Protein AF-0000000069098566 (afdb_homodimer)

Secondary structure (DSSP, 8-state):
--HHHHHHHHHHHHHHHHHHHHHHHHH----TT-GGG-STTTTGGGGSHHHHHHHHHHHHHHHHHHHHHHS----GGGGGG--HHHHHHHHHIIIIIHHHHHHHHHHHHHHHHHHGGGTS-GGGGGTS-HHHHHHHHTTHHHHHHHHHHHS------HHHHHHHHHHHHHHHHHHHHHHHHHH---SSHHHHHS-HHHHHHHHHHHHHHHHHHHHHHHHHHHHHHHHHHHHHHHHHHHH-/--HHHHHHHHHHHHHHHHHHHHHHHHH----TT-TTT-STTTTGGGGSHHHHHHHHHHHHHHHHHHHHHHS----GGGGGG--HHHHHHHHHIIIIIHHHHHHHHHHHHHHHHHHGGGTS-GGGGGTS-HHHHHHHHTTHHHHHHHHHHHS------HHHHHHHHHHHHHHHHHHHHHHHHHH---SSHHHHHS-HHHHHHHHHHHHHHHHHHHHHHHHHHHHHHHHHHHHHHHHHHHH-

Solvent-accessible surface area (backbone atoms only — not comparable to full-atom values): 25704 Å² total; per-residue (Å²): 130,60,73,61,59,53,46,50,48,33,47,50,52,30,50,53,48,45,53,50,51,52,45,45,70,75,69,43,71,80,58,49,82,38,71,89,54,41,57,74,31,59,63,57,67,70,57,39,67,60,48,53,46,52,51,50,52,38,50,47,32,46,48,47,40,49,24,68,74,75,45,44,86,52,46,70,72,38,62,87,69,51,37,71,58,33,51,51,50,20,39,43,38,51,41,45,48,49,21,51,37,48,44,48,31,50,53,50,55,52,42,36,70,74,41,31,64,37,68,55,40,74,75,47,59,80,60,45,54,69,70,57,52,38,56,67,44,50,51,48,48,61,54,50,52,52,45,59,71,75,42,73,61,64,68,69,56,67,66,61,36,50,52,50,40,49,35,54,50,32,50,50,50,35,50,50,36,47,39,29,52,75,51,71,40,57,86,39,46,49,59,60,74,39,52,70,71,51,40,53,53,51,51,52,50,50,52,52,48,44,55,50,36,35,53,49,51,52,49,51,52,41,68,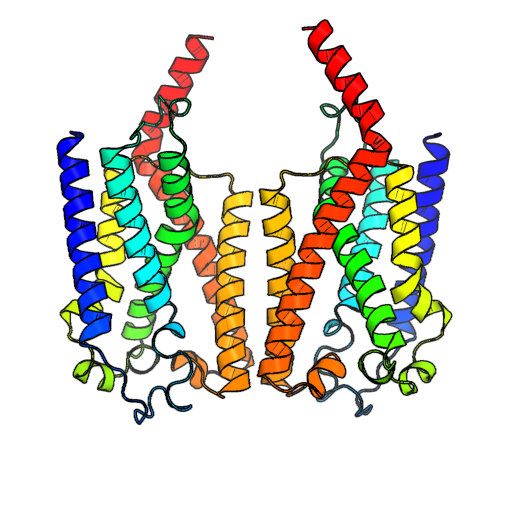75,43,36,65,57,36,52,52,34,54,53,54,52,63,72,72,106,131,59,72,60,58,54,45,50,49,33,48,50,52,28,49,53,46,45,54,50,50,52,46,45,70,74,67,45,72,81,59,51,82,44,72,85,74,28,60,78,31,60,62,55,66,71,58,39,69,61,48,53,46,51,52,51,51,38,53,48,32,46,48,46,40,49,24,68,74,75,44,44,86,53,47,69,71,37,64,87,70,51,37,70,59,32,50,50,49,20,40,43,38,51,40,46,48,48,22,50,39,48,44,49,31,52,52,51,55,54,42,35,70,75,42,32,66,37,68,55,41,75,74,48,58,80,61,46,54,68,69,57,50,37,56,68,45,50,50,48,48,62,56,50,52,51,44,57,71,75,43,74,61,67,68,66,58,67,66,59,36,50,52,51,40,50,35,51,50,34,50,50,50,35,50,50,38,47,41,29,53,75,53,69,35,58,88,38,47,49,59,60,74,40,51,72,71,52,41,52,52,52,51,51,52,50,51,51,48,44,53,49,37,33,53,48,52,52,47,51,53,43,68,74,44,38,64,57,37,52,51,34,53,54,52,52,64,72,72,104

Sequence (480 aa):
MSGAVVKLYHSTVFLVIFSSFVYNHLYVKIRPDDTLMTYKGYGGKFKYLTFWYFIIQTVYFGLCVANDLCGSNVRPSGRGERCRLQRWRDNFLATVVFPLGMFVVLTFWGIYAIDRELVYPKALDKVIPSWLNHIMHTTILPFLLVDKFLVYHQYPSRKAGFVTIMSLALLYLTWILWVAYYANIWVYPILKVLQPHQKVVFILAMLVLFVFLYLLGEFINKTIWGEERSHAQKKKKKSSMSGAVVKLYHSTVFLVIFSSFVYNHLYVKIRPDDTLMTYKGYGGKFKYLTFWYFIIQTVYFGLCVANDLCGSNVRPSGRGERCRLQRWRDNFLATVVFPLGMFVVLTFWGIYAIDRELVYPKALDKVIPSWLNHIMHTTILPFLLVDKFLVYHQYPSRKAGFVTIMSLALLYLTWILWVAYYANIWVYPILKVLQPHQKVVFILAMLVLFVFLYLLGEFINKTIWGEERSHAQKKKKKSS

pLDDT: mean 90.85, std 10.28, range [49.97, 98.56]

Foldseek 3Di:
DDLVVQLVLLVVLLVVLVVLLVCCVPQQDDQQPPPVCHPSCPCPPNLDLLVVLSVLVNVLSVLSNVCSVPFDQDALLPVVRGDPSLQVSLASLLQPNQLSLVLQQCVQVVVVVVPNLQAPDPVCCVRDPPVSVCSSHPVSNVSSLVSLLVGAGDYDDLVVSLVRNVVVLVVSVVSQVCCCVPSVDRPTNNCVVDDPVRNVVVSVVSSVSSSVSSVVSVVSSCVNRVVVNVVSVVVVVVVD/DDLVVQLVLLVVLLVVLVVLLVCCVPQQDDDLPPVPFDPSCPCPPNLDLLNVLSVLVNVLSVLSNVCSVPFDQDALLPVVRGDPSLQVSLASLLQPNQLSLVLQQCVQVVVVVVPNLQAPDPVCCVRDPPVSVCSSHPVSNVSSLVSLLVGAGDYDDLVVSLVRNVVVLVVSVVSQVCCCVPSVGRRTNNCVVDDPVRNVVVSVVSSVSSSVSSVVSVVSSCVNRVVVNVVSVVVVVVVD

Radius of gyration: 26.06 Å; Cα contacts (8 Å, |Δi|>4): 477; chains: 2; bounding box: 69×69×47 Å

Nearest PDB structures (foldseek):
  7xkf-assembly1_R  TM=3.007E-01  e=8.056E-01  Mus musculus
  8hao-assembly1_R  TM=2.050E-01  e=5.857E-01  Homo sapiens
  8d9o-assembly1_A  TM=2.648E-01  e=4.979E+00  synthetic construct
  7xkf-assembly1_R  TM=2.768E-01  e=1.132E+00  Mus musculus
  7d77-assembly1_R  TM=2.362E-01  e=2.700E+00  Homo sapiens

Structure (mmCIF, N/CA/C/O backbone):
data_AF-0000000069098566-model_v1
#
loop_
_entity.id
_entity.type
_entity.pdbx_description
1 polymer 'Androgen-induced gene 1 protein-like'
#
loop_
_atom_site.group_PDB
_atom_site.id
_atom_site.type_symbol
_atom_site.label_atom_id
_atom_site.label_alt_id
_atom_site.label_comp_id
_atom_site.label_asym_id
_atom_site.label_entity_id
_atom_site.label_seq_id
_atom_site.pdbx_PDB_ins_code
_atom_site.Cartn_x
_atom_site.Cartn_y
_atom_site.Cartn_z
_atom_site.occupancy
_atom_site.B_iso_or_equiv
_atom_site.auth_seq_id
_atom_site.auth_comp_id
_atom_site.auth_asym_id
_atom_site.auth_atom_id
_atom_site.pdbx_PDB_model_num
ATOM 1 N N . MET A 1 1 ? 22.656 28.562 10.156 1 56.81 1 MET A N 1
ATOM 2 C CA . MET A 1 1 ? 23.594 28.312 9.07 1 56.81 1 MET A CA 1
ATOM 3 C C . MET A 1 1 ? 23.125 29 7.785 1 56.81 1 MET A C 1
ATOM 5 O O . MET A 1 1 ? 21.922 29.125 7.547 1 56.81 1 MET A O 1
ATOM 9 N N . SER A 1 2 ? 24.125 29.641 7.035 1 73.88 2 SER A N 1
ATOM 10 C CA . SER A 1 2 ? 23.781 30.609 5.996 1 73.88 2 SER A CA 1
ATOM 11 C C . SER A 1 2 ? 23.078 29.922 4.824 1 73.88 2 SER A C 1
ATOM 13 O O . SER A 1 2 ? 23.344 28.75 4.535 1 73.88 2 SER A O 1
ATOM 15 N N . GLY A 1 3 ? 22 30.438 4.41 1 85.25 3 GLY A N 1
ATOM 16 C CA . GLY A 1 3 ? 21.281 30.078 3.199 1 85.25 3 GLY A CA 1
ATOM 17 C C . GLY A 1 3 ? 22.203 29.688 2.053 1 85.25 3 GLY A C 1
ATOM 18 O O . GLY A 1 3 ? 21.891 28.781 1.274 1 85.25 3 GLY A O 1
ATOM 19 N N . ALA A 1 4 ? 23.391 30.25 2.123 1 90.5 4 ALA A N 1
ATOM 20 C CA . ALA A 1 4 ? 24.359 29.984 1.055 1 90.5 4 ALA A CA 1
ATOM 21 C C . ALA A 1 4 ? 24.984 28.594 1.214 1 90.5 4 ALA A C 1
ATOM 23 O O . ALA A 1 4 ? 25.203 27.891 0.226 1 90.5 4 ALA A O 1
ATOM 24 N N . VAL A 1 5 ? 25.312 28.25 2.381 1 93.19 5 VAL A N 1
ATOM 25 C CA . VAL A 1 5 ? 25.906 26.953 2.664 1 93.19 5 VAL A CA 1
ATOM 26 C C . VAL A 1 5 ? 24.938 25.844 2.289 1 93.19 5 VAL A C 1
ATOM 28 O O . VAL A 1 5 ? 25.328 24.828 1.689 1 93.19 5 VAL A O 1
ATOM 31 N N . VAL A 1 6 ? 23.719 26.031 2.564 1 95.56 6 VAL A N 1
ATOM 32 C CA . VAL A 1 6 ? 22.688 25.047 2.268 1 95.56 6 VAL A CA 1
ATOM 33 C C . VAL A 1 6 ? 22.531 24.891 0.756 1 95.56 6 VAL A C 1
ATOM 35 O O . VAL A 1 6 ? 22.484 23.781 0.239 1 95.56 6 VAL A O 1
ATOM 38 N N . LYS A 1 7 ? 22.531 26.047 0.068 1 96 7 LYS A N 1
ATOM 39 C CA . LYS A 1 7 ? 22.406 26.016 -1.386 1 96 7 LYS A CA 1
ATOM 40 C C . LYS A 1 7 ? 23.578 25.312 -2.039 1 96 7 LYS A C 1
ATOM 42 O O . LYS A 1 7 ? 23.406 24.531 -2.977 1 96 7 LYS A O 1
ATOM 47 N N . LEU A 1 8 ? 24.688 25.641 -1.518 1 96.5 8 LEU A N 1
ATOM 48 C CA . LEU A 1 8 ? 25.891 25 -2.051 1 96.5 8 LEU A CA 1
ATOM 49 C C . LEU A 1 8 ? 25.859 23.5 -1.804 1 96.5 8 LEU A C 1
ATOM 51 O O . LEU A 1 8 ? 26.203 22.719 -2.689 1 96.5 8 LEU A O 1
ATOM 55 N N . TYR A 1 9 ? 25.469 23.094 -0.636 1 97.62 9 TYR A N 1
ATOM 56 C CA . TYR A 1 9 ? 25.391 21.672 -0.288 1 97.62 9 TYR A CA 1
ATOM 57 C C . TYR A 1 9 ? 24.406 20.938 -1.192 1 97.62 9 TYR A C 1
ATOM 59 O O . TYR A 1 9 ? 24.75 19.922 -1.791 1 97.62 9 TYR A O 1
ATOM 67 N N . HIS A 1 10 ? 23.219 21.453 -1.355 1 98.06 10 HIS A N 1
ATOM 68 C CA . HIS A 1 10 ? 22.203 20.812 -2.174 1 98.06 10 HIS A CA 1
ATOM 69 C C . HIS A 1 10 ? 22.641 20.719 -3.629 1 98.06 10 HIS A C 1
ATOM 71 O O . HIS A 1 10 ? 22.484 19.672 -4.262 1 98.06 10 HIS A O 1
ATOM 77 N N . SER A 1 11 ? 23.234 21.781 -4.125 1 97.88 11 SER A N 1
ATOM 78 C CA . SER A 1 11 ? 23.672 21.797 -5.52 1 97.88 11 SER A CA 1
ATOM 79 C C . SER A 1 11 ? 24.797 20.781 -5.754 1 97.88 11 SER A C 1
ATOM 81 O O . SER A 1 11 ? 24.781 20.062 -6.754 1 97.88 11 SER A O 1
ATOM 83 N N . THR A 1 12 ? 25.688 20.734 -4.824 1 98.25 12 THR A N 1
ATOM 84 C CA . THR A 1 12 ? 26.828 19.828 -4.965 1 98.25 12 THR A CA 1
ATOM 85 C C . THR A 1 12 ? 26.359 18.375 -4.887 1 98.25 12 THR A C 1
ATOM 87 O O . THR A 1 12 ? 26.734 17.547 -5.727 1 98.25 12 THR A O 1
ATOM 90 N N . VAL A 1 13 ? 25.594 18.062 -3.912 1 98.31 13 VAL A N 1
ATOM 91 C CA . VAL A 1 13 ? 25.109 16.688 -3.744 1 98.31 13 VAL A CA 1
ATOM 92 C C . VAL A 1 13 ? 24.266 16.281 -4.949 1 98.31 13 VAL A C 1
ATOM 94 O O . VAL A 1 13 ? 24.406 15.18 -5.473 1 98.31 13 VAL A O 1
ATOM 97 N N . PHE A 1 14 ? 23.391 17.203 -5.406 1 98.5 14 PHE A N 1
ATOM 98 C CA . PHE A 1 14 ? 22.562 16.922 -6.574 1 98.5 14 PHE A CA 1
ATOM 99 C C . PHE A 1 14 ? 23.438 16.641 -7.793 1 98.5 14 PHE A C 1
ATOM 101 O O . PHE A 1 14 ? 23.172 15.688 -8.539 1 98.5 14 PHE A O 1
ATOM 108 N N . LEU A 1 15 ? 24.438 17.453 -7.969 1 98.12 15 LEU A N 1
ATOM 109 C CA . LEU A 1 15 ? 25.312 17.297 -9.117 1 98.12 15 LEU A CA 1
ATOM 110 C C . LEU A 1 15 ? 26.031 15.945 -9.07 1 98.12 15 LEU A C 1
ATOM 112 O O . LEU A 1 15 ? 26.141 15.25 -10.086 1 98.12 15 LEU A O 1
ATOM 116 N N . VAL A 1 16 ? 26.484 15.57 -7.906 1 98.25 16 VAL A N 1
ATOM 117 C CA . VAL A 1 16 ? 27.188 14.297 -7.738 1 98.25 16 VAL A CA 1
ATOM 118 C C . VAL A 1 16 ? 26.25 13.141 -8.039 1 98.25 16 VAL A C 1
ATOM 120 O O . VAL A 1 16 ? 26.594 12.234 -8.805 1 98.25 16 VAL A O 1
ATOM 123 N N . ILE A 1 17 ? 25.062 13.148 -7.496 1 98.19 17 ILE A N 1
ATOM 124 C CA . ILE A 1 17 ? 24.125 12.047 -7.645 1 98.19 17 ILE A CA 1
ATOM 125 C C . ILE A 1 17 ? 23.609 12 -9.086 1 98.19 17 ILE A C 1
ATOM 127 O O . ILE A 1 17 ? 23.516 10.922 -9.68 1 98.19 17 ILE A O 1
ATOM 131 N N . PHE A 1 18 ? 23.344 13.172 -9.609 1 98.12 18 PHE A N 1
ATOM 132 C CA . PHE A 1 18 ? 22.812 13.242 -10.961 1 98.12 18 PHE A CA 1
ATOM 133 C C . PHE A 1 18 ? 23.859 12.758 -11.969 1 98.12 18 PHE A C 1
ATOM 135 O O . PHE A 1 18 ? 23.531 11.992 -12.883 1 98.12 18 PHE A O 1
ATOM 142 N N . SER A 1 19 ? 25.062 13.195 -11.859 1 98.06 19 SER A N 1
ATOM 143 C CA . SER A 1 19 ? 26.125 12.742 -12.75 1 98.06 19 SER A CA 1
ATOM 144 C C . SER A 1 19 ? 26.359 11.242 -12.617 1 98.06 19 SER A C 1
ATOM 146 O O . SER A 1 19 ? 26.625 10.555 -13.609 1 98.06 19 SER A O 1
ATOM 148 N N . SER A 1 20 ? 26.266 10.734 -11.391 1 98 20 SER A N 1
ATOM 149 C CA . SER A 1 20 ? 26.406 9.297 -11.164 1 98 20 SER A CA 1
ATOM 150 C C . SER A 1 20 ? 25.266 8.523 -11.805 1 98 20 SER A C 1
ATOM 152 O O . SER A 1 20 ? 25.469 7.43 -12.344 1 98 20 SER A O 1
ATOM 154 N N . PHE A 1 21 ? 24.078 9.07 -11.711 1 96.88 21 PHE A N 1
ATOM 155 C CA . PHE A 1 21 ? 22.922 8.445 -12.328 1 96.88 21 PHE A CA 1
ATOM 156 C C . PHE A 1 21 ? 23.078 8.375 -13.836 1 96.88 21 PHE A C 1
ATOM 158 O O . PHE A 1 21 ? 22.781 7.352 -14.453 1 96.88 21 PHE A O 1
ATOM 165 N N . VAL A 1 22 ? 23.516 9.484 -14.422 1 95.94 22 VAL A N 1
ATOM 166 C CA . VAL A 1 22 ? 23.75 9.547 -15.859 1 95.94 22 VAL A CA 1
ATOM 167 C C . VAL A 1 22 ? 24.828 8.539 -16.266 1 95.94 22 VAL A C 1
ATOM 169 O O . VAL A 1 22 ? 24.672 7.824 -17.25 1 95.94 22 VAL A O 1
ATOM 172 N N . TYR A 1 23 ? 25.844 8.453 -15.484 1 96.12 23 TYR A N 1
ATOM 173 C CA . TYR A 1 23 ? 26.906 7.48 -15.742 1 96.12 23 TYR A CA 1
ATOM 174 C C . TYR A 1 23 ? 26.344 6.062 -15.719 1 96.12 23 TYR A C 1
ATOM 176 O O . TYR A 1 23 ? 26.656 5.258 -16.609 1 96.12 23 TYR A O 1
ATOM 184 N N . ASN A 1 24 ? 25.594 5.758 -14.703 1 94.44 24 ASN A N 1
ATOM 185 C CA . ASN A 1 24 ? 24.984 4.434 -14.586 1 94.44 24 ASN A CA 1
ATOM 186 C C . ASN A 1 24 ? 24.141 4.086 -15.805 1 94.44 24 ASN A C 1
ATOM 188 O O . ASN A 1 24 ? 24.203 2.967 -16.312 1 94.44 24 ASN A O 1
ATOM 192 N N . HIS A 1 25 ? 23.391 5.059 -16.281 1 89.81 25 HIS A N 1
ATOM 193 C CA . HIS A 1 25 ? 22.5 4.844 -17.422 1 89.81 25 HIS A CA 1
ATOM 194 C C . HIS A 1 25 ? 23.281 4.648 -18.703 1 89.81 25 HIS A C 1
ATOM 196 O O . HIS A 1 25 ? 22.953 3.783 -19.531 1 89.81 25 HIS A O 1
ATOM 202 N N . LEU A 1 26 ? 24.375 5.312 -18.891 1 91.44 26 LEU A N 1
ATOM 203 C CA . LEU A 1 26 ? 25.094 5.344 -20.156 1 91.44 26 LEU A CA 1
ATOM 204 C C . LEU A 1 26 ? 26.156 4.262 -20.203 1 91.44 26 LEU A C 1
ATOM 206 O O . LEU A 1 26 ? 26.406 3.66 -21.25 1 91.44 26 LEU A O 1
ATOM 210 N N . TYR A 1 27 ? 26.719 3.939 -19.078 1 91.75 27 TYR A N 1
ATOM 211 C CA . TYR A 1 27 ? 27.953 3.166 -19.141 1 91.75 27 TYR A CA 1
ATOM 212 C C . TYR A 1 27 ? 27.797 1.824 -18.438 1 91.75 27 TYR A C 1
ATOM 214 O O . TYR A 1 27 ? 28.594 0.912 -18.641 1 91.75 27 TYR A O 1
ATOM 222 N N . VAL A 1 28 ? 26.828 1.713 -17.562 1 89.69 28 VAL A N 1
ATOM 223 C CA . VAL A 1 28 ? 26.609 0.435 -16.891 1 89.69 28 VAL A CA 1
ATOM 224 C C . VAL A 1 28 ? 25.531 -0.358 -17.609 1 89.69 28 VAL A C 1
ATOM 226 O O . VAL A 1 28 ? 24.344 -0.081 -17.453 1 89.69 28 VAL A O 1
ATOM 229 N N . LYS A 1 29 ? 25.922 -1.188 -18.438 1 78.44 29 LYS A N 1
ATOM 230 C CA . LYS A 1 29 ? 24.984 -1.993 -19.203 1 78.44 29 LYS A CA 1
ATOM 231 C C . LYS A 1 29 ? 24.938 -3.43 -18.688 1 78.44 29 LYS A C 1
ATOM 233 O O . LYS A 1 29 ? 25.969 -4.023 -18.406 1 78.44 29 LYS A O 1
ATOM 238 N N . ILE A 1 30 ? 23.766 -3.701 -18.297 1 67.19 30 ILE A N 1
ATOM 239 C CA . ILE A 1 30 ? 23.578 -5.09 -17.891 1 67.19 30 ILE A CA 1
ATOM 240 C C . ILE A 1 30 ? 23.391 -5.965 -19.141 1 67.19 30 ILE A C 1
ATOM 242 O O . ILE A 1 30 ? 22.516 -5.707 -19.953 1 67.19 30 ILE A O 1
ATOM 246 N N . ARG A 1 31 ? 24.344 -6.852 -19.359 1 60.84 31 ARG A N 1
ATOM 247 C CA . ARG A 1 31 ? 24.281 -7.715 -20.531 1 60.84 31 ARG A CA 1
ATOM 248 C C . ARG A 1 31 ? 23.156 -8.734 -20.406 1 60.84 31 ARG A C 1
ATOM 250 O O . ARG A 1 31 ? 22.984 -9.352 -19.344 1 60.84 31 ARG A O 1
ATOM 257 N N . PRO A 1 32 ? 22.281 -8.711 -21.359 1 58.41 32 PRO A N 1
ATOM 258 C CA . PRO A 1 32 ? 21.188 -9.68 -21.344 1 58.41 32 PRO A CA 1
ATOM 259 C C . PRO A 1 32 ? 21.656 -11.102 -21.047 1 58.41 32 PRO A C 1
ATOM 261 O O . PRO A 1 32 ? 20.906 -11.891 -20.453 1 58.41 32 PRO A O 1
ATOM 264 N N . ASP A 1 33 ? 22.828 -11.484 -21.516 1 55.53 33 ASP A N 1
ATOM 265 C CA . ASP A 1 33 ? 23.328 -12.852 -21.359 1 55.53 33 ASP A CA 1
ATOM 266 C C . ASP A 1 33 ? 23.844 -13.094 -19.953 1 55.53 33 ASP A C 1
ATOM 268 O O . ASP A 1 33 ? 24.266 -14.203 -19.625 1 55.53 33 ASP A O 1
ATOM 272 N N . ASP A 1 34 ? 23.766 -12.078 -19.281 1 55.47 34 ASP A N 1
ATOM 273 C CA . ASP A 1 34 ? 24.344 -12.25 -17.938 1 55.47 34 ASP A CA 1
ATOM 274 C C . ASP A 1 34 ? 23.391 -13.039 -17.031 1 55.47 34 ASP A C 1
ATOM 276 O O . ASP A 1 34 ? 22.203 -12.75 -16.984 1 55.47 34 ASP A O 1
ATOM 280 N N . THR A 1 35 ? 23.688 -14.281 -16.75 1 53.47 35 THR A N 1
ATOM 281 C CA . THR A 1 35 ? 22.969 -15.234 -15.898 1 53.47 35 THR A CA 1
ATOM 282 C C . THR A 1 35 ? 22.562 -14.586 -14.578 1 53.47 35 THR A C 1
ATOM 284 O O . THR A 1 35 ? 21.828 -15.188 -13.789 1 53.47 35 THR A O 1
ATOM 287 N N . LEU A 1 36 ? 23.234 -13.656 -14.305 1 51.56 36 LEU A N 1
ATOM 288 C CA . LEU A 1 36 ? 23.016 -13.109 -12.969 1 51.56 36 LEU A CA 1
ATOM 289 C C . LEU A 1 36 ? 21.594 -12.617 -12.805 1 51.56 36 LEU A C 1
ATOM 291 O O . LEU A 1 36 ? 21.016 -12.711 -11.727 1 51.56 36 LEU A O 1
ATOM 295 N N . MET A 1 37 ? 21.125 -12.164 -14.023 1 52.81 37 MET A N 1
ATOM 296 C CA . MET A 1 37 ? 19.844 -11.469 -14.008 1 52.81 37 MET A CA 1
ATOM 297 C C . MET A 1 37 ? 18.812 -12.203 -14.852 1 52.81 37 MET A C 1
ATOM 299 O O . MET A 1 37 ? 17.797 -11.617 -15.25 1 52.81 37 MET A O 1
ATOM 303 N N . THR A 1 38 ? 18.891 -13.539 -15.195 1 55.66 38 THR A N 1
ATOM 304 C CA . THR A 1 38 ? 18.656 -13.883 -16.594 1 55.66 38 THR A CA 1
ATOM 305 C C . THR A 1 38 ? 17.172 -14.164 -16.828 1 55.66 38 THR A C 1
ATOM 307 O O . THR A 1 38 ? 16.734 -14.266 -17.984 1 55.66 38 THR A O 1
ATOM 310 N N . TYR A 1 39 ? 16.062 -13.945 -16.922 1 58.94 39 TYR A N 1
ATOM 311 C CA . TYR A 1 39 ? 15.016 -14 -17.938 1 58.94 39 TYR A CA 1
ATOM 312 C C . TYR A 1 39 ? 15.086 -12.797 -18.859 1 58.94 39 TYR A C 1
ATOM 314 O O . TYR A 1 39 ? 14.211 -11.93 -18.844 1 58.94 39 TYR A O 1
ATOM 322 N N . LYS A 1 40 ? 16.297 -12.953 -19.828 1 62.69 40 LYS A N 1
ATOM 323 C CA . LYS A 1 40 ? 16.516 -11.945 -20.859 1 62.69 40 LYS A CA 1
ATOM 324 C C . LYS A 1 40 ? 16.578 -10.547 -20.25 1 62.69 40 LYS A C 1
ATOM 326 O O . LYS A 1 40 ? 16.016 -9.602 -20.812 1 62.69 40 LYS A O 1
ATOM 331 N N . GLY A 1 41 ? 16.938 -10.531 -19.078 1 73.62 41 GLY A N 1
ATOM 332 C CA . GLY A 1 41 ? 17.109 -9.211 -18.484 1 73.62 41 GLY A CA 1
ATOM 333 C C . GLY A 1 41 ? 15.812 -8.602 -18 1 73.62 41 GLY A C 1
ATOM 334 O O . GLY A 1 41 ? 15.703 -7.379 -17.859 1 73.62 41 GLY A O 1
ATOM 335 N N . TYR A 1 42 ? 14.867 -9.391 -17.75 1 83.5 42 TYR A N 1
ATOM 336 C CA . TYR A 1 42 ? 13.547 -8.898 -17.375 1 83.5 42 TYR A CA 1
ATOM 337 C C . TYR A 1 42 ? 13.633 -7.906 -16.219 1 83.5 42 TYR A C 1
ATOM 339 O O . TYR A 1 42 ? 14.352 -8.141 -15.242 1 83.5 42 TYR A O 1
ATOM 347 N N . GLY A 1 43 ? 13.023 -6.785 -16.484 1 86.31 43 GLY A N 1
ATOM 348 C CA . GLY A 1 43 ? 12.984 -5.746 -15.461 1 86.31 43 GLY A CA 1
ATOM 349 C C . GLY A 1 43 ? 14.227 -4.883 -15.438 1 86.31 43 GLY A C 1
ATOM 350 O O . GLY A 1 43 ? 14.234 -3.807 -14.836 1 86.31 43 GLY A O 1
ATOM 351 N N . GLY A 1 44 ? 15.367 -5.387 -15.977 1 87.62 44 GLY A N 1
ATOM 352 C CA . GLY A 1 44 ? 16.594 -4.605 -16 1 87.62 44 GLY A CA 1
ATOM 353 C C . GLY A 1 44 ? 17 -4.09 -14.633 1 87.62 44 GLY A C 1
ATOM 354 O O . GLY A 1 44 ? 16.938 -4.824 -13.648 1 87.62 44 GLY A O 1
ATOM 355 N N . LYS A 1 45 ? 17.438 -2.807 -14.617 1 89.75 45 LYS A N 1
ATOM 356 C CA . LYS A 1 45 ? 17.891 -2.197 -13.367 1 89.75 45 LYS A CA 1
ATOM 357 C C . LYS A 1 45 ? 16.703 -1.888 -12.453 1 89.75 45 L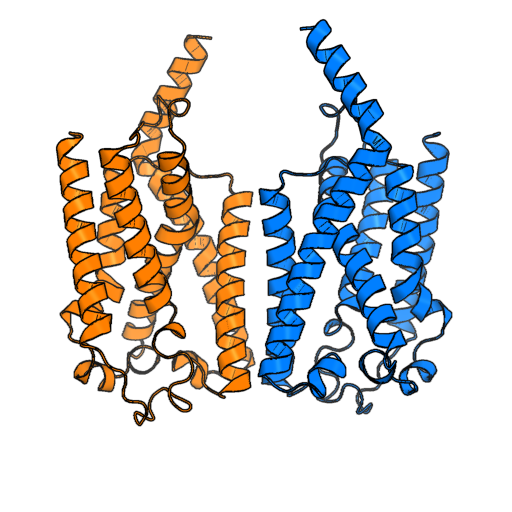YS A C 1
ATOM 359 O O . LYS A 1 45 ? 16.859 -1.789 -11.234 1 89.75 45 LYS A O 1
ATOM 364 N N . PHE A 1 46 ? 15.547 -1.88 -13.078 1 91.62 46 PHE A N 1
ATOM 365 C CA . PHE A 1 46 ? 14.359 -1.456 -12.344 1 91.62 46 PHE A CA 1
ATOM 366 C C . PHE A 1 46 ? 13.883 -2.553 -11.398 1 91.62 46 PHE A C 1
ATOM 368 O O . PHE A 1 46 ? 13.047 -2.312 -10.531 1 91.62 46 PHE A O 1
ATOM 375 N N . LYS A 1 47 ? 14.414 -3.717 -11.469 1 92.56 47 LYS A N 1
ATOM 376 C CA . LYS A 1 47 ? 13.984 -4.773 -10.555 1 92.56 47 LYS A CA 1
ATOM 377 C C . LYS A 1 47 ? 14.562 -4.566 -9.164 1 92.56 47 LYS A C 1
ATOM 379 O O . LYS A 1 47 ? 14.031 -5.086 -8.18 1 92.56 47 LYS A O 1
ATOM 384 N N . TYR A 1 48 ? 15.688 -3.775 -9.094 1 93.56 48 TYR A N 1
ATOM 385 C CA . TYR A 1 48 ? 16.375 -3.584 -7.824 1 93.56 48 TYR A CA 1
ATOM 386 C C . TYR A 1 48 ? 15.828 -2.369 -7.086 1 93.56 48 TYR A C 1
ATOM 388 O O . TYR A 1 48 ? 15.633 -1.307 -7.68 1 93.56 48 TYR A O 1
ATOM 396 N N . LEU A 1 49 ? 15.641 -2.529 -5.789 1 96.56 49 LEU A N 1
ATOM 397 C CA . LEU A 1 49 ? 15.211 -1.427 -4.938 1 96.56 49 LEU A CA 1
ATOM 398 C C . LEU A 1 49 ? 16.234 -0.299 -4.949 1 96.56 49 LEU A C 1
ATOM 400 O O . LEU A 1 49 ? 15.875 0.878 -4.887 1 96.56 49 LEU A O 1
ATOM 404 N N . THR A 1 50 ? 17.516 -0.615 -5.074 1 96.06 50 THR A N 1
ATOM 405 C CA . THR A 1 50 ? 18.609 0.354 -5.07 1 96.06 50 THR A CA 1
ATOM 406 C C . THR A 1 50 ? 18.484 1.302 -6.262 1 96.06 50 THR A C 1
ATOM 408 O O . THR A 1 50 ? 18.812 2.488 -6.148 1 96.06 50 THR A O 1
ATOM 411 N N . PHE A 1 51 ? 18.047 0.776 -7.328 1 94.88 51 PHE A N 1
ATOM 412 C CA . PHE A 1 51 ? 17.891 1.642 -8.492 1 94.88 51 PHE A CA 1
ATOM 413 C C . PHE A 1 51 ? 16.688 2.57 -8.312 1 94.88 51 PHE A C 1
ATOM 415 O O . PHE A 1 51 ? 16.75 3.742 -8.688 1 94.88 51 PHE A O 1
ATOM 422 N N . TRP A 1 52 ? 15.578 2.01 -7.73 1 96.94 52 TRP A N 1
ATOM 423 C CA . TRP A 1 52 ? 14.461 2.877 -7.355 1 96.94 52 TRP A CA 1
ATOM 424 C C . TRP A 1 52 ? 14.938 4.02 -6.469 1 96.94 52 TRP A C 1
ATOM 426 O O . TRP A 1 52 ? 14.586 5.18 -6.695 1 96.94 52 TRP A O 1
ATOM 436 N N . TYR A 1 53 ? 15.719 3.658 -5.531 1 98.12 53 TYR A N 1
ATOM 437 C CA . TYR A 1 53 ? 16.156 4.668 -4.578 1 98.12 53 TYR A CA 1
ATOM 438 C C . TYR A 1 53 ? 17.094 5.676 -5.242 1 98.12 53 TYR A C 1
ATOM 440 O O . TYR A 1 53 ? 17.062 6.863 -4.91 1 98.12 53 TYR A O 1
ATOM 448 N N . PHE A 1 54 ? 17.922 5.156 -6.199 1 97.25 54 PHE A N 1
ATOM 449 C CA . PHE A 1 54 ? 18.797 6.047 -6.945 1 97.25 54 PHE A CA 1
ATOM 450 C C . PHE A 1 54 ? 18.016 7.164 -7.613 1 97.25 54 PHE A C 1
ATOM 452 O O . PHE A 1 54 ? 18.375 8.336 -7.508 1 97.25 54 PHE A O 1
ATOM 459 N N . ILE A 1 55 ? 16.953 6.836 -8.164 1 97.06 55 ILE A N 1
ATOM 460 C CA . ILE A 1 55 ? 16.078 7.797 -8.82 1 97.06 55 ILE A CA 1
ATOM 461 C C . ILE A 1 55 ? 15.422 8.703 -7.781 1 97.06 55 ILE A C 1
ATOM 463 O O . ILE A 1 55 ? 15.422 9.93 -7.93 1 97.06 55 ILE A O 1
ATOM 467 N N . ILE A 1 56 ? 14.93 8.109 -6.742 1 98.06 56 ILE A N 1
ATOM 468 C CA . ILE A 1 56 ? 14.234 8.828 -5.684 1 98.06 56 ILE A CA 1
ATOM 469 C C . ILE A 1 56 ? 15.164 9.867 -5.062 1 98.06 56 ILE A C 1
ATOM 471 O O . ILE A 1 56 ? 14.773 11.016 -4.867 1 98.06 56 ILE A O 1
ATOM 475 N N . GLN A 1 57 ? 16.375 9.453 -4.785 1 98.06 57 GLN A N 1
ATOM 476 C CA . GLN A 1 57 ? 17.344 10.352 -4.176 1 98.06 57 GLN A CA 1
ATOM 477 C C . GLN A 1 57 ? 17.703 11.484 -5.129 1 98.06 57 GLN A C 1
ATOM 479 O O . GLN A 1 57 ? 17.891 12.633 -4.703 1 98.06 57 GLN A O 1
ATOM 484 N N . THR A 1 58 ? 17.828 11.18 -6.383 1 97.81 58 THR A N 1
ATOM 485 C CA . THR A 1 58 ? 18.125 12.195 -7.383 1 97.81 58 THR A CA 1
ATOM 486 C C . THR A 1 58 ? 17 13.227 -7.457 1 97.81 58 THR A C 1
ATOM 488 O O . THR A 1 58 ? 17.25 14.43 -7.461 1 97.81 58 THR A O 1
ATOM 491 N N . VAL A 1 59 ? 15.82 12.742 -7.453 1 97.81 59 VAL A N 1
ATOM 492 C CA . VAL A 1 59 ? 14.656 13.617 -7.504 1 97.81 59 VAL A CA 1
ATOM 493 C C . VAL A 1 59 ? 14.586 14.461 -6.234 1 97.81 59 VAL A C 1
ATOM 495 O O . VAL A 1 59 ? 14.289 15.656 -6.297 1 97.81 59 VAL A O 1
ATOM 498 N N . TYR A 1 60 ? 14.891 13.836 -5.141 1 98.38 60 TYR A N 1
ATOM 499 C CA . TYR A 1 60 ? 14.812 14.547 -3.871 1 98.38 60 TYR A CA 1
ATOM 500 C C . TYR A 1 60 ? 15.789 15.719 -3.846 1 98.38 60 TYR A C 1
ATOM 502 O O . TYR A 1 60 ? 15.398 16.844 -3.525 1 98.38 60 TYR A O 1
ATOM 510 N N . PHE A 1 61 ? 17.016 15.492 -4.152 1 98.31 61 PHE A N 1
ATOM 511 C CA . PHE A 1 61 ? 17.984 16.578 -4.09 1 98.31 61 PHE A CA 1
ATOM 512 C C . PHE A 1 61 ? 17.734 17.578 -5.203 1 98.31 61 PHE A C 1
ATOM 514 O O . PHE A 1 61 ? 18.047 18.766 -5.059 1 98.31 61 PHE A O 1
ATOM 521 N N . GLY A 1 62 ? 17.156 17.109 -6.324 1 97.75 62 GLY A N 1
ATOM 522 C CA . GLY A 1 62 ? 16.656 18.078 -7.297 1 97.75 62 GLY A CA 1
ATOM 523 C C . GLY A 1 62 ? 15.602 19.016 -6.738 1 97.75 62 GLY A C 1
ATOM 524 O O . GLY A 1 62 ? 15.633 20.219 -6.992 1 97.75 62 GLY A O 1
ATOM 525 N N . LEU A 1 63 ? 14.703 18.375 -5.992 1 97.06 63 LEU A N 1
ATOM 526 C CA . LEU A 1 63 ? 13.656 19.141 -5.332 1 97.06 63 LEU A CA 1
ATOM 527 C C . LEU A 1 63 ? 14.258 20.125 -4.328 1 97.06 63 LEU A C 1
ATOM 529 O O . LEU A 1 63 ? 13.758 21.234 -4.18 1 97.06 63 LEU A O 1
ATOM 533 N N . CYS A 1 64 ? 15.266 19.719 -3.65 1 97.19 64 CYS A N 1
ATOM 534 C CA . CYS A 1 64 ? 15.945 20.594 -2.703 1 97.19 64 CYS A CA 1
ATOM 535 C C . CYS A 1 64 ? 16.531 21.812 -3.412 1 97.19 64 CYS A C 1
ATOM 537 O O . CYS A 1 64 ? 16.422 22.938 -2.926 1 97.19 64 CYS A O 1
ATOM 539 N N . VAL A 1 65 ? 17.156 21.594 -4.551 1 97.19 65 VAL A N 1
ATOM 540 C CA . VAL A 1 65 ? 17.734 22.688 -5.32 1 97.19 65 VAL A CA 1
ATOM 541 C C . VAL A 1 65 ? 16.641 23.625 -5.805 1 97.19 65 VAL A C 1
ATOM 543 O O . VAL A 1 65 ? 16.766 24.844 -5.715 1 97.19 65 VAL A O 1
ATOM 546 N N . ALA A 1 66 ? 15.547 23.078 -6.266 1 96.38 66 ALA A N 1
ATOM 547 C CA . ALA A 1 66 ? 14.406 23.875 -6.711 1 96.38 66 ALA A CA 1
ATOM 548 C C . ALA A 1 66 ? 13.844 24.703 -5.562 1 96.38 66 ALA A C 1
ATOM 550 O O . ALA A 1 66 ? 13.523 25.891 -5.738 1 96.38 66 ALA A O 1
ATOM 551 N N . ASN A 1 67 ? 13.766 24.031 -4.438 1 95 67 ASN A N 1
ATOM 552 C CA . ASN A 1 67 ? 13.25 24.734 -3.262 1 95 67 ASN A CA 1
ATOM 553 C C . ASN A 1 67 ? 14.195 25.844 -2.82 1 95 67 ASN A C 1
ATOM 555 O O . ASN A 1 67 ? 13.742 26.906 -2.354 1 95 67 ASN A O 1
ATOM 559 N N . ASP A 1 68 ? 15.438 25.625 -2.947 1 94.75 68 ASP A N 1
ATOM 560 C CA . ASP A 1 68 ? 16.422 26.641 -2.592 1 94.75 68 ASP A CA 1
ATOM 561 C C . ASP A 1 68 ? 16.312 27.859 -3.498 1 94.75 68 ASP A C 1
ATOM 563 O O . ASP A 1 68 ? 16.547 28.984 -3.062 1 94.75 68 ASP A O 1
ATOM 567 N N . LEU A 1 69 ? 15.891 27.656 -4.699 1 92.94 69 LEU A N 1
ATOM 568 C CA . LEU A 1 69 ? 15.828 28.719 -5.684 1 92.94 69 LEU A CA 1
ATOM 569 C C . LEU A 1 69 ? 14.469 29.422 -5.648 1 92.94 69 LEU A C 1
ATOM 571 O O . LEU A 1 69 ? 14.398 30.641 -5.797 1 92.94 69 LEU A O 1
ATOM 575 N N . CYS A 1 70 ? 13.406 28.609 -5.461 1 91.62 70 CYS A N 1
ATOM 576 C CA . CYS A 1 70 ? 12.078 29.188 -5.68 1 91.62 70 CYS A CA 1
ATOM 577 C C . CYS A 1 70 ? 11.188 28.984 -4.461 1 91.62 70 CYS A C 1
ATOM 579 O O . CYS A 1 70 ? 10.031 29.406 -4.453 1 91.62 70 CYS A O 1
ATOM 581 N N . GLY A 1 71 ? 11.742 28.328 -3.49 1 90.88 71 GLY A N 1
ATOM 582 C CA . GLY A 1 71 ? 10.883 27.984 -2.363 1 90.88 71 GLY A CA 1
ATOM 583 C C . GLY A 1 71 ? 11.297 28.672 -1.075 1 90.88 71 GLY A C 1
ATOM 584 O O . GLY A 1 71 ? 11.734 29.828 -1.091 1 90.88 71 GLY A O 1
ATOM 585 N N . SER A 1 72 ? 10.883 28.031 0.022 1 86.62 72 SER A N 1
ATOM 586 C CA . SER A 1 72 ? 11.188 28.547 1.354 1 86.62 72 SER A CA 1
ATOM 587 C C . SER A 1 72 ? 11.945 27.516 2.184 1 86.62 72 SER A C 1
ATOM 589 O O . SER A 1 72 ? 11.938 26.328 1.867 1 86.62 72 SER A O 1
ATOM 591 N N . ASN A 1 73 ? 12.773 27.938 3.051 1 86.94 73 ASN A N 1
ATOM 592 C CA . ASN A 1 73 ? 13.438 27.109 4.051 1 86.94 73 ASN A CA 1
ATOM 593 C C . ASN A 1 73 ? 13.195 27.641 5.465 1 86.94 73 ASN A C 1
ATOM 595 O O . ASN A 1 73 ? 14.141 28.047 6.141 1 86.94 73 ASN A O 1
ATOM 599 N N . VAL A 1 74 ? 11.875 27.406 5.77 1 85.62 74 VAL A N 1
ATOM 600 C CA . VAL A 1 74 ? 11.469 27.969 7.055 1 85.62 74 VAL A CA 1
ATOM 601 C C . VAL A 1 74 ? 11.828 27 8.18 1 85.62 74 VAL A C 1
ATOM 603 O O . VAL A 1 74 ? 11.734 25.781 8.016 1 85.62 74 VAL A O 1
ATOM 606 N N . ARG A 1 75 ? 12.156 27.609 9.227 1 84.5 75 ARG A N 1
ATOM 607 C CA . ARG A 1 75 ? 12.531 26.859 10.414 1 84.5 75 ARG A CA 1
ATOM 608 C C . ARG A 1 75 ? 11.32 26.547 11.281 1 84.5 75 ARG A C 1
ATOM 610 O O . ARG A 1 75 ? 10.188 26.891 10.922 1 84.5 75 ARG A O 1
ATOM 617 N N . PRO A 1 76 ? 11.445 25.859 12.414 1 79.62 76 PRO A N 1
ATOM 618 C CA . PRO A 1 76 ? 10.312 25.438 13.227 1 79.62 76 PRO A CA 1
ATOM 619 C C . PRO A 1 76 ? 9.438 26.594 13.68 1 79.62 76 PRO A C 1
ATOM 621 O O . PRO A 1 76 ? 8.227 26.438 13.852 1 79.62 76 PRO A O 1
ATOM 624 N N . SER A 1 77 ? 10 27.719 13.789 1 76.06 77 SER A N 1
ATOM 625 C CA . SER A 1 77 ? 9.281 28.891 14.289 1 76.06 77 SER A CA 1
ATOM 626 C C . SER A 1 77 ? 8.344 29.453 13.227 1 76.06 77 SER A C 1
ATOM 628 O O . SER A 1 77 ? 7.387 30.172 13.547 1 76.06 77 SER A O 1
ATOM 630 N N . GLY A 1 78 ? 8.547 29.125 11.992 1 74.94 78 GLY A N 1
ATOM 631 C CA . GLY A 1 78 ? 7.746 29.688 10.914 1 74.94 78 GLY A CA 1
ATOM 632 C C . GLY A 1 78 ? 6.93 28.656 10.172 1 74.94 78 GLY A C 1
ATOM 633 O O . GLY A 1 78 ? 6.754 28.75 8.953 1 74.94 78 GLY A O 1
ATOM 634 N N . ARG A 1 79 ? 6.461 27.656 10.742 1 71.69 79 ARG A N 1
ATOM 635 C CA . ARG A 1 79 ? 5.777 26.531 10.117 1 71.69 79 ARG A CA 1
ATOM 636 C C . ARG A 1 79 ? 4.656 27 9.203 1 71.69 79 ARG A C 1
ATOM 638 O O . ARG A 1 79 ? 4.441 26.438 8.133 1 71.69 79 ARG A O 1
ATOM 645 N N . GLY A 1 80 ? 4.055 28 9.578 1 74.94 80 GLY A N 1
ATOM 646 C CA . GLY A 1 80 ? 2.934 28.516 8.812 1 74.94 80 GLY A CA 1
ATOM 647 C C . GLY A 1 80 ? 3.354 29.203 7.523 1 74.94 80 GLY A C 1
ATOM 648 O O . GLY A 1 80 ? 2.533 29.406 6.625 1 74.94 80 GLY A O 1
ATOM 649 N N . GLU A 1 81 ? 4.617 29.5 7.328 1 81.69 81 GLU A N 1
ATOM 650 C CA . GLU A 1 81 ? 5.105 30.266 6.18 1 81.69 81 GLU A CA 1
ATOM 651 C C . GLU A 1 81 ? 5.719 29.344 5.12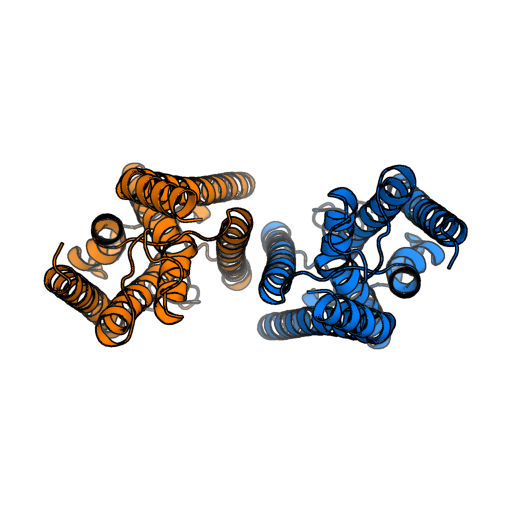9 1 81.69 81 GLU A C 1
ATOM 653 O O . GLU A 1 81 ? 6.238 29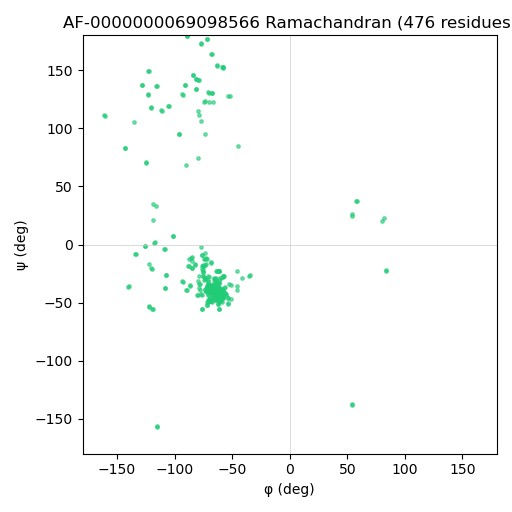.812 4.113 1 81.69 81 GLU A O 1
ATOM 658 N N . ARG A 1 82 ? 5.551 28.047 5.391 1 87.5 82 ARG A N 1
ATOM 659 C CA . ARG A 1 82 ? 6.109 27.094 4.438 1 87.5 82 ARG A CA 1
ATOM 660 C C . ARG A 1 82 ? 5.332 27.109 3.127 1 87.5 82 ARG A C 1
ATOM 662 O O . ARG A 1 82 ? 4.102 27.016 3.131 1 87.5 82 ARG A O 1
ATOM 669 N N . CYS A 1 83 ? 6.074 27.219 2.098 1 90.69 83 CYS A N 1
ATOM 670 C CA . CYS A 1 83 ? 5.438 27.109 0.79 1 90.69 83 CYS A CA 1
ATOM 671 C C . CYS A 1 83 ? 5.125 25.656 0.454 1 90.69 83 CYS A C 1
ATOM 673 O O . CYS A 1 83 ? 5.559 24.75 1.158 1 90.69 83 CYS A O 1
ATOM 675 N N . ARG A 1 84 ? 4.414 25.469 -0.642 1 90.31 84 ARG A N 1
ATOM 676 C CA . ARG A 1 84 ? 3.986 24.141 -1.06 1 90.31 84 ARG A CA 1
ATOM 677 C C . ARG A 1 84 ? 5.188 23.266 -1.4 1 90.31 84 ARG A C 1
ATOM 679 O O . ARG A 1 84 ? 5.199 22.078 -1.087 1 90.31 84 ARG A O 1
ATOM 686 N N . LEU A 1 85 ? 6.148 23.844 -2.016 1 92.62 85 LEU A N 1
ATOM 687 C CA . LEU A 1 85 ? 7.332 23.109 -2.43 1 92.62 85 LEU A CA 1
ATOM 688 C C . LEU A 1 85 ? 8.086 22.562 -1.221 1 92.62 85 LEU A C 1
ATOM 690 O O . LEU A 1 85 ? 8.531 21.406 -1.222 1 92.62 85 LEU A O 1
ATOM 694 N N . GLN A 1 86 ? 8.227 23.312 -0.217 1 93.94 86 GLN A N 1
ATOM 695 C CA . GLN A 1 86 ? 8.891 22.875 1.006 1 93.94 86 GLN A CA 1
ATOM 696 C C . GLN A 1 86 ? 8.094 21.766 1.693 1 93.94 86 GLN A C 1
ATOM 698 O O . GLN A 1 86 ? 8.672 20.812 2.232 1 93.94 86 GLN A O 1
ATOM 703 N N . ARG A 1 87 ? 6.816 21.922 1.65 1 92.81 87 ARG A N 1
ATOM 704 C CA . ARG A 1 87 ? 5.969 20.891 2.262 1 92.81 87 ARG A CA 1
ATOM 705 C C . ARG A 1 87 ? 6.145 19.547 1.569 1 92.81 87 ARG A C 1
ATOM 707 O O . ARG A 1 87 ? 6.258 18.516 2.23 1 92.81 87 ARG A O 1
ATOM 714 N N . TRP A 1 88 ? 6.199 19.625 0.29 1 92.69 88 TRP A N 1
ATOM 715 C CA . TRP A 1 88 ? 6.406 18.422 -0.489 1 92.69 88 TRP A CA 1
ATOM 716 C C . TRP A 1 88 ? 7.777 17.812 -0.2 1 92.69 88 TRP A C 1
ATOM 718 O O . TRP A 1 88 ? 7.902 16.594 -0.007 1 92.69 88 TRP A O 1
ATOM 728 N N . ARG A 1 89 ? 8.719 18.656 -0.183 1 95.75 89 ARG A N 1
ATOM 729 C CA . ARG A 1 89 ? 10.086 18.203 0.082 1 95.75 89 ARG A CA 1
ATOM 730 C C . ARG A 1 89 ? 10.195 17.562 1.461 1 95.75 89 ARG A C 1
ATOM 732 O O . ARG A 1 89 ? 10.773 16.484 1.605 1 95.75 89 ARG A O 1
ATOM 739 N N . ASP A 1 90 ? 9.602 18.219 2.455 1 95.56 90 ASP A N 1
ATOM 740 C CA . ASP A 1 90 ? 9.672 17.734 3.832 1 95.56 90 ASP A CA 1
ATOM 741 C C . ASP A 1 90 ? 8.992 16.375 3.971 1 95.56 90 ASP A C 1
ATOM 743 O O . ASP A 1 90 ? 9.539 15.453 4.582 1 95.56 90 ASP A O 1
ATOM 747 N N . ASN A 1 91 ? 7.852 16.312 3.359 1 94.12 91 ASN A N 1
ATOM 748 C CA . ASN A 1 91 ? 7.113 15.047 3.414 1 94.12 91 ASN A CA 1
ATOM 749 C C . ASN A 1 91 ? 7.855 13.938 2.682 1 94.12 91 ASN A C 1
ATOM 751 O O . ASN A 1 91 ? 7.891 12.797 3.152 1 94.12 91 ASN A O 1
ATOM 755 N N . PHE A 1 92 ? 8.398 14.242 1.582 1 96.69 92 PHE A N 1
ATOM 756 C CA . PHE A 1 92 ? 9.117 13.281 0.753 1 96.69 92 PHE A CA 1
ATOM 757 C C . PHE A 1 92 ? 10.336 12.742 1.486 1 96.69 92 PHE A C 1
ATOM 759 O O . PHE A 1 92 ? 10.578 11.531 1.495 1 96.69 92 PHE A O 1
ATOM 766 N N . LEU A 1 93 ? 11.062 13.602 2.127 1 97.69 93 LEU A N 1
ATOM 767 C CA . LEU A 1 93 ? 12.234 13.172 2.887 1 97.69 93 LEU A CA 1
ATOM 768 C C . LEU A 1 93 ? 11.82 12.297 4.066 1 97.69 93 LEU A C 1
ATOM 770 O O . LEU A 1 93 ? 12.406 11.234 4.289 1 97.69 93 LEU A O 1
ATOM 774 N N . ALA A 1 94 ? 10.836 12.734 4.754 1 96.12 94 ALA A N 1
ATOM 775 C CA . ALA A 1 94 ? 10.445 12.094 6.008 1 96.12 94 ALA A CA 1
ATOM 776 C C . ALA A 1 94 ? 9.891 10.695 5.758 1 96.12 94 ALA A C 1
ATOM 778 O O . ALA A 1 94 ? 10.195 9.758 6.504 1 96.12 94 ALA A O 1
ATOM 779 N N . THR A 1 95 ? 9.18 10.523 4.621 1 95.31 95 THR A N 1
ATOM 780 C CA . THR A 1 95 ? 8.398 9.305 4.5 1 95.31 95 THR A CA 1
ATOM 781 C C . THR A 1 95 ? 9.031 8.352 3.49 1 95.31 95 THR A C 1
ATOM 783 O O . THR A 1 95 ? 8.828 7.137 3.561 1 95.31 95 THR A O 1
ATOM 786 N N . VAL A 1 96 ? 9.773 8.875 2.547 1 97.06 96 VAL A N 1
ATOM 787 C CA . VAL A 1 96 ? 10.266 8.031 1.466 1 97.06 96 VAL A CA 1
ATOM 788 C C . VAL A 1 96 ? 11.789 8.023 1.461 1 97.06 96 VAL A C 1
ATOM 790 O O . VAL A 1 96 ? 12.414 6.996 1.731 1 97.06 96 VAL A O 1
ATOM 793 N N . VAL A 1 97 ? 12.328 9.18 1.393 1 98.31 97 VAL A N 1
ATOM 794 C CA . VAL A 1 97 ? 13.742 9.297 1.06 1 98.31 97 VAL A CA 1
ATOM 795 C C . VAL A 1 97 ? 14.594 8.812 2.232 1 98.31 97 VAL A C 1
ATOM 797 O O . VAL A 1 97 ? 15.461 7.957 2.064 1 98.31 97 VAL A O 1
ATOM 800 N N . PHE A 1 98 ? 14.305 9.305 3.414 1 98.38 98 PHE A N 1
ATOM 801 C CA . PHE A 1 98 ? 15.18 9.008 4.539 1 98.38 98 PHE A CA 1
ATOM 802 C C . PHE A 1 98 ? 15.031 7.559 4.973 1 98.38 98 PHE A C 1
ATOM 804 O O . PHE A 1 98 ? 16.016 6.824 5.062 1 98.38 98 PHE A O 1
ATOM 811 N N . PRO A 1 99 ? 13.828 7.07 5.227 1 98 99 PRO A N 1
ATOM 812 C CA . PRO A 1 99 ? 13.719 5.68 5.664 1 98 99 PRO A CA 1
ATOM 813 C C . PRO A 1 99 ? 14.203 4.688 4.613 1 98 99 PRO A C 1
ATOM 815 O O . PRO A 1 99 ? 14.867 3.701 4.945 1 98 99 PRO A O 1
ATOM 818 N N . LEU A 1 100 ? 13.922 4.91 3.369 1 98.25 100 LEU A N 1
ATOM 819 C CA . LEU A 1 100 ? 14.352 4.012 2.303 1 98.25 100 LEU A CA 1
ATOM 820 C C . LEU A 1 100 ? 15.867 4.062 2.135 1 98.25 100 LEU A C 1
ATOM 822 O O . LEU A 1 100 ? 16.5 3.037 1.885 1 98.25 100 LEU A O 1
ATOM 826 N N . GLY A 1 101 ? 16.406 5.285 2.244 1 98.44 101 GLY A N 1
ATOM 827 C CA . GLY A 1 101 ? 17.859 5.414 2.168 1 98.44 101 GLY A CA 1
ATOM 828 C C . GLY A 1 101 ? 18.578 4.648 3.258 1 98.44 101 GLY A C 1
ATOM 829 O O . GLY A 1 101 ? 19.516 3.902 2.979 1 98.44 101 GLY A O 1
ATOM 830 N N . MET A 1 102 ? 18.109 4.836 4.445 1 98.06 102 MET A N 1
ATOM 831 C CA . MET A 1 102 ? 18.703 4.098 5.559 1 98.06 102 MET A CA 1
ATOM 832 C C . MET A 1 102 ? 18.531 2.594 5.375 1 98.06 102 MET A C 1
ATOM 834 O O . MET A 1 102 ? 19.422 1.814 5.688 1 98.06 102 MET A O 1
ATOM 838 N N . PHE A 1 103 ? 17.406 2.217 4.906 1 98.56 103 PHE A N 1
ATOM 839 C CA . PHE A 1 103 ? 17.094 0.812 4.66 1 98.56 103 PHE A CA 1
ATOM 840 C C . PHE A 1 103 ? 18.094 0.205 3.674 1 98.56 103 PHE A C 1
ATOM 842 O O . PHE A 1 103 ? 18.625 -0.877 3.914 1 98.56 103 PHE A O 1
ATOM 849 N N . VAL A 1 104 ? 18.297 0.917 2.57 1 98.25 104 VAL A N 1
ATOM 850 C CA . VAL A 1 104 ? 19.203 0.438 1.532 1 98.25 104 VAL A CA 1
ATOM 851 C C . VAL A 1 104 ? 20.609 0.283 2.105 1 98.25 104 VAL A C 1
ATOM 853 O O . VAL A 1 104 ? 21.25 -0.756 1.927 1 98.25 104 VAL A O 1
ATOM 856 N N . VAL A 1 105 ? 21.078 1.26 2.842 1 98.56 105 VAL A N 1
ATOM 857 C CA . VAL A 1 105 ? 22.438 1.238 3.377 1 98.56 105 VAL A CA 1
ATOM 858 C C . VAL A 1 105 ? 22.578 0.098 4.383 1 98.56 105 VAL A C 1
ATOM 860 O O . VAL A 1 105 ? 23.5 -0.72 4.281 1 98.56 105 VAL A O 1
ATOM 863 N N . LEU A 1 106 ? 21.688 -0.05 5.266 1 98.31 106 LEU A N 1
ATOM 864 C CA . LEU A 1 106 ? 21.797 -1.011 6.359 1 98.31 106 LEU A CA 1
ATOM 865 C C . LEU A 1 106 ? 21.641 -2.438 5.844 1 98.31 106 LEU A C 1
ATOM 867 O O . LEU A 1 106 ? 22.391 -3.336 6.25 1 98.31 106 LEU A O 1
ATOM 871 N N . THR A 1 107 ? 20.688 -2.67 4.969 1 98.19 107 THR A N 1
ATOM 872 C CA . THR A 1 107 ? 20.453 -4.027 4.488 1 98.19 107 THR A CA 1
ATOM 873 C C . THR A 1 107 ? 21.562 -4.461 3.535 1 98.19 107 THR A C 1
ATOM 875 O O . THR A 1 107 ? 22.016 -5.609 3.58 1 98.19 107 THR A O 1
ATOM 878 N N . PHE A 1 108 ? 22 -3.541 2.689 1 98.06 108 PHE A N 1
ATOM 879 C CA . PHE A 1 108 ? 23.062 -3.883 1.755 1 98.06 108 PHE A CA 1
ATOM 880 C C . PHE A 1 108 ? 24.328 -4.27 2.5 1 98.06 108 PHE A C 1
ATOM 882 O O . PHE A 1 108 ? 24.828 -5.387 2.344 1 98.06 108 PHE A O 1
ATOM 889 N N . TRP A 1 109 ? 24.781 -3.406 3.33 1 98.25 109 TRP A N 1
ATOM 890 C CA . TRP A 1 109 ? 26.047 -3.666 4.004 1 98.25 109 TRP A CA 1
ATOM 891 C C . TRP A 1 109 ? 25.891 -4.734 5.078 1 98.25 109 TRP A C 1
ATOM 893 O O . TRP A 1 109 ? 26.828 -5.465 5.387 1 98.25 109 TRP A O 1
ATOM 903 N N . GLY A 1 110 ? 24.672 -4.859 5.691 1 98.25 110 GLY A N 1
ATOM 904 C CA . GLY A 1 110 ? 24.391 -5.949 6.613 1 98.25 110 GLY A CA 1
ATOM 905 C C . GLY A 1 110 ? 24.516 -7.32 5.969 1 98.25 110 GLY A C 1
ATOM 906 O O . GLY A 1 110 ? 25.188 -8.203 6.492 1 98.25 110 GLY A O 1
ATOM 907 N N . ILE A 1 111 ? 23.922 -7.477 4.816 1 97.44 111 ILE A N 1
ATOM 908 C CA . ILE A 1 111 ? 23.969 -8.75 4.102 1 97.44 111 ILE A CA 1
ATOM 909 C C . ILE A 1 111 ? 25.359 -8.961 3.514 1 97.44 111 ILE A C 1
ATOM 911 O O . ILE A 1 111 ? 25.891 -10.07 3.529 1 97.44 111 ILE A O 1
ATOM 915 N N . TYR A 1 112 ? 25.906 -7.883 3.023 1 97.56 112 TYR A N 1
ATOM 916 C CA . TYR A 1 112 ? 27.25 -7.914 2.461 1 97.56 112 TYR A CA 1
ATOM 917 C C . TYR A 1 112 ? 28.266 -8.445 3.479 1 97.56 112 TYR A C 1
ATOM 919 O O . TYR A 1 112 ? 29.156 -9.211 3.129 1 97.56 112 TYR A O 1
ATOM 927 N N . ALA A 1 113 ? 28.094 -8.102 4.766 1 97.69 113 ALA A N 1
ATOM 928 C CA . ALA A 1 113 ? 29 -8.508 5.836 1 97.69 113 ALA A CA 1
ATOM 929 C C . ALA A 1 113 ? 28.875 -10 6.137 1 97.69 113 ALA A C 1
ATOM 931 O O . ALA A 1 113 ? 29.844 -10.648 6.547 1 97.69 113 ALA A O 1
ATOM 932 N N . ILE A 1 114 ? 27.719 -10.531 5.957 1 96.75 114 ILE A N 1
ATOM 933 C CA . ILE A 1 114 ? 27.5 -11.953 6.156 1 96.75 114 ILE A CA 1
ATOM 934 C C . ILE A 1 114 ? 28.062 -12.742 4.977 1 96.75 114 ILE A C 1
ATOM 936 O O . ILE A 1 114 ? 28.938 -13.594 5.148 1 96.75 114 ILE A O 1
ATOM 940 N N . ASP A 1 115 ? 27.641 -12.43 3.834 1 97.5 115 ASP A N 1
ATOM 941 C CA . ASP A 1 115 ? 28.109 -12.984 2.568 1 97.5 115 ASP A CA 1
ATOM 942 C C . ASP A 1 115 ? 27.75 -12.078 1.398 1 97.5 115 ASP A C 1
ATOM 944 O O . ASP A 1 115 ? 26.578 -11.984 1.027 1 97.5 115 ASP A O 1
ATOM 948 N N . ARG A 1 116 ? 28.688 -11.453 0.798 1 96.25 116 ARG A N 1
ATOM 949 C CA . ARG A 1 116 ? 28.422 -10.484 -0.261 1 96.25 116 ARG A CA 1
ATOM 950 C C . ARG A 1 116 ? 27.719 -11.148 -1.438 1 96.25 116 ARG A C 1
ATOM 952 O O . ARG A 1 116 ? 27 -10.484 -2.193 1 96.25 116 ARG A O 1
ATOM 959 N N . GLU A 1 117 ? 27.812 -12.5 -1.667 1 95.75 117 GLU A N 1
ATOM 960 C CA . GLU A 1 117 ? 27.188 -13.203 -2.785 1 95.75 117 GLU A CA 1
ATOM 961 C C . GLU A 1 117 ? 25.672 -13.219 -2.662 1 95.75 117 GLU A C 1
ATOM 963 O O . GLU A 1 117 ? 24.969 -13.461 -3.641 1 95.75 117 GLU A O 1
ATOM 968 N N . LEU A 1 118 ? 25.188 -12.891 -1.475 1 95.69 118 LEU A N 1
ATOM 969 C CA . LEU A 1 118 ? 23.75 -12.906 -1.215 1 95.69 118 LEU A CA 1
ATOM 970 C C . LEU A 1 118 ? 23.109 -11.586 -1.637 1 95.69 118 LEU A C 1
ATOM 972 O O . LEU A 1 118 ? 21.891 -11.484 -1.708 1 95.69 118 LEU A O 1
ATOM 976 N N . VAL A 1 119 ? 23.984 -10.57 -1.936 1 95.56 119 VAL A N 1
ATOM 977 C CA . VAL A 1 119 ? 23.391 -9.289 -2.277 1 95.56 119 VAL A CA 1
ATOM 978 C C . VAL A 1 119 ? 24.156 -8.641 -3.432 1 95.56 119 VAL A C 1
ATOM 980 O O . VAL A 1 119 ? 23.562 -8.008 -4.301 1 95.56 119 VAL A O 1
ATOM 983 N N . TYR A 1 120 ? 25.438 -8.812 -3.469 1 94.38 120 TYR A N 1
ATOM 984 C CA . TYR A 1 120 ? 26.312 -8.195 -4.453 1 94.38 120 TYR A CA 1
ATOM 985 C C . TYR A 1 120 ? 27.438 -9.141 -4.852 1 94.38 120 TYR A C 1
ATOM 987 O O . TYR A 1 120 ? 28.578 -9 -4.379 1 94.38 120 TYR A O 1
ATOM 995 N N . PRO A 1 121 ? 27.125 -9.992 -5.742 1 92.31 121 PRO A N 1
ATOM 996 C CA . PRO A 1 121 ? 28.125 -10.977 -6.176 1 92.31 121 PRO A CA 1
ATOM 997 C C . PRO A 1 121 ? 29.391 -10.32 -6.734 1 92.31 121 PRO A C 1
ATOM 999 O O . PRO A 1 121 ? 29.312 -9.25 -7.344 1 92.31 121 PRO A O 1
ATOM 1002 N N . LYS A 1 122 ? 30.438 -11.016 -6.625 1 92.38 122 LYS A N 1
ATOM 1003 C CA . LYS A 1 122 ? 31.75 -10.516 -7.043 1 92.38 122 LYS A CA 1
ATOM 1004 C C . LYS A 1 122 ? 31.766 -10.18 -8.531 1 92.38 122 LYS A C 1
ATOM 1006 O O . LYS A 1 122 ? 32.438 -9.25 -8.961 1 92.38 122 LYS A O 1
ATOM 1011 N N . ALA A 1 123 ? 30.969 -10.852 -9.336 1 87.38 123 ALA A N 1
ATOM 1012 C CA . ALA A 1 123 ? 30.891 -10.641 -10.781 1 87.38 123 ALA A CA 1
ATOM 1013 C C . ALA A 1 123 ? 30.438 -9.219 -11.102 1 87.38 123 ALA A C 1
ATOM 1015 O O . ALA A 1 123 ? 30.75 -8.688 -12.172 1 87.38 123 ALA A O 1
ATOM 1016 N N . LEU A 1 124 ? 29.781 -8.609 -10.164 1 89.12 124 LEU A N 1
ATOM 1017 C CA . LEU A 1 124 ? 29.25 -7.266 -10.383 1 89.12 124 LEU A CA 1
ATOM 1018 C C . LEU A 1 124 ? 30.375 -6.227 -10.32 1 89.12 124 LEU A C 1
ATOM 1020 O O . LEU A 1 124 ? 30.219 -5.113 -10.82 1 89.12 124 LEU A O 1
ATOM 1024 N N . ASP A 1 125 ? 31.484 -6.59 -9.742 1 91.56 125 ASP A N 1
ATOM 1025 C CA . ASP A 1 125 ? 32.625 -5.684 -9.672 1 91.56 125 ASP A CA 1
ATOM 1026 C C . ASP A 1 125 ? 33.156 -5.352 -11.062 1 91.56 125 ASP A C 1
ATOM 1028 O O . ASP A 1 125 ? 33.781 -4.312 -11.266 1 91.56 125 ASP A O 1
ATOM 1032 N N . LYS A 1 126 ? 32.875 -6.219 -11.984 1 88.56 126 LYS A N 1
ATOM 1033 C CA . LYS A 1 126 ? 33.375 -6.023 -13.344 1 88.56 126 LYS A CA 1
ATOM 1034 C C . LYS A 1 126 ? 32.469 -5.062 -14.125 1 88.56 126 LYS A C 1
ATOM 1036 O O . LYS A 1 126 ? 32.875 -4.496 -15.133 1 88.56 126 LYS A O 1
ATOM 1041 N N . VAL A 1 127 ? 31.359 -4.883 -13.633 1 87 127 VAL A N 1
ATOM 1042 C CA . VAL A 1 127 ? 30.375 -4.109 -14.367 1 87 127 VAL A CA 1
ATOM 1043 C C . VAL A 1 127 ? 30.172 -2.758 -13.688 1 87 127 VAL A C 1
ATOM 1045 O O . VAL A 1 127 ? 29.984 -1.739 -14.359 1 87 127 VAL A O 1
ATOM 1048 N N . ILE A 1 128 ? 30.203 -2.766 -12.367 1 92.44 128 ILE A N 1
ATOM 1049 C CA . ILE A 1 128 ? 29.938 -1.561 -11.586 1 92.44 128 ILE A CA 1
ATOM 1050 C C . ILE A 1 128 ? 31.234 -1.114 -10.898 1 92.44 128 ILE A C 1
ATOM 1052 O O . ILE A 1 128 ? 31.734 -1.81 -10.016 1 92.44 128 ILE A O 1
ATOM 1056 N N . PRO A 1 129 ? 31.688 0.058 -11.305 1 95.38 129 PRO A N 1
ATOM 1057 C CA . PRO A 1 129 ? 32.875 0.529 -10.617 1 95.38 129 PRO A CA 1
ATOM 1058 C C . PRO A 1 129 ? 32.656 0.769 -9.125 1 95.38 129 PRO A C 1
ATOM 1060 O O . PRO A 1 129 ? 31.547 1.096 -8.711 1 95.38 129 PRO A O 1
ATOM 1063 N N . SER A 1 130 ? 33.688 0.682 -8.352 1 96.19 130 SER A N 1
ATOM 1064 C CA . SER A 1 130 ? 33.594 0.739 -6.895 1 96.19 130 SER A CA 1
ATOM 1065 C C . SER A 1 130 ? 33 2.061 -6.426 1 96.19 130 SER A C 1
ATOM 1067 O O . SER A 1 130 ? 32.188 2.084 -5.504 1 96.19 130 SER A O 1
ATOM 1069 N N . TRP A 1 131 ? 33.406 3.145 -7.02 1 97.12 131 TRP A N 1
ATOM 1070 C CA . TRP A 1 131 ? 32.906 4.445 -6.594 1 97.12 131 TRP A CA 1
ATOM 1071 C C . TRP A 1 131 ? 31.391 4.531 -6.781 1 97.12 131 TRP A C 1
ATOM 1073 O O . TRP A 1 131 ? 30.688 5.113 -5.949 1 97.12 131 TRP A O 1
ATOM 1083 N N . LEU A 1 132 ? 30.875 3.969 -7.828 1 97 132 LEU A N 1
ATOM 1084 C CA . LEU A 1 132 ? 29.438 3.979 -8.078 1 97 132 LEU A CA 1
ATOM 1085 C C . LEU A 1 132 ? 28.703 3.105 -7.066 1 97 132 LEU A C 1
ATOM 1087 O O . LEU A 1 132 ? 27.625 3.463 -6.602 1 97 132 LEU A O 1
ATOM 1091 N N . ASN A 1 133 ? 29.297 1.991 -6.703 1 96.56 133 ASN A N 1
ATOM 1092 C CA . ASN A 1 133 ? 28.734 1.151 -5.652 1 96.56 133 ASN A CA 1
ATOM 1093 C C . ASN A 1 133 ? 28.594 1.917 -4.34 1 96.56 133 ASN A C 1
ATOM 1095 O O . ASN A 1 133 ? 27.562 1.824 -3.676 1 96.56 133 ASN A O 1
ATOM 1099 N N . HIS A 1 134 ? 29.578 2.725 -4.027 1 97.56 134 HIS A N 1
ATOM 1100 C CA . HIS A 1 134 ? 29.531 3.486 -2.783 1 97.56 134 HIS A CA 1
ATOM 1101 C C . HIS A 1 134 ? 28.547 4.633 -2.877 1 97.56 134 HIS A C 1
ATOM 1103 O O . HIS A 1 134 ? 27.906 4.988 -1.883 1 97.56 134 HIS A O 1
ATOM 1109 N N . ILE A 1 135 ? 28.344 5.199 -4.047 1 97.5 135 ILE A N 1
ATOM 1110 C CA . ILE A 1 135 ? 27.312 6.219 -4.242 1 97.5 135 ILE A CA 1
ATOM 1111 C C . ILE A 1 135 ? 25.938 5.605 -4.031 1 97.5 135 ILE A C 1
ATOM 1113 O O . ILE A 1 135 ? 25.078 6.207 -3.383 1 97.5 135 ILE A O 1
ATOM 1117 N N . MET A 1 136 ? 25.781 4.371 -4.465 1 96.94 136 MET A N 1
ATOM 1118 C CA . MET A 1 136 ? 24.469 3.725 -4.469 1 96.94 136 MET A CA 1
ATOM 1119 C C . MET A 1 136 ? 24.172 3.102 -3.109 1 96.94 136 MET A C 1
ATOM 1121 O O . MET A 1 136 ? 23.016 2.822 -2.795 1 96.94 136 MET A O 1
ATOM 1125 N N . HIS A 1 137 ? 25.281 2.846 -2.27 1 97.81 137 HIS A N 1
ATOM 1126 C CA . HIS A 1 137 ? 24.984 2.031 -1.095 1 97.81 137 HIS A CA 1
ATOM 1127 C C . HIS A 1 137 ? 25.609 2.631 0.158 1 97.81 137 HIS A C 1
ATOM 1129 O O . HIS A 1 137 ? 25.328 2.186 1.273 1 97.81 137 HIS A O 1
ATOM 1135 N N . THR A 1 138 ? 26.469 3.688 0.063 1 97.94 138 THR A N 1
ATOM 1136 C CA . THR A 1 138 ? 27.188 4.184 1.23 1 97.94 138 THR A CA 1
ATOM 1137 C C . THR A 1 138 ? 26.875 5.656 1.477 1 97.94 138 THR A C 1
ATOM 1139 O O . THR A 1 138 ? 26.406 6.023 2.555 1 97.94 138 THR A O 1
ATOM 1142 N N . THR A 1 139 ? 27.047 6.469 0.478 1 97.5 139 THR A N 1
ATOM 1143 C CA . THR A 1 139 ? 27.031 7.918 0.654 1 97.5 139 THR A CA 1
ATOM 1144 C C . THR A 1 139 ? 25.609 8.414 0.906 1 97.5 139 THR A C 1
ATOM 1146 O O . THR A 1 139 ? 25.406 9.555 1.327 1 97.5 139 THR A O 1
ATOM 1149 N N . ILE A 1 140 ? 24.656 7.559 0.691 1 97.19 140 ILE A N 1
ATOM 1150 C CA . ILE A 1 140 ? 23.25 7.906 0.881 1 97.19 140 ILE A CA 1
ATOM 1151 C C . ILE A 1 140 ? 23.047 8.461 2.287 1 97.19 140 ILE A C 1
ATOM 1153 O O . ILE A 1 140 ? 22.516 9.57 2.453 1 97.19 140 ILE A O 1
ATOM 1157 N N . LEU A 1 141 ? 23.516 7.742 3.26 1 97.12 141 LEU A N 1
ATOM 1158 C CA . LEU A 1 141 ? 23.219 8.047 4.656 1 97.12 141 LEU A CA 1
ATOM 1159 C C . LEU A 1 141 ? 23.906 9.336 5.086 1 97.12 141 LEU A C 1
ATOM 1161 O O . LEU A 1 141 ? 23.25 10.242 5.629 1 97.12 141 LEU A O 1
ATOM 1165 N N . PRO A 1 142 ? 25.219 9.562 4.832 1 97.62 142 PRO A N 1
ATOM 1166 C CA . PRO A 1 142 ? 25.828 10.836 5.207 1 97.62 142 PRO A CA 1
ATOM 1167 C C . PRO A 1 142 ? 25.172 12.031 4.52 1 97.62 142 PRO A C 1
ATOM 1169 O O . PRO A 1 142 ? 25.016 13.094 5.133 1 97.62 142 PRO A O 1
ATOM 1172 N N . PHE A 1 143 ? 24.797 11.898 3.262 1 98.25 143 PHE A N 1
ATOM 1173 C CA . PHE A 1 143 ? 24.125 12.992 2.562 1 98.25 143 PHE A CA 1
ATOM 1174 C C . PHE A 1 143 ? 22.812 13.352 3.25 1 98.25 143 PHE A C 1
ATOM 1176 O O . PHE A 1 143 ? 22.516 14.531 3.443 1 98.25 143 PHE A O 1
ATOM 1183 N N . LEU A 1 144 ? 22.078 12.352 3.656 1 98.12 144 LEU A N 1
ATOM 1184 C CA . LEU A 1 144 ? 20.781 12.586 4.262 1 98.12 144 LEU A CA 1
ATOM 1185 C C . LEU A 1 144 ? 20.922 13.133 5.676 1 98.12 144 LEU A C 1
ATOM 1187 O O . LEU A 1 144 ? 20.156 14.008 6.09 1 98.12 144 LEU A O 1
ATOM 1191 N N . LEU A 1 145 ? 21.891 12.633 6.41 1 97.38 145 LEU A N 1
ATOM 1192 C CA . LEU A 1 145 ? 22.094 13.102 7.777 1 97.38 145 LEU A CA 1
ATOM 1193 C C . LEU A 1 145 ? 22.531 14.562 7.793 1 97.38 145 LEU A C 1
ATOM 1195 O O . LEU A 1 145 ? 22.062 15.352 8.617 1 97.38 145 LEU A O 1
ATOM 1199 N N . VAL A 1 146 ? 23.438 14.883 6.887 1 97.38 146 VAL A N 1
ATOM 1200 C CA . VAL A 1 146 ? 23.875 16.281 6.781 1 97.38 146 VAL A CA 1
ATOM 1201 C C . VAL A 1 146 ? 22.688 17.156 6.418 1 97.38 146 VAL A C 1
ATOM 1203 O O . VAL A 1 146 ? 22.516 18.25 6.977 1 97.38 146 VAL A O 1
ATOM 1206 N N . ASP A 1 147 ? 21.859 16.672 5.52 1 96.75 147 ASP A N 1
ATOM 1207 C CA . ASP A 1 147 ? 20.672 17.422 5.125 1 96.75 147 ASP A CA 1
ATOM 1208 C C . ASP A 1 147 ? 19.75 17.656 6.32 1 96.75 147 ASP A C 1
ATOM 1210 O O . ASP A 1 147 ? 19.25 18.766 6.516 1 96.75 147 ASP A O 1
ATOM 1214 N N . LYS A 1 148 ? 19.562 16.688 7.121 1 95.5 148 LYS A N 1
ATOM 1215 C CA . LYS A 1 148 ? 18.703 16.797 8.297 1 95.5 148 LYS A CA 1
ATOM 1216 C C . LYS A 1 148 ? 19.281 17.781 9.312 1 95.5 148 LYS A C 1
ATOM 1218 O O . LYS A 1 148 ? 18.547 18.406 10.07 1 95.5 148 LYS A O 1
ATOM 1223 N N . PHE A 1 149 ? 20.594 17.875 9.281 1 94.5 149 PHE A N 1
ATOM 1224 C CA . PHE A 1 149 ? 21.266 18.781 10.195 1 94.5 149 PHE A CA 1
ATOM 1225 C C . PHE A 1 149 ? 21.156 20.219 9.703 1 94.5 149 PHE A C 1
ATOM 1227 O O . PHE A 1 149 ? 21.031 21.156 10.5 1 94.5 149 PHE A O 1
ATOM 1234 N N . LEU A 1 150 ? 21.156 20.391 8.422 1 93.88 150 LEU A N 1
ATOM 1235 C CA . LEU A 1 150 ? 21.219 21.719 7.836 1 93.88 150 LEU A CA 1
ATOM 1236 C C . LEU A 1 150 ? 19.812 22.328 7.691 1 93.88 150 LEU A C 1
ATOM 1238 O O . LEU A 1 150 ? 19.641 23.531 7.797 1 93.88 150 LEU A O 1
ATOM 1242 N N . VAL A 1 151 ? 18.906 21.469 7.406 1 93.44 151 VAL A N 1
ATOM 1243 C CA . VAL A 1 151 ? 17.578 21.953 7.062 1 93.44 151 VAL A CA 1
ATOM 1244 C C . VAL A 1 151 ? 16.531 21.234 7.914 1 93.44 151 VAL A C 1
ATOM 1246 O O . VAL A 1 151 ? 16.578 20.016 8.078 1 93.44 151 VAL A O 1
ATOM 1249 N N . TYR A 1 152 ? 15.562 22.047 8.391 1 92.12 152 TYR A N 1
ATOM 1250 C CA . TYR A 1 152 ? 14.469 21.484 9.156 1 92.12 152 TYR A CA 1
ATOM 1251 C C . TYR A 1 152 ? 13.406 20.891 8.234 1 92.12 152 TYR A C 1
ATOM 1253 O O . TYR A 1 152 ? 13.031 21.5 7.238 1 92.12 152 TYR A O 1
ATOM 1261 N N . HIS A 1 153 ? 12.977 19.688 8.578 1 94.19 153 HIS A N 1
ATOM 1262 C CA . HIS A 1 153 ? 11.898 19.016 7.852 1 94.19 153 HIS A CA 1
ATOM 1263 C C . HIS A 1 153 ? 10.727 18.703 8.766 1 94.19 153 HIS A C 1
ATOM 1265 O O . HIS A 1 153 ? 10.867 17.938 9.719 1 94.19 153 HIS A O 1
ATOM 1271 N N . GLN A 1 154 ? 9.594 19.297 8.445 1 92.12 154 GLN A N 1
ATOM 1272 C CA . GLN A 1 154 ? 8.383 18.984 9.203 1 92.12 154 GLN A CA 1
ATOM 1273 C C . GLN A 1 154 ? 7.848 17.609 8.852 1 92.12 154 GLN A C 1
ATOM 1275 O O . GLN A 1 154 ? 7.605 17.312 7.68 1 92.12 154 GLN A O 1
ATOM 1280 N N . TYR A 1 155 ? 7.699 16.734 9.859 1 93.56 155 TYR A N 1
ATOM 1281 C CA . TYR A 1 155 ? 7.176 15.391 9.656 1 93.56 155 TYR A CA 1
ATOM 1282 C C . TYR A 1 155 ? 5.652 15.398 9.602 1 93.56 155 TYR A C 1
ATOM 1284 O O . TYR A 1 155 ? 5.004 16.156 10.336 1 93.56 155 TYR A O 1
ATOM 1292 N N . PRO A 1 156 ? 5.125 14.578 8.742 1 92.06 156 PRO A N 1
ATOM 1293 C CA . PRO A 1 156 ? 3.67 14.398 8.781 1 92.06 156 PRO A CA 1
ATOM 1294 C C . PRO A 1 156 ? 3.201 13.609 10 1 92.06 156 PRO A C 1
ATOM 1296 O O . PRO A 1 156 ? 4.02 13.211 10.828 1 92.06 156 PRO A O 1
ATOM 1299 N N . SER A 1 157 ? 1.884 13.477 10.109 1 89.06 157 SER A N 1
ATOM 1300 C CA . SER A 1 157 ? 1.369 12.633 11.18 1 89.06 157 SER A CA 1
ATOM 1301 C C . SER A 1 157 ? 1.904 11.211 11.078 1 89.06 157 SER A C 1
ATOM 1303 O O . SER A 1 157 ? 2.223 10.742 9.977 1 89.06 157 SER A O 1
ATOM 1305 N N . ARG A 1 158 ? 2.012 10.508 12.18 1 89.94 158 ARG A N 1
ATOM 1306 C CA . ARG A 1 158 ? 2.535 9.148 12.188 1 89.94 158 ARG A CA 1
ATOM 1307 C C . ARG A 1 158 ? 1.675 8.227 11.328 1 89.94 158 ARG A C 1
ATOM 1309 O O . ARG A 1 158 ? 2.193 7.348 10.641 1 89.94 158 ARG A O 1
ATOM 1316 N N . LYS A 1 159 ? 0.453 8.445 11.414 1 86.69 159 LYS A N 1
ATOM 1317 C CA . LYS A 1 159 ? -0.459 7.637 10.609 1 86.69 159 LYS A CA 1
ATOM 1318 C C . LYS A 1 159 ? -0.174 7.801 9.117 1 86.69 159 LYS A C 1
ATOM 1320 O O . LYS A 1 159 ? -0.047 6.812 8.391 1 86.69 159 LYS A O 1
ATOM 1325 N N . ALA A 1 160 ? -0.06 9.062 8.703 1 86.56 160 ALA A N 1
ATOM 1326 C CA . ALA A 1 160 ? 0.228 9.344 7.301 1 86.56 160 ALA A CA 1
ATOM 1327 C C . ALA A 1 160 ? 1.58 8.766 6.891 1 86.56 160 ALA A C 1
ATOM 1329 O O . ALA A 1 160 ? 1.725 8.219 5.793 1 86.56 160 ALA A O 1
ATOM 1330 N N . GLY A 1 161 ? 2.527 8.883 7.805 1 91.62 161 GLY A N 1
ATOM 1331 C CA . GLY A 1 161 ? 3.842 8.312 7.547 1 91.62 161 GLY A CA 1
ATOM 1332 C C . GLY A 1 161 ? 3.824 6.809 7.383 1 91.62 161 GLY A C 1
ATOM 1333 O O . GLY A 1 161 ? 4.375 6.273 6.418 1 91.62 161 GLY A O 1
ATOM 1334 N N . PHE A 1 162 ? 3.131 6.172 8.227 1 90.88 162 PHE A N 1
ATOM 1335 C CA . PHE A 1 162 ? 3.066 4.715 8.203 1 90.88 162 PHE A CA 1
ATOM 1336 C C . PHE A 1 162 ? 2.359 4.227 6.945 1 90.88 162 PHE A C 1
ATOM 1338 O O . PHE A 1 162 ? 2.793 3.258 6.32 1 90.88 162 PHE A O 1
ATOM 1345 N N . VAL A 1 163 ? 1.344 4.879 6.637 1 89.31 163 VAL A N 1
ATOM 1346 C CA . VAL A 1 163 ? 0.586 4.477 5.453 1 89.31 163 VAL A CA 1
ATOM 1347 C C . VAL A 1 163 ? 1.453 4.625 4.207 1 89.31 163 VAL A C 1
ATOM 1349 O O . VAL A 1 163 ? 1.448 3.758 3.332 1 89.31 163 VAL A O 1
ATOM 1352 N N . THR A 1 164 ? 2.215 5.676 4.129 1 90.56 164 THR A N 1
ATOM 1353 C CA . THR A 1 164 ? 3.064 5.922 2.971 1 90.56 164 THR A CA 1
ATOM 1354 C C . THR A 1 164 ? 4.156 4.859 2.867 1 90.56 164 THR A C 1
ATOM 1356 O O . THR A 1 164 ? 4.363 4.277 1.8 1 90.56 164 THR A O 1
ATOM 1359 N N . ILE A 1 165 ? 4.773 4.578 3.939 1 93.88 165 ILE A N 1
ATOM 1360 C CA . ILE A 1 165 ? 5.898 3.648 3.9 1 93.88 165 ILE A CA 1
ATOM 1361 C C . ILE A 1 165 ? 5.387 2.234 3.633 1 93.88 165 ILE A C 1
ATOM 1363 O O . ILE A 1 165 ? 6.031 1.462 2.918 1 93.88 165 ILE A O 1
ATOM 1367 N N . MET A 1 166 ? 4.246 1.914 4.168 1 92.88 166 MET A N 1
ATOM 1368 C CA . MET A 1 166 ? 3.686 0.587 3.932 1 92.88 166 MET A CA 1
ATOM 1369 C C . MET A 1 166 ? 3.271 0.423 2.473 1 92.88 166 MET A C 1
ATOM 1371 O O . MET A 1 166 ? 3.459 -0.644 1.887 1 92.88 166 MET A O 1
ATOM 1375 N N . SER A 1 167 ? 2.723 1.473 1.936 1 93.25 167 SER A N 1
ATOM 1376 C CA . SER A 1 167 ? 2.348 1.433 0.526 1 93.25 167 SER A CA 1
ATOM 1377 C C . SER A 1 167 ? 3.568 1.235 -0.366 1 93.25 167 SER A C 1
ATOM 1379 O O . SER A 1 167 ? 3.521 0.47 -1.332 1 93.25 167 SER A O 1
ATOM 1381 N N . LEU A 1 168 ? 4.59 1.911 -0.033 1 95.06 168 LEU A N 1
ATOM 1382 C CA . LEU A 1 168 ? 5.824 1.777 -0.798 1 95.06 168 LEU A CA 1
ATOM 1383 C C . LEU A 1 168 ? 6.383 0.364 -0.68 1 95.06 168 LEU A C 1
ATOM 1385 O O . LEU A 1 168 ? 6.812 -0.224 -1.676 1 95.06 168 LEU A O 1
ATOM 1389 N N . ALA A 1 169 ? 6.352 -0.152 0.509 1 96.44 169 ALA A N 1
ATOM 1390 C CA . ALA A 1 169 ? 6.836 -1.511 0.741 1 96.44 169 ALA A CA 1
ATOM 1391 C C . ALA A 1 169 ? 6.004 -2.529 -0.034 1 96.44 169 ALA A C 1
ATOM 1393 O O . ALA A 1 169 ? 6.555 -3.43 -0.673 1 96.44 169 ALA A O 1
ATOM 1394 N N . LEU A 1 170 ? 4.73 -2.377 0.007 1 95.06 170 LEU A N 1
ATOM 1395 C CA . LEU A 1 170 ? 3.84 -3.303 -0.685 1 95.06 170 LEU A CA 1
ATOM 1396 C C . LEU A 1 170 ? 4 -3.182 -2.197 1 95.06 170 LEU A C 1
ATOM 1398 O O . LEU A 1 170 ? 3.914 -4.18 -2.916 1 95.06 170 LEU A O 1
ATOM 1402 N N . LEU A 1 171 ? 4.188 -1.944 -2.619 1 95.5 171 LEU A N 1
ATOM 1403 C CA . LEU A 1 171 ? 4.402 -1.725 -4.047 1 95.5 171 LEU A CA 1
ATOM 1404 C C . LEU A 1 171 ? 5.637 -2.477 -4.531 1 95.5 171 LEU A C 1
ATOM 1406 O O . LEU A 1 171 ? 5.586 -3.164 -5.555 1 95.5 171 LEU A O 1
ATOM 1410 N N . TYR A 1 172 ? 6.695 -2.381 -3.809 1 97.5 172 TYR A N 1
ATOM 1411 C CA . TYR A 1 172 ? 7.914 -3.078 -4.203 1 97.5 172 TYR A CA 1
ATOM 1412 C C . TYR A 1 172 ? 7.75 -4.586 -4.059 1 97.5 172 TYR A C 1
ATOM 1414 O O . TYR A 1 172 ? 8.234 -5.352 -4.898 1 97.5 172 TYR A O 1
ATOM 1422 N N . LEU A 1 173 ? 7.125 -5.012 -2.994 1 96.19 173 LEU A N 1
ATOM 1423 C CA . LEU A 1 173 ? 6.895 -6.438 -2.801 1 96.19 173 LEU A CA 1
ATOM 1424 C C . LEU A 1 173 ? 6.066 -7.016 -3.945 1 96.19 173 LEU A C 1
ATOM 1426 O O . LEU A 1 173 ? 6.363 -8.102 -4.445 1 96.19 173 LEU A O 1
ATOM 1430 N N . THR A 1 174 ? 5.066 -6.273 -4.363 1 95.38 174 THR A N 1
ATOM 1431 C CA . THR A 1 174 ? 4.27 -6.68 -5.516 1 95.38 174 THR A CA 1
ATOM 1432 C C . THR A 1 174 ? 5.152 -6.836 -6.754 1 95.38 174 THR A C 1
ATOM 1434 O O . THR A 1 174 ? 5.035 -7.82 -7.484 1 95.38 174 THR A O 1
ATOM 1437 N N . TRP A 1 175 ? 6.039 -5.922 -6.879 1 95.75 175 TRP A N 1
ATOM 1438 C CA . TRP A 1 175 ? 6.934 -5.93 -8.031 1 95.75 175 TRP A CA 1
ATOM 1439 C C . TRP A 1 175 ? 7.84 -7.156 -8.008 1 95.75 175 TRP A C 1
ATOM 1441 O O . TRP A 1 175 ? 7.949 -7.875 -9 1 95.75 175 TRP A O 1
ATOM 1451 N N . ILE A 1 176 ? 8.43 -7.449 -6.914 1 95.38 176 ILE A N 1
ATOM 1452 C CA . ILE A 1 176 ? 9.406 -8.531 -6.902 1 95.38 176 ILE A CA 1
ATOM 1453 C C . ILE A 1 176 ? 8.688 -9.875 -6.957 1 95.38 176 ILE A C 1
ATOM 1455 O O . ILE A 1 176 ? 9.219 -10.844 -7.508 1 95.38 176 ILE A O 1
ATOM 1459 N N . LEU A 1 177 ? 7.438 -10 -6.477 1 94.69 177 LEU A N 1
ATOM 1460 C CA . LEU A 1 177 ? 6.664 -11.234 -6.598 1 94.69 177 LEU A CA 1
ATOM 1461 C C . LEU A 1 177 ? 6.215 -11.453 -8.039 1 94.69 177 LEU A C 1
ATOM 1463 O O . LEU A 1 177 ? 6.172 -12.586 -8.516 1 94.69 177 LEU A O 1
ATOM 1467 N N . TRP A 1 178 ? 5.91 -10.352 -8.68 1 93.69 178 TRP A N 1
ATOM 1468 C CA . TRP A 1 178 ? 5.586 -10.453 -10.102 1 93.69 178 TRP A CA 1
ATOM 1469 C C . TRP A 1 178 ? 6.777 -10.977 -10.898 1 93.69 178 TRP A C 1
ATOM 1471 O O . TRP A 1 178 ? 6.637 -11.883 -11.727 1 93.69 178 TRP A O 1
ATOM 1481 N N . VAL A 1 179 ? 7.949 -10.422 -10.633 1 92.88 179 VAL A N 1
ATOM 1482 C CA . VAL A 1 179 ? 9.164 -10.836 -11.32 1 92.88 179 VAL A CA 1
ATOM 1483 C C . VAL A 1 179 ? 9.445 -12.305 -11.031 1 92.88 179 VAL A C 1
ATOM 1485 O O . VAL A 1 179 ? 9.781 -13.07 -11.945 1 92.88 179 VAL A O 1
ATOM 1488 N N . ALA A 1 180 ? 9.289 -12.695 -9.781 1 91.94 180 ALA A N 1
ATOM 1489 C CA . ALA A 1 180 ? 9.508 -14.086 -9.406 1 91.94 180 ALA A CA 1
ATOM 1490 C C . ALA A 1 180 ? 8.516 -15.008 -10.102 1 91.94 180 ALA A C 1
ATOM 1492 O O . ALA A 1 180 ? 8.891 -16.078 -10.602 1 91.94 180 ALA A O 1
ATOM 1493 N N . TYR A 1 181 ? 7.293 -14.602 -10.188 1 89 181 TYR A N 1
ATOM 1494 C CA . TYR A 1 181 ? 6.238 -15.406 -10.805 1 89 181 TYR A CA 1
ATOM 1495 C C . TYR A 1 181 ? 6.43 -15.484 -12.312 1 89 181 TYR A C 1
ATOM 1497 O O . TYR A 1 181 ? 6.426 -16.578 -12.891 1 89 181 TYR A O 1
ATOM 1505 N N . TYR A 1 182 ? 6.664 -14.336 -12.906 1 87.56 182 TYR A N 1
ATOM 1506 C CA . TYR A 1 182 ? 6.668 -14.258 -14.359 1 87.56 182 TYR A CA 1
ATOM 1507 C C . TYR A 1 182 ? 7.988 -14.766 -14.93 1 87.56 182 TYR A C 1
ATOM 1509 O O . TYR A 1 182 ? 8.008 -15.531 -15.898 1 87.56 182 TYR A O 1
ATOM 1517 N N . ALA A 1 183 ? 9.094 -14.359 -14.312 1 88.81 183 ALA A N 1
ATOM 1518 C CA . ALA A 1 183 ? 10.406 -14.625 -14.906 1 88.81 183 ALA A CA 1
ATOM 1519 C C . ALA A 1 183 ? 11.156 -15.688 -14.109 1 88.81 183 ALA A C 1
ATOM 1521 O O . ALA A 1 183 ? 12.266 -16.078 -14.484 1 88.81 183 ALA A O 1
ATOM 1522 N N . ASN A 1 184 ? 10.578 -16.156 -12.969 1 88.25 184 ASN A N 1
ATOM 1523 C CA . ASN A 1 184 ? 11.219 -17.141 -12.109 1 88.25 184 ASN A CA 1
ATOM 1524 C C . ASN A 1 184 ? 12.586 -16.656 -11.625 1 88.25 184 ASN A C 1
ATOM 1526 O O . ASN A 1 184 ? 13.547 -17.422 -11.625 1 88.25 184 ASN A O 1
ATOM 1530 N N . ILE A 1 185 ? 12.617 -15.352 -11.352 1 88.56 185 ILE A N 1
ATOM 1531 C CA . ILE A 1 185 ? 13.828 -14.711 -10.852 1 88.56 185 ILE A CA 1
ATOM 1532 C C . ILE A 1 185 ? 13.531 -14.031 -9.516 1 88.56 185 ILE A C 1
ATOM 1534 O O . ILE A 1 185 ? 12.539 -13.297 -9.391 1 88.56 185 ILE A O 1
ATOM 1538 N N . TRP A 1 186 ? 14.367 -14.359 -8.555 1 91.44 186 TRP A N 1
ATOM 1539 C CA . TRP A 1 186 ? 14.367 -13.531 -7.352 1 91.44 186 TRP A CA 1
ATOM 1540 C C . TRP A 1 186 ? 15.414 -12.422 -7.449 1 91.44 186 TRP A C 1
ATOM 1542 O O . TRP A 1 186 ? 16.578 -12.688 -7.758 1 91.44 186 TRP A O 1
ATOM 1552 N N . VAL A 1 187 ? 15.117 -11.273 -7.234 1 91 187 VAL A N 1
ATOM 1553 C CA . VAL A 1 187 ? 15.875 -10.055 -7.508 1 91 187 VAL A CA 1
ATOM 1554 C C . VAL A 1 187 ? 17.188 -10.07 -6.715 1 91 187 VAL A C 1
ATOM 1556 O O . VAL A 1 187 ? 18.234 -9.664 -7.219 1 91 187 VAL A O 1
ATOM 1559 N N . TYR A 1 188 ? 17.109 -10.594 -5.48 1 93 188 TYR A N 1
ATOM 1560 C CA . TYR A 1 188 ? 18.297 -10.688 -4.637 1 93 188 TYR A CA 1
ATOM 1561 C C . TYR A 1 188 ? 18.641 -12.141 -4.348 1 93 188 TYR A C 1
ATOM 1563 O O . TYR A 1 188 ? 17.766 -12.938 -3.99 1 93 188 TYR A O 1
ATOM 1571 N N . PRO A 1 189 ? 19.922 -12.461 -4.441 1 93.38 189 PRO A N 1
ATOM 1572 C CA . PRO A 1 189 ? 20.328 -13.852 -4.242 1 93.38 189 PRO A CA 1
ATOM 1573 C C . PRO A 1 189 ? 19.906 -14.398 -2.879 1 93.38 189 PRO A C 1
ATOM 1575 O O . PRO A 1 189 ? 19.641 -15.602 -2.746 1 93.38 189 PRO A O 1
ATOM 1578 N N . ILE A 1 190 ? 19.797 -13.555 -1.943 1 95.19 190 ILE A N 1
ATOM 1579 C CA . ILE A 1 190 ? 19.375 -14.023 -0.626 1 95.19 190 ILE A CA 1
ATOM 1580 C C . ILE A 1 190 ? 17.969 -14.609 -0.711 1 95.19 190 ILE A C 1
ATOM 1582 O O . ILE A 1 190 ? 17.672 -15.617 -0.062 1 95.19 190 ILE A O 1
ATOM 1586 N N . LEU A 1 191 ? 17.141 -14.078 -1.497 1 94.75 191 LEU A N 1
ATOM 1587 C CA . LEU A 1 191 ? 15.773 -14.57 -1.65 1 94.75 191 LEU A CA 1
ATOM 1588 C C . LEU A 1 191 ? 15.75 -15.859 -2.467 1 94.75 191 LEU A C 1
ATOM 1590 O O . LEU A 1 191 ? 14.859 -16.688 -2.287 1 94.75 191 LEU A O 1
ATOM 1594 N N . LYS A 1 192 ? 16.781 -16.016 -3.264 1 91.38 192 LYS A N 1
ATOM 1595 C CA . LYS A 1 192 ? 16.891 -17.219 -4.078 1 91.38 192 LYS A CA 1
ATOM 1596 C C . LYS A 1 192 ? 17.219 -18.438 -3.219 1 91.38 192 LYS A C 1
ATOM 1598 O O . LYS A 1 192 ? 16.688 -19.531 -3.443 1 91.38 192 LYS A O 1
ATOM 1603 N N . VAL A 1 193 ? 18.016 -18.234 -2.266 1 94.69 193 VAL A N 1
ATOM 1604 C CA . VAL A 1 193 ? 18.531 -19.375 -1.513 1 94.69 193 VAL A CA 1
ATOM 1605 C C . VAL A 1 193 ? 17.578 -19.719 -0.37 1 94.69 193 VAL A C 1
ATOM 1607 O O . VAL A 1 193 ? 17.609 -20.828 0.158 1 94.69 193 VAL A O 1
ATOM 1610 N N . LEU A 1 194 ? 16.719 -18.844 0.036 1 95.38 194 LEU A N 1
ATOM 1611 C CA . LEU A 1 194 ? 15.805 -19.047 1.156 1 95.38 194 LEU A CA 1
ATOM 1612 C C . LEU A 1 194 ? 14.609 -19.906 0.737 1 95.38 194 LEU A C 1
ATOM 1614 O O . LEU A 1 194 ? 14.102 -19.766 -0.376 1 95.38 194 LEU A O 1
ATOM 1618 N N . GLN A 1 195 ? 14.219 -20.75 1.639 1 95.56 195 GLN A N 1
ATOM 1619 C CA . GLN A 1 195 ? 12.961 -21.469 1.463 1 95.56 195 GLN A CA 1
ATOM 1620 C C . GLN A 1 195 ? 11.766 -20.531 1.559 1 95.56 195 GLN A C 1
ATOM 1622 O O . GLN A 1 195 ? 11.891 -19.422 2.076 1 95.56 195 GLN A O 1
ATOM 1627 N N . PRO A 1 196 ? 10.664 -20.969 1.123 1 91.44 196 PRO A N 1
ATOM 1628 C CA . PRO A 1 196 ? 9.5 -20.078 1.078 1 91.44 196 PRO A CA 1
ATOM 1629 C C . PRO A 1 196 ? 9.141 -19.516 2.449 1 91.44 196 PRO A C 1
ATOM 1631 O O . PRO A 1 196 ? 8.867 -18.312 2.574 1 91.44 196 PRO A O 1
ATOM 1634 N N . HIS A 1 197 ? 9.125 -20.391 3.434 1 91.56 197 HIS A N 1
ATOM 1635 C CA . HIS A 1 197 ? 8.789 -19.906 4.766 1 91.56 197 HIS A CA 1
ATOM 1636 C C . HIS A 1 197 ? 9.844 -18.938 5.277 1 91.56 197 HIS A C 1
ATOM 1638 O O . HIS A 1 197 ? 9.523 -17.969 5.98 1 91.56 197 HIS A O 1
ATOM 1644 N N . GLN A 1 198 ? 11.078 -19.172 4.883 1 96 198 GLN A N 1
ATOM 1645 C CA . GLN A 1 198 ? 12.164 -18.281 5.27 1 96 198 GLN A CA 1
ATOM 1646 C C . GLN A 1 198 ? 12.062 -16.938 4.539 1 96 198 GLN A C 1
ATOM 1648 O O . GLN A 1 198 ? 12.391 -15.891 5.102 1 96 198 GLN A O 1
ATOM 1653 N N . LYS A 1 199 ? 11.602 -16.984 3.324 1 96.56 199 LYS A N 1
ATOM 1654 C CA . LYS A 1 199 ? 11.375 -15.758 2.574 1 96.56 199 LYS A CA 1
ATOM 1655 C C . LYS A 1 199 ? 10.352 -14.867 3.277 1 96.56 199 LYS A C 1
ATOM 1657 O O . LYS A 1 199 ? 10.562 -13.656 3.412 1 96.56 199 LYS A O 1
ATOM 1662 N N . VAL A 1 200 ? 9.32 -15.508 3.748 1 94.31 200 VAL A N 1
ATOM 1663 C CA . VAL A 1 200 ? 8.25 -14.766 4.41 1 94.31 200 VAL A CA 1
ATOM 1664 C C . VAL A 1 200 ? 8.781 -14.117 5.688 1 94.31 200 VAL A C 1
ATOM 1666 O O . VAL A 1 200 ? 8.539 -12.938 5.941 1 94.31 200 VAL A O 1
ATOM 1669 N N . VAL A 1 201 ? 9.508 -14.859 6.438 1 96.31 201 VAL A N 1
ATOM 1670 C CA . VAL A 1 201 ? 10.078 -14.352 7.68 1 96.31 201 VAL A CA 1
ATOM 1671 C C . VAL A 1 201 ? 11.047 -13.203 7.375 1 96.31 201 VAL A C 1
ATOM 1673 O O . VAL A 1 201 ? 11.031 -12.172 8.055 1 96.31 201 VAL A O 1
ATOM 1676 N N . PHE A 1 202 ? 11.883 -13.414 6.418 1 97.38 202 PHE A N 1
ATOM 1677 C CA . PHE A 1 202 ? 12.844 -12.391 6.02 1 97.38 202 PHE A CA 1
ATOM 1678 C C . PHE A 1 202 ? 12.141 -11.109 5.602 1 97.38 202 PHE A C 1
ATOM 1680 O O . PHE A 1 202 ? 12.5 -10.023 6.055 1 97.38 202 PHE A O 1
ATOM 1687 N N . ILE A 1 203 ? 11.102 -11.234 4.812 1 96.5 203 ILE A N 1
ATOM 1688 C CA . ILE A 1 203 ? 10.359 -10.086 4.301 1 96.5 203 ILE A CA 1
ATOM 1689 C C . ILE A 1 203 ? 9.664 -9.367 5.457 1 96.5 203 ILE A C 1
ATOM 1691 O O . ILE A 1 203 ? 9.656 -8.141 5.516 1 96.5 203 ILE A O 1
ATOM 1695 N N . LEU A 1 204 ? 9.117 -10.102 6.359 1 95.88 204 LEU A N 1
ATOM 1696 C CA . LEU A 1 204 ? 8.477 -9.5 7.527 1 95.88 204 LEU A CA 1
ATOM 1697 C C . LEU A 1 204 ? 9.492 -8.75 8.375 1 95.88 204 LEU A C 1
ATOM 1699 O O . LEU A 1 204 ? 9.203 -7.656 8.875 1 95.88 204 LEU A O 1
ATOM 1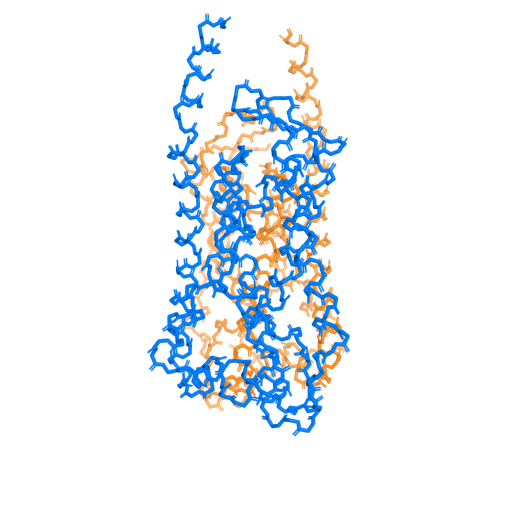703 N N . ALA A 1 205 ? 10.633 -9.312 8.547 1 97.31 205 ALA A N 1
ATOM 1704 C CA . ALA A 1 205 ? 11.695 -8.648 9.289 1 97.31 205 ALA A CA 1
ATOM 1705 C C . ALA A 1 205 ? 12.109 -7.344 8.609 1 97.31 205 ALA A C 1
ATOM 1707 O O . ALA A 1 205 ? 12.367 -6.344 9.281 1 97.31 205 ALA A O 1
ATOM 1708 N N . MET A 1 206 ? 12.195 -7.352 7.305 1 97.94 206 MET A N 1
ATOM 1709 C CA . MET A 1 206 ? 12.539 -6.152 6.551 1 97.94 206 MET A CA 1
ATOM 1710 C C . MET A 1 206 ? 11.469 -5.082 6.703 1 97.94 206 MET A C 1
ATOM 1712 O O . MET A 1 206 ? 11.773 -3.891 6.766 1 97.94 206 MET A O 1
ATOM 1716 N N . LEU A 1 207 ? 10.203 -5.527 6.738 1 96.38 207 LEU A N 1
ATOM 1717 C CA . LEU A 1 207 ? 9.109 -4.586 6.93 1 96.38 207 LEU A CA 1
ATOM 1718 C C . LEU A 1 207 ? 9.203 -3.916 8.297 1 96.38 207 LEU A C 1
ATOM 1720 O O . LEU A 1 207 ? 9.031 -2.701 8.414 1 96.38 207 LEU A O 1
ATOM 1724 N N . VAL A 1 208 ? 9.477 -4.668 9.273 1 96.81 208 VAL A N 1
ATOM 1725 C CA . VAL A 1 208 ? 9.633 -4.141 10.625 1 96.81 208 VAL A CA 1
ATOM 1726 C C . VAL A 1 208 ? 10.805 -3.164 10.664 1 96.81 208 VAL A C 1
ATOM 1728 O O . VAL A 1 208 ? 10.703 -2.082 11.25 1 96.81 208 VAL A O 1
ATOM 1731 N N . LEU A 1 209 ? 11.852 -3.551 10.062 1 97.62 209 LEU A N 1
ATOM 1732 C CA . LEU A 1 209 ? 13.016 -2.672 9.992 1 97.62 209 LEU A CA 1
ATOM 1733 C C . LEU A 1 209 ? 12.656 -1.354 9.312 1 97.62 209 LEU A C 1
ATOM 1735 O O . LEU A 1 209 ? 13.039 -0.282 9.789 1 97.62 209 LEU A O 1
ATOM 1739 N N . PHE A 1 210 ? 11.938 -1.502 8.266 1 97.06 210 PHE A N 1
ATOM 1740 C CA . PHE A 1 210 ? 11.547 -0.327 7.496 1 97.06 210 PHE A CA 1
ATOM 1741 C C . PHE A 1 210 ? 10.734 0.639 8.352 1 97.06 210 PHE A C 1
ATOM 1743 O O . PHE A 1 210 ? 11 1.842 8.359 1 97.06 210 PHE A O 1
ATOM 1750 N N . VAL A 1 211 ? 9.82 0.146 9.102 1 95.69 211 VAL A N 1
ATOM 1751 C CA . VAL A 1 211 ? 8.992 0.948 10 1 95.69 211 VAL A CA 1
ATOM 1752 C C . VAL A 1 211 ? 9.867 1.56 11.094 1 95.69 211 VAL A C 1
ATOM 1754 O O . VAL A 1 211 ? 9.727 2.74 11.422 1 95.69 211 VAL A O 1
ATOM 1757 N N . PHE A 1 212 ? 10.727 0.816 11.617 1 97.44 212 PHE A N 1
ATOM 1758 C CA . PHE A 1 212 ? 11.633 1.278 12.656 1 97.44 212 PHE A CA 1
ATOM 1759 C C . PHE A 1 212 ? 12.484 2.439 12.156 1 97.44 212 PHE A C 1
ATOM 1761 O O . PHE A 1 212 ? 12.719 3.406 12.891 1 97.44 212 PHE A O 1
ATOM 1768 N N . LEU A 1 213 ? 12.891 2.357 10.969 1 97.56 213 LEU A N 1
ATOM 1769 C CA . LEU A 1 213 ? 13.773 3.383 10.422 1 97.56 213 LEU A CA 1
ATOM 1770 C C . LEU A 1 213 ? 13.016 4.688 10.203 1 97.56 213 LEU A C 1
ATOM 1772 O O . LEU A 1 213 ? 13.594 5.77 10.312 1 97.56 213 LEU A O 1
ATOM 1776 N N . TYR A 1 214 ? 11.734 4.582 9.844 1 97.06 214 TYR A N 1
ATOM 1777 C CA . TYR A 1 214 ? 10.914 5.789 9.797 1 97.06 214 TYR A CA 1
ATOM 1778 C C . TYR A 1 214 ? 10.883 6.48 11.156 1 97.06 214 TYR A C 1
ATOM 1780 O O . TYR A 1 214 ? 11.086 7.691 11.25 1 97.06 214 TYR A O 1
ATOM 1788 N N . LEU A 1 215 ? 10.68 5.68 12.203 1 96.94 215 LEU A N 1
ATOM 1789 C CA . LEU A 1 215 ? 10.625 6.211 13.562 1 96.94 215 LEU A CA 1
ATOM 1790 C C . LEU A 1 215 ? 11.984 6.766 13.984 1 96.94 215 LEU A C 1
ATOM 1792 O O . LEU A 1 215 ? 12.055 7.781 14.68 1 96.94 215 LEU A O 1
ATOM 1796 N N . LEU A 1 216 ? 12.992 6.113 13.578 1 96.75 216 LEU A N 1
ATOM 1797 C CA . LEU A 1 216 ? 14.344 6.59 13.867 1 96.75 216 LEU A CA 1
ATOM 1798 C C . LEU A 1 216 ? 14.594 7.938 13.195 1 96.75 216 LEU A C 1
ATOM 1800 O O . LEU A 1 216 ? 15.219 8.82 13.789 1 96.75 216 LEU A O 1
ATOM 1804 N N . GLY A 1 217 ? 14.18 8.047 11.938 1 96.5 217 GLY A N 1
ATOM 1805 C CA . GLY A 1 217 ? 14.297 9.336 11.266 1 96.5 217 GLY A CA 1
ATOM 1806 C C . GLY A 1 217 ? 13.578 10.453 11.992 1 96.5 217 GLY A C 1
ATOM 1807 O O . GLY A 1 217 ? 14.094 11.57 12.102 1 96.5 217 GLY A O 1
ATOM 1808 N N . GLU A 1 218 ? 12.391 10.141 12.461 1 95.44 218 GLU A N 1
ATOM 1809 C CA . GLU A 1 218 ? 11.625 11.109 13.242 1 95.44 218 GLU A CA 1
ATOM 1810 C C . GLU A 1 218 ? 12.367 11.484 14.523 1 95.44 218 GLU A C 1
ATOM 1812 O O . GLU A 1 218 ? 12.422 12.664 14.883 1 95.44 218 GLU A O 1
ATOM 1817 N N . PHE A 1 219 ? 12.906 10.547 15.188 1 95.75 219 PHE A N 1
ATOM 1818 C CA . PHE A 1 219 ? 13.656 10.75 16.422 1 95.75 219 PHE A CA 1
ATOM 1819 C C . PHE A 1 219 ? 14.859 11.656 16.172 1 95.75 219 PHE A C 1
ATOM 1821 O O . PHE A 1 219 ? 15.102 12.586 16.953 1 95.75 219 PHE A O 1
ATOM 1828 N N . ILE A 1 220 ? 15.555 11.375 15.141 1 96.25 220 ILE A N 1
ATOM 1829 C CA . ILE A 1 220 ? 16.719 12.172 14.789 1 96.25 220 ILE A CA 1
ATOM 1830 C C . ILE A 1 220 ? 16.312 13.617 14.531 1 96.25 220 ILE A C 1
ATOM 1832 O O . ILE A 1 220 ? 16.953 14.555 15.008 1 96.25 220 ILE A O 1
ATOM 1836 N N . ASN A 1 221 ? 15.258 13.75 13.789 1 94.19 221 ASN A N 1
ATOM 1837 C CA . ASN A 1 221 ? 14.75 15.086 13.5 1 94.19 221 ASN A CA 1
ATOM 1838 C C . ASN A 1 221 ? 14.383 15.828 14.781 1 94.19 221 ASN A C 1
ATOM 1840 O O . ASN A 1 221 ? 14.695 17.016 14.922 1 94.19 221 ASN A O 1
ATOM 1844 N N . LYS A 1 222 ? 13.805 15.188 15.695 1 92.31 222 LYS A N 1
ATOM 1845 C CA . LYS A 1 222 ? 13.422 15.781 16.969 1 92.31 222 LYS A CA 1
ATOM 1846 C C . LYS A 1 222 ? 14.656 16.109 17.812 1 92.31 222 LYS A C 1
ATOM 1848 O O . LYS A 1 222 ? 14.672 17.125 18.516 1 92.31 222 LYS A O 1
ATOM 1853 N N . THR A 1 223 ? 15.586 15.273 17.797 1 93.81 223 THR A N 1
ATOM 1854 C CA . THR A 1 223 ? 16.797 15.484 18.578 1 93.81 223 THR A CA 1
ATOM 1855 C C . THR A 1 223 ? 17.562 16.703 18.062 1 93.81 223 THR A C 1
ATOM 1857 O O . THR A 1 223 ? 18.094 17.5 18.844 1 93.81 223 THR A O 1
ATOM 1860 N N . ILE A 1 224 ? 17.594 16.875 16.797 1 92.5 224 ILE A N 1
ATOM 1861 C CA . ILE A 1 224 ? 18.391 17.953 16.203 1 92.5 224 ILE A CA 1
ATOM 1862 C C . ILE A 1 224 ? 17.641 19.281 16.344 1 92.5 224 ILE A C 1
ATOM 1864 O O . ILE A 1 224 ? 18.25 20.297 16.656 1 92.5 224 ILE A O 1
ATOM 1868 N N . TRP A 1 225 ? 16.328 19.219 16.188 1 92 225 TRP A N 1
ATOM 1869 C CA . TRP A 1 225 ? 15.594 20.484 16.078 1 92 225 TRP A CA 1
ATOM 1870 C C . TRP A 1 225 ? 14.602 20.641 17.219 1 92 225 TRP A C 1
ATOM 1872 O O . TRP A 1 225 ? 13.836 21.609 17.266 1 92 225 TRP A O 1
ATOM 1882 N N . GLY A 1 226 ? 14.531 19.719 18.125 1 85.62 226 GLY A N 1
ATOM 1883 C CA . GLY A 1 226 ? 13.562 19.703 19.203 1 85.62 226 GLY A CA 1
ATOM 1884 C C . GLY A 1 226 ? 13.625 20.938 20.078 1 85.62 226 GLY A C 1
ATOM 1885 O O . GLY A 1 226 ? 12.586 21.453 20.5 1 85.62 226 GLY A O 1
ATOM 1886 N N . GLU A 1 227 ? 14.812 21.359 20.312 1 82.44 227 GLU A N 1
ATOM 1887 C CA . GLU A 1 227 ? 14.969 22.547 21.156 1 82.44 227 GLU A CA 1
ATOM 1888 C C . GLU A 1 227 ? 14.383 23.781 20.5 1 82.44 227 GLU A C 1
ATOM 1890 O O . GLU A 1 227 ? 13.664 24.562 21.141 1 82.44 227 GLU A O 1
ATOM 1895 N N . GLU A 1 228 ? 14.703 23.938 19.281 1 82.81 228 GLU A N 1
ATOM 1896 C CA . GLU A 1 228 ? 14.164 25.078 18.562 1 82.81 228 GLU A CA 1
ATOM 1897 C C . GLU A 1 228 ? 12.648 24.984 18.422 1 82.81 228 GLU A C 1
ATOM 1899 O O . GLU A 1 228 ? 11.953 26 18.516 1 82.81 228 GLU A O 1
ATOM 1904 N N . ARG A 1 229 ? 12.188 23.875 18.25 1 81.88 229 ARG A N 1
ATOM 1905 C CA . ARG A 1 229 ? 10.75 23.641 18.109 1 81.88 229 ARG A CA 1
ATOM 1906 C C . ARG A 1 229 ? 10.016 23.969 19.406 1 81.88 229 ARG A C 1
ATOM 1908 O O . ARG A 1 229 ? 8.953 24.609 19.391 1 81.88 229 ARG A O 1
ATOM 1915 N N . SER A 1 230 ? 10.586 23.516 20.484 1 80.75 230 SER A N 1
ATOM 1916 C CA . SER A 1 230 ? 9.984 23.781 21.781 1 80.75 230 SER A CA 1
ATOM 1917 C C . SER A 1 230 ? 9.977 25.266 22.109 1 80.75 230 SER A C 1
ATOM 1919 O O . SER A 1 230 ? 9 25.781 22.656 1 80.75 230 SER A O 1
ATOM 1921 N N . HIS A 1 231 ? 11.016 25.891 21.766 1 78.56 231 HIS A N 1
ATOM 1922 C CA . HIS A 1 231 ? 11.109 27.312 22.016 1 78.56 231 HIS A CA 1
ATOM 1923 C C . HIS A 1 231 ? 10.102 28.094 21.172 1 78.56 231 HIS A C 1
ATOM 1925 O O . HIS A 1 231 ? 9.492 29.047 21.656 1 78.56 231 HIS A O 1
ATOM 1931 N N . ALA A 1 232 ? 9.922 27.625 19.984 1 75.12 232 ALA A N 1
ATOM 1932 C CA . ALA A 1 232 ? 8.961 28.281 19.094 1 75.12 232 ALA A CA 1
ATOM 1933 C C . ALA A 1 232 ? 7.535 28.094 19.594 1 75.12 232 ALA A C 1
ATOM 1935 O O . ALA A 1 232 ? 6.723 29.016 19.516 1 75.12 232 ALA A O 1
ATOM 1936 N N . GLN A 1 233 ? 7.23 26.984 20.109 1 74.88 233 GLN A N 1
ATOM 1937 C CA . GLN A 1 233 ? 5.902 26.703 20.641 1 74.88 233 GLN A CA 1
ATOM 1938 C C . GLN A 1 233 ? 5.625 27.516 21.906 1 74.88 233 GLN A C 1
ATOM 1940 O O . GLN A 1 233 ? 4.512 28.016 22.094 1 74.88 233 GLN A O 1
ATOM 1945 N N . LYS A 1 234 ? 6.602 27.75 22.734 1 76.69 234 LYS A N 1
ATOM 1946 C CA . LYS A 1 234 ? 6.465 28.547 23.953 1 76.69 234 LYS A CA 1
ATOM 1947 C C . LYS A 1 234 ? 6.262 30.016 23.641 1 76.69 234 LYS A C 1
ATOM 1949 O O . LYS A 1 234 ? 5.449 30.688 24.281 1 76.69 234 LYS A O 1
ATOM 1954 N N . LYS A 1 235 ? 6.906 30.438 22.688 1 71.88 235 LYS A N 1
ATOM 1955 C CA . LYS A 1 235 ? 6.77 31.844 22.297 1 71.88 235 LYS A CA 1
ATOM 1956 C C . LYS A 1 235 ? 5.387 32.125 21.703 1 71.88 235 LYS A C 1
ATOM 1958 O O . LYS A 1 235 ? 4.789 33.156 21.969 1 71.88 235 LYS A O 1
ATOM 1963 N N . LYS A 1 236 ? 4.84 31.203 20.969 1 71.81 236 LYS A N 1
ATOM 1964 C CA . LYS A 1 236 ? 3.506 31.359 20.391 1 71.81 236 LYS A CA 1
ATOM 1965 C C . LYS A 1 236 ? 2.432 31.328 21.469 1 71.81 236 LYS A C 1
ATOM 1967 O O . LYS A 1 236 ? 1.466 32.094 21.406 1 71.81 236 LYS A O 1
ATOM 1972 N N . LYS A 1 237 ? 2.48 30.516 22.438 1 72.94 237 LYS A N 1
ATOM 1973 C CA . LYS A 1 237 ? 1.53 30.422 23.547 1 72.94 237 LYS A CA 1
ATOM 1974 C C . LYS A 1 237 ? 1.542 31.703 24.375 1 72.94 237 LYS A C 1
ATOM 1976 O O . LYS A 1 237 ? 0.494 32.156 24.844 1 72.94 237 LYS A O 1
ATOM 1981 N N . LYS A 1 238 ? 2.594 32.375 24.5 1 73.25 238 LYS A N 1
ATOM 1982 C CA . LYS A 1 238 ? 2.703 33.594 25.297 1 73.25 238 LYS A CA 1
ATOM 1983 C C . LYS A 1 238 ? 2.123 34.781 24.531 1 73.25 238 LYS A C 1
ATOM 1985 O O . LYS A 1 238 ? 1.621 35.719 25.141 1 73.25 238 LYS A O 1
ATOM 1990 N N . SER A 1 239 ? 2.195 34.625 23.25 1 69.06 239 SER A N 1
ATOM 1991 C CA . SER A 1 239 ? 1.683 35.75 22.438 1 69.06 239 SER A CA 1
ATOM 1992 C C . SER A 1 239 ? 0.188 35.594 22.188 1 69.06 239 SER A C 1
ATOM 1994 O O . SER A 1 239 ? -0.47 36.531 21.734 1 69.06 239 SER A O 1
ATOM 1996 N N . SER A 1 240 ? -0.442 34.5 22.438 1 62 240 SER A N 1
ATOM 1997 C CA . SER A 1 240 ? -1.885 34.344 22.266 1 62 240 SER A CA 1
ATOM 1998 C C . SER A 1 240 ? -2.617 34.594 23.578 1 62 240 SER A C 1
ATOM 2000 O O . SER A 1 240 ? -3.691 35.188 23.609 1 62 240 SER A O 1
ATOM 2002 N N . MET B 1 1 ? -34.562 10.664 10.961 1 56.44 1 MET B N 1
ATOM 2003 C CA . MET B 1 1 ? -35 9.289 11.172 1 56.44 1 MET B CA 1
ATOM 2004 C C . MET B 1 1 ? -34.562 8.797 12.562 1 56.44 1 MET B C 1
ATOM 2006 O O . MET B 1 1 ? -33.531 9.211 13.078 1 56.44 1 MET B O 1
ATOM 2010 N N . SER B 1 2 ? -35.531 8.047 13.281 1 73.38 2 SER B N 1
ATOM 2011 C CA . SER B 1 2 ? -35.406 7.832 14.719 1 73.38 2 SER B CA 1
ATOM 2012 C C . SER B 1 2 ? -34.219 6.93 15.039 1 73.38 2 SER B C 1
ATOM 2014 O O . SER B 1 2 ? -33.844 6.059 14.242 1 73.38 2 SER B O 1
ATOM 2016 N N . GLY B 1 3 ? -33.406 7.332 15.938 1 85 3 GLY B N 1
ATOM 2017 C CA . GLY B 1 3 ? -32.344 6.551 16.531 1 85 3 GLY B CA 1
ATOM 2018 C C . GLY B 1 3 ? -32.688 5.082 16.688 1 85 3 GLY B C 1
ATOM 2019 O O . GLY B 1 3 ? -31.844 4.211 16.516 1 85 3 GLY B O 1
ATOM 2020 N N . ALA B 1 4 ? -34 4.855 16.797 1 90.44 4 ALA B N 1
ATOM 2021 C CA . ALA B 1 4 ? -34.469 3.482 16.984 1 90.44 4 ALA B CA 1
ATOM 2022 C C . ALA B 1 4 ? -34.406 2.709 15.672 1 90.44 4 ALA B C 1
ATOM 2024 O O . ALA B 1 4 ? -34.062 1.526 15.648 1 90.44 4 ALA B O 1
ATOM 2025 N N . VAL B 1 5 ? -34.812 3.314 14.641 1 93.19 5 VAL B N 1
ATOM 2026 C CA . VAL B 1 5 ? -34.812 2.688 13.32 1 93.19 5 VAL B CA 1
ATOM 2027 C C . VAL B 1 5 ? -33.406 2.328 12.906 1 93.19 5 VAL B C 1
ATOM 2029 O O . VAL B 1 5 ? -33.156 1.238 12.391 1 93.19 5 VAL B O 1
ATOM 2032 N N . VAL B 1 6 ? -32.5 3.174 13.18 1 95.62 6 VAL B N 1
ATOM 2033 C CA . VAL B 1 6 ? -31.094 2.961 12.844 1 95.62 6 VAL B CA 1
ATOM 2034 C C . VAL B 1 6 ? -30.531 1.784 13.641 1 95.62 6 VAL B C 1
ATOM 2036 O O . VAL B 1 6 ? -29.875 0.9 13.086 1 95.62 6 VAL B O 1
ATOM 2039 N N . LYS B 1 7 ? -30.891 1.75 14.93 1 96 7 LYS B N 1
ATOM 2040 C CA . LYS B 1 7 ? -30.422 0.672 15.797 1 96 7 LYS B CA 1
ATOM 2041 C C . LYS B 1 7 ? -30.969 -0.677 15.344 1 96 7 LYS B C 1
ATOM 2043 O O . LYS B 1 7 ? -30.25 -1.675 15.32 1 96 7 LYS B O 1
ATOM 2048 N N . LEU B 1 8 ? -32.188 -0.613 15.023 1 96.56 8 LEU B N 1
ATOM 2049 C CA . LEU B 1 8 ? -32.812 -1.843 14.555 1 96.56 8 LEU B CA 1
ATOM 2050 C C . LEU B 1 8 ? -32.188 -2.312 13.242 1 96.56 8 LEU B C 1
ATOM 2052 O O . LEU B 1 8 ? -31.938 -3.506 13.07 1 96.56 8 LEU B O 1
ATOM 2056 N N . TYR B 1 9 ? -31.938 -1.413 12.344 1 97.62 9 TYR B N 1
ATOM 2057 C CA . TYR B 1 9 ? -31.328 -1.744 11.062 1 97.62 9 TYR B CA 1
ATOM 2058 C C . TYR B 1 9 ? -29.938 -2.34 11.25 1 97.62 9 TYR B C 1
ATOM 2060 O O . TYR B 1 9 ? -29.641 -3.414 10.727 1 97.62 9 TYR B O 1
ATOM 2068 N N . HIS B 1 10 ? -29.109 -1.706 12.039 1 98.06 10 HIS B N 1
ATOM 2069 C CA . HIS B 1 10 ? -27.75 -2.178 12.258 1 98.06 10 HIS B CA 1
ATOM 2070 C C . HIS B 1 10 ? -27.734 -3.551 12.922 1 98.06 10 HIS B C 1
ATOM 2072 O O . HIS B 1 10 ? -26.984 -4.434 12.523 1 98.06 10 HIS B O 1
ATOM 2078 N N . SER B 1 11 ? -28.609 -3.719 13.914 1 97.88 11 SER B N 1
ATOM 2079 C CA . SER B 1 11 ? -28.656 -4.988 14.625 1 97.88 11 SER B CA 1
ATOM 2080 C C . SER B 1 11 ? -29.125 -6.121 13.719 1 97.88 11 SER B C 1
ATOM 2082 O O . SER B 1 11 ? -28.562 -7.219 13.742 1 97.88 11 SER B O 1
ATOM 2084 N N . THR B 1 12 ? -30.094 -5.824 12.914 1 98.25 12 THR B N 1
ATOM 2085 C CA . THR B 1 12 ? -30.641 -6.844 12.016 1 98.25 12 THR B CA 1
ATOM 2086 C C . THR B 1 12 ? -29.625 -7.23 10.953 1 98.25 12 THR B C 1
ATOM 2088 O O . THR B 1 12 ? -29.375 -8.414 10.719 1 98.25 12 THR B O 1
ATOM 2091 N N . VAL B 1 13 ? -29.031 -6.262 10.32 1 98.31 13 VAL B N 1
ATOM 2092 C CA . VAL B 1 13 ? -28.062 -6.535 9.281 1 98.31 13 VAL B CA 1
ATOM 2093 C C . VAL B 1 13 ? -26.859 -7.273 9.867 1 98.31 13 VAL B C 1
ATOM 2095 O O . VAL B 1 13 ? -26.375 -8.242 9.281 1 98.31 13 VAL B O 1
ATOM 2098 N N . PHE B 1 14 ? -26.406 -6.84 11.07 1 98.5 14 PHE B N 1
ATOM 2099 C CA . PHE B 1 14 ? -25.297 -7.508 11.727 1 98.5 14 PHE B CA 1
ATOM 2100 C C . PHE B 1 14 ? -25.625 -8.969 12.008 1 98.5 14 PHE B C 1
ATOM 2102 O O . PHE B 1 14 ? -24.812 -9.859 11.766 1 98.5 14 PHE B O 1
ATOM 2109 N N . LEU B 1 15 ? -26.812 -9.18 12.516 1 98.12 15 LEU B N 1
ATOM 2110 C CA . LEU B 1 15 ? -27.219 -10.539 12.844 1 98.12 15 LEU B CA 1
ATOM 2111 C C . LEU B 1 15 ? -27.25 -11.414 11.594 1 98.12 15 LEU B C 1
ATOM 2113 O O . LEU B 1 15 ? -26.797 -12.562 11.625 1 98.12 15 LEU B O 1
ATOM 2117 N N . VAL B 1 16 ? -27.766 -10.898 10.516 1 98.25 16 VAL B N 1
ATOM 2118 C CA . VAL B 1 16 ? -27.844 -11.648 9.266 1 98.25 16 VAL B CA 1
ATOM 2119 C C . VAL B 1 16 ? -26.438 -11.977 8.766 1 98.25 16 VAL B C 1
ATOM 2121 O O . VAL B 1 16 ? -26.156 -13.125 8.422 1 98.25 16 VAL B O 1
ATOM 2124 N N . ILE B 1 17 ? -25.562 -11.016 8.742 1 98.19 17 ILE B N 1
ATOM 2125 C CA . ILE B 1 17 ? -24.219 -11.203 8.203 1 98.19 17 ILE B CA 1
ATOM 2126 C C . ILE B 1 17 ? -23.406 -12.117 9.125 1 98.19 17 ILE B C 1
ATOM 2128 O O . ILE B 1 17 ? -22.703 -13.023 8.664 1 98.19 17 ILE B O 1
ATOM 2132 N N . PHE B 1 18 ? -23.578 -11.891 10.406 1 98.12 18 PHE B N 1
ATOM 2133 C CA . PHE B 1 18 ? -22.828 -12.68 11.375 1 98.12 18 PHE B CA 1
ATOM 2134 C C . PHE B 1 18 ? -23.266 -14.141 11.336 1 98.12 18 PHE B C 1
ATOM 2136 O O . PHE B 1 18 ? -22.438 -15.047 11.344 1 98.12 18 PHE B O 1
ATOM 2143 N N . SER B 1 19 ? -24.547 -14.383 11.312 1 98.06 19 SER B N 1
ATOM 2144 C CA . SER B 1 19 ? -25.047 -15.758 11.227 1 98.06 19 SER B CA 1
ATOM 2145 C C . SER B 1 19 ? -24.609 -16.422 9.93 1 98.06 19 SER B C 1
ATOM 2147 O O . SER B 1 19 ? -24.297 -17.609 9.906 1 98.06 19 SER B O 1
ATOM 2149 N N . SER B 1 20 ? -24.594 -15.664 8.844 1 98 20 SER B N 1
ATOM 2150 C CA . SER B 1 20 ? -24.141 -16.188 7.562 1 98 20 SER B CA 1
ATOM 2151 C C . SER B 1 20 ? -22.656 -16.531 7.609 1 98 20 SER B C 1
ATOM 2153 O O . SER B 1 20 ? -22.219 -17.531 7.031 1 98 20 SER B O 1
ATOM 2155 N N . PHE B 1 21 ? -21.906 -15.688 8.258 1 96.81 21 PHE B N 1
ATOM 2156 C CA . PHE B 1 21 ? -20.469 -15.922 8.414 1 96.81 21 PHE B CA 1
ATOM 2157 C C . PHE B 1 21 ? -20.219 -17.203 9.211 1 96.81 21 PHE B C 1
ATOM 2159 O O . PHE B 1 21 ? -19.375 -18.016 8.836 1 96.81 21 PHE B O 1
ATOM 2166 N N . VAL B 1 22 ? -20.953 -17.359 10.305 1 95.94 22 VAL B N 1
ATOM 2167 C CA . VAL B 1 22 ? -20.828 -18.547 11.148 1 95.94 22 VAL B CA 1
ATOM 2168 C C . VAL B 1 22 ? -21.219 -19.781 10.344 1 95.94 22 VAL B C 1
ATOM 2170 O O . VAL B 1 22 ? -20.531 -20.812 10.398 1 95.94 22 VAL B O 1
ATOM 2173 N N . TYR B 1 23 ? -22.266 -19.672 9.57 1 96.12 23 TYR B N 1
ATOM 2174 C CA . TYR B 1 23 ? -22.672 -20.781 8.711 1 96.12 23 TYR B CA 1
ATOM 2175 C C . TYR B 1 23 ? -21.578 -21.156 7.727 1 96.12 23 TYR B C 1
ATOM 2177 O O . TYR B 1 23 ? -21.266 -22.344 7.551 1 96.12 23 TYR B O 1
ATOM 2185 N N . ASN B 1 24 ? -21.031 -20.172 7.082 1 94.19 24 ASN B N 1
ATOM 2186 C CA . ASN B 1 24 ? -19.938 -20.406 6.125 1 94.19 24 ASN B CA 1
ATOM 2187 C C . ASN B 1 24 ? -18.766 -21.125 6.773 1 94.19 24 ASN B C 1
ATOM 2189 O O . ASN B 1 24 ? -18.203 -22.062 6.191 1 94.19 24 ASN B O 1
ATOM 2193 N N . HIS B 1 25 ? -18.438 -20.734 7.996 1 89.75 25 HIS B N 1
ATOM 2194 C CA . HIS B 1 25 ? -17.297 -21.312 8.703 1 89.75 25 HIS B CA 1
ATOM 2195 C C . HIS B 1 25 ? -17.594 -22.75 9.125 1 89.75 25 HIS B C 1
ATOM 2197 O O . HIS B 1 25 ? -16.734 -23.625 9.016 1 89.75 25 HIS B O 1
ATOM 2203 N N . LEU B 1 26 ? -18.781 -23.062 9.469 1 91.44 26 LEU B N 1
ATOM 2204 C CA . LEU B 1 26 ? -19.109 -24.359 10.062 1 91.44 26 LEU B CA 1
ATOM 2205 C C . LEU B 1 26 ? -19.547 -25.359 8.992 1 91.44 26 LEU B C 1
ATOM 2207 O O . LEU B 1 26 ? -19.25 -26.547 9.086 1 91.44 26 LEU B O 1
ATOM 2211 N N . TYR B 1 27 ? -20.156 -24.891 7.953 1 91.69 27 TYR B N 1
ATOM 2212 C CA . TYR B 1 27 ? -20.859 -25.844 7.098 1 91.69 27 TYR B CA 1
ATOM 2213 C C . TYR B 1 27 ? -20.297 -25.812 5.68 1 91.69 27 TYR B C 1
ATOM 2215 O O . TYR B 1 27 ? -20.531 -26.75 4.898 1 91.69 27 TYR B O 1
ATOM 2223 N N . VAL B 1 28 ? -19.625 -24.75 5.32 1 89.44 28 VAL B N 1
ATOM 2224 C CA . VAL B 1 28 ? -19.031 -24.703 3.986 1 89.44 28 VAL B CA 1
ATOM 2225 C C . VAL B 1 28 ? -17.562 -25.141 4.055 1 89.44 28 VAL B C 1
ATOM 2227 O O . VAL B 1 28 ? -16.703 -24.375 4.469 1 89.44 28 VAL B O 1
ATOM 2230 N N . LYS B 1 29 ? -17.344 -26.375 3.791 1 78.5 29 LYS B N 1
ATOM 2231 C CA . LYS B 1 29 ? -15.984 -26.906 3.838 1 78.5 29 LYS B CA 1
ATOM 2232 C C . LYS B 1 29 ? -15.438 -27.141 2.434 1 78.5 29 LYS B C 1
ATOM 2234 O O . LYS B 1 29 ? -16.156 -27.641 1.56 1 78.5 29 LYS B O 1
ATOM 2239 N N . ILE B 1 30 ? -14.406 -26.438 2.246 1 66.75 30 ILE B N 1
ATOM 2240 C CA . ILE B 1 30 ? -13.734 -26.672 0.974 1 66.75 30 ILE B CA 1
ATOM 2241 C C . ILE B 1 30 ? -12.898 -27.953 1.066 1 66.75 30 ILE B C 1
ATOM 2243 O O . ILE B 1 30 ? -12.039 -28.078 1.948 1 66.75 30 ILE B O 1
ATOM 2247 N N . ARG B 1 31 ? -13.281 -29 0.348 1 60.62 31 ARG B N 1
ATOM 2248 C CA . ARG B 1 31 ? -12.562 -30.266 0.386 1 60.62 31 ARG B CA 1
ATOM 2249 C C . ARG B 1 31 ? -11.164 -30.125 -0.217 1 60.62 31 ARG B C 1
ATOM 2251 O O . ARG B 1 31 ? -11 -29.516 -1.273 1 60.62 31 ARG B O 1
ATOM 2258 N N . PRO B 1 32 ? -10.188 -30.453 0.546 1 57.97 32 PRO B N 1
ATOM 2259 C CA . PRO B 1 32 ? -8.812 -30.391 0.039 1 57.97 32 PRO B CA 1
ATOM 2260 C C . PRO B 1 32 ? -8.664 -31.016 -1.347 1 57.97 32 PRO B C 1
ATOM 2262 O O . PRO B 1 32 ? -7.812 -30.594 -2.133 1 57.97 32 PRO B O 1
ATOM 2265 N N . ASP B 1 33 ? -9.352 -32.125 -1.606 1 54.25 33 ASP B N 1
ATOM 2266 C CA . ASP B 1 33 ? -9.211 -32.875 -2.857 1 54.25 33 ASP B CA 1
ATOM 2267 C C . ASP B 1 33 ? -9.891 -32.125 -4.012 1 54.25 33 ASP B C 1
ATOM 2269 O O . ASP B 1 33 ? -9.82 -32.562 -5.16 1 54.25 33 ASP B O 1
ATOM 2273 N N . ASP B 1 34 ? -10.492 -31.188 -3.646 1 54.72 34 ASP B N 1
ATOM 2274 C CA . ASP B 1 34 ? -11.203 -30.516 -4.727 1 54.72 34 ASP B CA 1
ATOM 2275 C C . ASP B 1 34 ? -10.242 -29.75 -5.625 1 54.72 34 ASP B C 1
ATOM 2277 O O . ASP B 1 34 ? -9.445 -28.938 -5.141 1 54.72 34 ASP B O 1
ATOM 2281 N N . THR B 1 35 ? -9.789 -30.344 -6.727 1 51.75 35 THR B N 1
ATOM 2282 C CA . THR B 1 35 ? -8.898 -29.875 -7.781 1 51.75 35 THR B CA 1
ATOM 2283 C C . THR B 1 35 ? -9.219 -28.422 -8.148 1 51.75 35 THR B C 1
ATOM 2285 O O . THR B 1 35 ? -8.523 -27.828 -8.969 1 51.75 35 THR B O 1
ATOM 2288 N N . LEU B 1 36 ? -10.367 -28.156 -7.961 1 50.44 36 LEU B N 1
ATOM 2289 C CA . LEU B 1 36 ? -10.781 -26.906 -8.57 1 50.44 36 LEU B CA 1
ATOM 2290 C C . LEU B 1 36 ? -9.828 -25.766 -8.188 1 50.44 36 LEU B C 1
ATOM 2292 O O . LEU B 1 36 ? -9.562 -24.875 -9 1 50.44 36 LEU B O 1
ATOM 2296 N N . MET B 1 37 ? -9.531 -25.688 -6.949 1 49.97 37 MET B N 1
ATOM 2297 C CA . MET B 1 37 ? -8.898 -24.453 -6.496 1 49.97 37 MET B CA 1
ATOM 2298 C C . MET B 1 37 ? -7.551 -24.734 -5.844 1 49.97 37 MET B C 1
ATOM 2300 O O . MET B 1 37 ? -6.902 -23.828 -5.328 1 49.97 37 MET B O 1
ATOM 2304 N N . THR B 1 38 ? -7.008 -26.047 -5.32 1 53.53 38 THR B N 1
ATOM 2305 C CA . THR B 1 38 ? -6.148 -25.844 -4.156 1 53.53 38 THR B CA 1
ATOM 2306 C C . THR B 1 38 ? -4.887 -26.688 -4.27 1 53.53 38 THR B C 1
ATOM 2308 O O . THR B 1 38 ? -4.91 -27.781 -4.852 1 53.53 38 THR B O 1
ATOM 2311 N N . TYR B 1 39 ? -3.822 -26.156 -4.555 1 57 39 TYR B N 1
ATOM 2312 C CA . TYR B 1 39 ? -2.594 -26.703 -3.988 1 57 39 TYR B CA 1
ATOM 2313 C C . TYR B 1 39 ? -2.764 -27 -2.502 1 57 39 TYR B C 1
ATOM 2315 O O . TYR B 1 39 ? -2.307 -26.234 -1.654 1 57 39 TYR B O 1
ATOM 2323 N N . LYS B 1 40 ? -3.367 -28.312 -2.346 1 62.19 40 LYS B N 1
ATOM 2324 C CA . LYS B 1 40 ? -3.598 -28.766 -0.978 1 62.19 40 LYS B CA 1
ATOM 2325 C C . LYS B 1 40 ? -4.41 -27.75 -0.186 1 62.19 40 LYS B C 1
ATOM 2327 O O . LYS B 1 40 ? -4.113 -27.484 0.981 1 62.19 40 LYS B O 1
ATOM 2332 N N . GLY B 1 41 ? -5.141 -27 -0.929 1 74 41 GLY B N 1
ATOM 2333 C CA . GLY B 1 41 ? -6.016 -26.078 -0.235 1 74 41 GLY B CA 1
ATOM 2334 C C . GLY B 1 41 ? -5.305 -24.828 0.245 1 74 41 GLY B C 1
ATOM 2335 O O . GLY B 1 41 ? -5.781 -24.141 1.153 1 74 41 GLY B O 1
ATOM 2336 N N . TYR B 1 42 ? -4.23 -24.547 -0.314 1 83.38 42 TYR B N 1
ATOM 2337 C CA . TYR B 1 42 ? -3.408 -23.438 0.15 1 83.38 42 TYR B CA 1
ATOM 2338 C C . TYR B 1 42 ? -4.219 -22.156 0.218 1 83.38 42 TYR B C 1
ATOM 2340 O O . TYR B 1 42 ? -4.969 -21.828 -0.708 1 83.38 42 TYR B O 1
ATOM 2348 N N . GLY B 1 43 ? -4.133 -21.562 1.382 1 86.19 43 GLY B N 1
ATOM 2349 C CA . GLY B 1 43 ? -4.812 -20.297 1.592 1 86.19 43 GLY B CA 1
ATOM 2350 C C . GLY B 1 43 ? -6.277 -20.453 1.954 1 86.19 43 GLY B C 1
ATOM 2351 O O . GLY B 1 43 ? -6.91 -19.516 2.434 1 86.19 43 GLY B O 1
ATOM 2352 N N . GLY B 1 44 ? -6.906 -21.609 1.603 1 87.5 44 GLY B N 1
ATOM 2353 C CA . GLY B 1 44 ? -8.305 -21.828 1.934 1 87.5 44 GLY B CA 1
ATOM 2354 C C . GLY B 1 44 ? -9.219 -20.719 1.443 1 87.5 44 GLY B C 1
ATOM 2355 O O . GLY B 1 44 ? -9.07 -20.25 0.314 1 87.5 44 GLY B O 1
ATOM 2356 N N . LYS B 1 45 ? -10.18 -20.344 2.326 1 89.69 45 LYS B N 1
ATOM 2357 C CA . LYS B 1 45 ? -11.133 -19.297 1.965 1 89.69 45 LYS B CA 1
ATOM 2358 C C . LYS B 1 45 ? -10.469 -17.922 1.957 1 89.69 45 LYS B C 1
ATOM 2360 O O . LYS B 1 45 ? -10.938 -17 1.286 1 89.69 45 LYS B O 1
ATOM 2365 N N . PHE B 1 46 ? -9.328 -17.891 2.596 1 91.5 46 PHE B N 1
ATOM 2366 C CA . PHE B 1 46 ? -8.656 -16.594 2.781 1 91.5 46 PHE B CA 1
ATOM 2367 C C . PHE B 1 46 ? -7.984 -16.141 1.491 1 91.5 46 PHE B C 1
ATOM 2369 O O . PHE B 1 46 ? -7.57 -14.992 1.375 1 91.5 46 PHE B O 1
ATOM 2376 N N . LYS B 1 47 ? -7.91 -16.953 0.502 1 92.5 47 LYS B N 1
ATOM 2377 C CA . LYS B 1 47 ? -7.289 -16.531 -0.75 1 92.5 47 LYS B CA 1
ATOM 2378 C C . LYS B 1 47 ? -8.219 -15.602 -1.537 1 92.5 47 LYS B C 1
ATOM 2380 O O . LYS B 1 47 ? -7.758 -14.828 -2.383 1 92.5 47 LYS B O 1
ATOM 2385 N N . TYR B 1 48 ? -9.5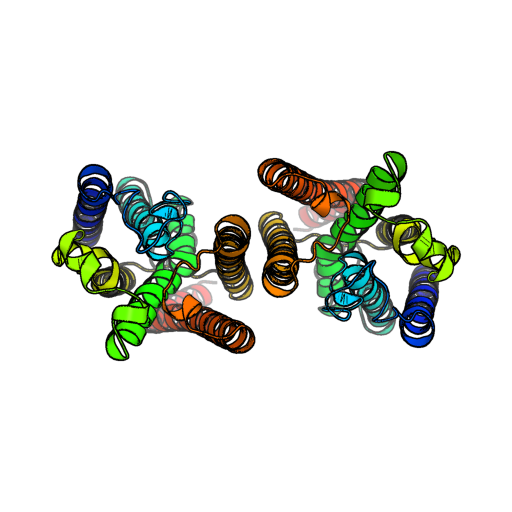47 -15.688 -1.229 1 93.5 48 TYR B N 1
ATOM 2386 C CA . TYR B 1 48 ? -10.531 -14.922 -1.985 1 93.5 48 TYR B CA 1
ATOM 2387 C C . TYR B 1 48 ? -10.766 -13.562 -1.345 1 93.5 48 TYR B C 1
ATOM 2389 O O . TYR B 1 48 ? -10.93 -13.461 -0.126 1 93.5 48 TYR B O 1
ATOM 2397 N N . LEU B 1 49 ? -10.844 -12.547 -2.18 1 96.5 49 LEU B N 1
ATOM 2398 C CA . LEU B 1 49 ? -11.164 -11.203 -1.718 1 96.5 49 LEU B CA 1
ATOM 2399 C C . LEU B 1 49 ? -12.547 -11.164 -1.079 1 96.5 49 LEU B C 1
ATOM 2401 O O . LEU B 1 49 ? -12.773 -10.422 -0.115 1 96.5 49 LEU B O 1
ATOM 2405 N N . THR B 1 50 ? -13.484 -11.969 -1.562 1 96.06 50 THR B N 1
ATOM 2406 C CA . THR B 1 50 ? -14.859 -12.016 -1.073 1 96.06 50 THR B CA 1
ATOM 2407 C C . THR B 1 50 ? -14.898 -12.469 0.384 1 96.06 50 THR B C 1
ATOM 2409 O O . THR B 1 50 ? -15.727 -11.992 1.164 1 96.06 50 THR B O 1
ATOM 2412 N N . PHE B 1 51 ? -14.031 -13.336 0.711 1 94.75 51 PHE B N 1
ATOM 2413 C CA . PHE B 1 51 ? -14 -13.781 2.1 1 94.75 51 PHE B CA 1
ATOM 2414 C C . PHE B 1 51 ? -13.422 -12.695 3 1 94.75 51 PHE B C 1
ATOM 2416 O O . PHE B 1 51 ? -13.898 -12.484 4.117 1 94.75 51 PHE B O 1
ATOM 2423 N N . TRP B 1 52 ? -12.344 -12 2.492 1 96.88 52 TRP B N 1
ATOM 2424 C CA . TRP B 1 52 ? -11.852 -10.828 3.211 1 96.88 52 TRP B CA 1
ATOM 2425 C C . TRP B 1 52 ? -12.984 -9.836 3.469 1 96.88 52 TRP B C 1
ATOM 2427 O O . TRP B 1 52 ? -13.141 -9.344 4.586 1 96.88 52 TRP B O 1
ATOM 2437 N N . TYR B 1 53 ? -13.719 -9.609 2.453 1 98.12 53 TYR B N 1
ATOM 2438 C CA . TYR B 1 53 ? -14.773 -8.617 2.576 1 98.12 53 TYR B CA 1
ATOM 2439 C C . TYR B 1 53 ? -15.867 -9.094 3.525 1 98.12 53 TYR B C 1
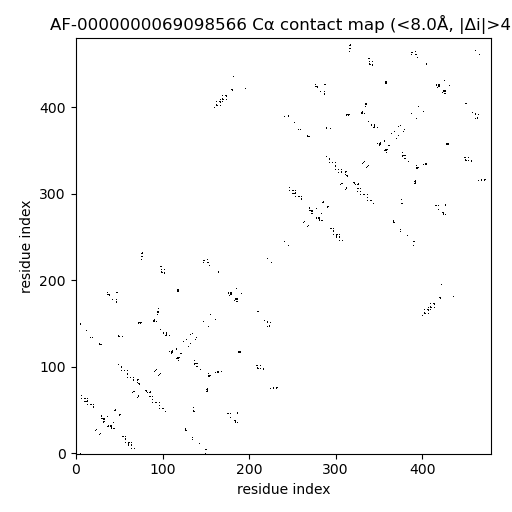ATOM 2441 O O . TYR B 1 53 ? -16.453 -8.289 4.258 1 98.12 53 TYR B O 1
ATOM 2449 N N . PHE B 1 54 ? -16.125 -10.438 3.486 1 97.19 54 PHE B N 1
ATOM 2450 C CA . PHE B 1 54 ? -17.109 -11.008 4.398 1 97.19 54 PHE B CA 1
ATOM 2451 C C . PHE B 1 54 ? -16.766 -10.672 5.844 1 97.19 54 PHE B C 1
ATOM 2453 O O . PHE B 1 54 ? -17.625 -10.227 6.605 1 97.19 54 PHE B O 1
ATOM 2460 N N . ILE B 1 55 ? -15.578 -10.781 6.18 1 97 55 ILE B N 1
ATOM 2461 C CA . ILE B 1 55 ? -15.094 -10.477 7.52 1 97 55 ILE B CA 1
ATOM 2462 C C . ILE B 1 55 ? -15.18 -8.969 7.77 1 97 55 ILE B C 1
ATOM 2464 O O . ILE B 1 55 ? -15.688 -8.539 8.805 1 97 55 ILE B O 1
ATOM 2468 N N . ILE B 1 56 ? -14.734 -8.211 6.816 1 98.06 56 ILE B N 1
ATOM 2469 C CA . ILE B 1 56 ? -14.703 -6.754 6.922 1 98.06 56 ILE B CA 1
ATOM 2470 C C . ILE B 1 56 ? -16.109 -6.219 7.141 1 98.06 56 ILE B C 1
ATOM 2472 O O . ILE B 1 56 ? -16.344 -5.379 8.016 1 98.06 56 ILE B O 1
ATOM 2476 N N . GLN B 1 57 ? -17.047 -6.73 6.363 1 98.06 57 GLN B N 1
ATOM 2477 C CA . GLN B 1 57 ? -18.422 -6.285 6.48 1 98.06 57 GLN B CA 1
ATOM 2478 C C . GLN B 1 57 ? -19.016 -6.684 7.828 1 98.06 57 GLN B C 1
ATOM 2480 O O . GLN B 1 57 ? -19.797 -5.922 8.422 1 98.06 57 GLN B O 1
ATOM 2485 N N . THR B 1 58 ? -18.688 -7.844 8.289 1 97.81 58 THR B N 1
ATOM 2486 C CA . THR B 1 58 ? -19.156 -8.297 9.594 1 97.81 58 THR B CA 1
ATOM 2487 C C . THR B 1 58 ? -18.625 -7.395 10.703 1 97.81 58 THR B C 1
ATOM 2489 O O . THR B 1 58 ? -19.375 -6.969 11.578 1 97.81 58 THR B O 1
ATOM 2492 N N . VAL B 1 59 ? -17.391 -7.082 10.609 1 97.81 59 VAL B N 1
ATOM 2493 C CA . VAL B 1 59 ? -16.766 -6.211 11.594 1 97.81 59 VAL B CA 1
ATOM 2494 C C . VAL B 1 59 ? -17.391 -4.816 11.531 1 97.81 59 VAL B C 1
ATOM 2496 O O . VAL B 1 59 ? -17.641 -4.199 12.562 1 97.81 59 VAL B O 1
ATOM 2499 N N . TYR B 1 60 ? -17.625 -4.383 10.32 1 98.38 60 TYR B N 1
ATOM 2500 C CA . TYR B 1 60 ? -18.172 -3.043 10.156 1 98.38 60 TYR B CA 1
ATOM 2501 C C . TYR B 1 60 ? -19.547 -2.928 10.82 1 98.38 60 TYR B C 1
ATOM 2503 O O . TYR B 1 60 ? -19.781 -2.006 11.602 1 98.38 60 TYR B O 1
ATOM 2511 N N . PHE B 1 61 ? -20.422 -3.816 10.523 1 98.31 61 PHE B N 1
ATOM 2512 C CA . PHE B 1 61 ? -21.766 -3.709 11.102 1 98.31 61 PHE B CA 1
ATOM 2513 C C . PHE B 1 61 ? -21.734 -4.016 12.594 1 98.31 61 PHE B C 1
ATOM 2515 O O . PHE B 1 61 ? -22.562 -3.512 13.344 1 98.31 61 PHE B O 1
ATOM 2522 N N . GLY B 1 62 ? -20.766 -4.832 13.016 1 97.75 62 GLY B N 1
ATOM 2523 C CA . GLY B 1 62 ? -20.531 -4.941 14.453 1 97.75 62 GLY B CA 1
ATOM 2524 C C . GLY B 1 62 ? -20.172 -3.619 15.094 1 97.75 62 GLY B C 1
ATOM 2525 O O . GLY B 1 62 ? -20.656 -3.291 16.172 1 97.75 62 GLY B O 1
ATOM 2526 N N . LEU B 1 63 ? -19.281 -2.928 14.383 1 97.06 63 LEU B N 1
ATOM 2527 C CA . LEU B 1 63 ? -18.875 -1.604 14.852 1 97.06 63 LEU B CA 1
ATOM 2528 C C . LEU B 1 63 ? -20.062 -0.653 14.883 1 97.06 63 LEU B C 1
ATOM 2530 O O . LEU B 1 63 ? -20.172 0.184 15.781 1 97.06 63 LEU B O 1
ATOM 2534 N N . CYS B 1 64 ? -20.922 -0.756 13.93 1 97.25 64 CYS B N 1
ATOM 2535 C CA . CYS B 1 64 ? -22.109 0.069 13.891 1 97.25 64 CYS B CA 1
ATOM 2536 C C . CYS B 1 64 ? -23 -0.199 15.102 1 97.25 64 CYS B C 1
ATOM 2538 O O . CYS B 1 64 ? -23.516 0.736 15.727 1 97.25 64 CYS B O 1
ATOM 2540 N N . VAL B 1 65 ? -23.172 -1.452 15.453 1 97.19 65 VAL B N 1
ATOM 2541 C CA . VAL B 1 65 ? -23.984 -1.815 16.609 1 97.19 65 VAL B CA 1
ATOM 2542 C C . VAL B 1 65 ? -23.328 -1.283 17.891 1 97.19 65 VAL B C 1
ATOM 2544 O O . VAL B 1 65 ? -24 -0.726 18.75 1 97.19 65 VAL B O 1
ATOM 2547 N N . ALA B 1 66 ? -22.031 -1.412 18 1 96.44 66 ALA B N 1
ATOM 2548 C CA . ALA B 1 66 ? -21.312 -0.896 19.156 1 96.44 66 ALA B CA 1
ATOM 2549 C C . ALA B 1 66 ? -21.453 0.618 19.266 1 96.44 66 ALA B C 1
ATOM 2551 O O . ALA B 1 66 ? -21.656 1.148 20.359 1 96.44 66 ALA B O 1
ATOM 2552 N N . ASN B 1 67 ? -21.359 1.226 18.094 1 95 67 ASN B N 1
ATOM 2553 C CA . ASN B 1 67 ? -21.516 2.678 18.078 1 95 67 ASN B CA 1
ATOM 2554 C C . ASN B 1 67 ? -22.922 3.1 18.469 1 95 67 ASN B C 1
ATOM 2556 O O . ASN B 1 67 ? -23.109 4.129 19.125 1 95 67 ASN B O 1
ATOM 2560 N N . ASP B 1 68 ? -23.859 2.352 18.062 1 94.81 68 ASP B N 1
ATOM 2561 C CA . ASP B 1 68 ? -25.25 2.641 18.422 1 94.81 68 ASP B CA 1
ATOM 2562 C C . ASP B 1 68 ? -25.469 2.535 19.922 1 94.81 68 ASP B C 1
ATOM 2564 O O . ASP B 1 68 ? -26.281 3.266 20.484 1 94.81 68 ASP B O 1
ATOM 2568 N N . LEU B 1 69 ? -24.734 1.689 20.562 1 93 69 LEU B N 1
ATOM 2569 C CA . LEU B 1 69 ? -24.922 1.425 21.984 1 93 69 LEU B CA 1
ATOM 2570 C C . LEU B 1 69 ? -24.078 2.373 22.828 1 93 69 LEU B C 1
ATOM 2572 O O . LEU B 1 69 ? -24.516 2.842 23.875 1 93 69 LEU B O 1
ATOM 2576 N N . CYS B 1 70 ? -22.828 2.631 22.328 1 91.69 70 CYS B N 1
ATOM 2577 C CA . CYS B 1 70 ? -21.891 3.312 23.219 1 91.69 70 CYS B CA 1
ATOM 2578 C C . CYS B 1 70 ? -21.328 4.562 22.562 1 91.69 70 CYS B C 1
ATOM 2580 O O . CYS B 1 70 ? -20.516 5.277 23.172 1 91.69 70 CYS B O 1
ATOM 2582 N N . GLY B 1 71 ? -21.734 4.797 21.359 1 90.94 71 GLY B N 1
ATOM 2583 C CA . GLY B 1 71 ? -21.125 5.898 20.641 1 90.94 71 GLY B CA 1
ATOM 2584 C C . GLY B 1 71 ? -22.094 7.02 20.328 1 90.94 71 GLY B C 1
ATOM 2585 O O . GLY B 1 71 ? -22.984 7.328 21.125 1 90.94 71 GLY B O 1
ATOM 2586 N N . SER B 1 72 ? -21.703 7.754 19.297 1 86.62 72 SER B N 1
ATOM 2587 C CA . SER B 1 72 ? -22.5 8.883 18.844 1 86.62 72 SER B CA 1
ATOM 2588 C C . SER B 1 72 ? -22.891 8.734 17.375 1 86.62 72 SER B C 1
ATOM 2590 O O . SER B 1 72 ? -22.266 7.965 16.641 1 86.62 72 SER B O 1
ATOM 2592 N N . ASN B 1 73 ? -24 9.242 17 1 86.94 73 ASN B N 1
ATOM 2593 C CA . ASN B 1 73 ? -24.438 9.359 15.609 1 86.94 73 ASN B CA 1
ATOM 2594 C C . ASN B 1 73 ? -24.797 10.797 15.258 1 86.94 73 ASN B C 1
ATOM 2596 O O . ASN B 1 73 ? -25.953 11.102 14.984 1 86.94 73 ASN B O 1
ATOM 2600 N N . VAL B 1 74 ? -23.625 11.508 15.219 1 85.81 74 VAL B N 1
ATOM 2601 C CA . VAL B 1 74 ? -23.828 12.938 15.008 1 85.81 74 VAL B CA 1
ATOM 2602 C C . VAL B 1 74 ? -23.969 13.227 13.516 1 85.81 74 VAL B C 1
ATOM 2604 O O . VAL B 1 74 ? -23.297 12.602 12.688 1 85.81 74 VAL B O 1
ATOM 2607 N N . ARG B 1 75 ? -24.781 14.172 13.289 1 84.44 75 ARG B N 1
ATOM 2608 C CA . ARG B 1 75 ? -25.062 14.586 11.922 1 84.44 75 ARG B CA 1
ATOM 2609 C C . ARG B 1 75 ? -24.078 15.672 11.469 1 84.44 75 ARG B C 1
ATOM 2611 O O . ARG B 1 75 ? -23.172 16.047 12.219 1 84.44 75 ARG B O 1
ATOM 2618 N N . PRO B 1 76 ? -24.141 16.188 10.234 1 80 76 PRO B N 1
ATOM 2619 C CA . PRO B 1 76 ? -23.172 17.125 9.703 1 80 76 PRO B CA 1
ATOM 2620 C C . PRO B 1 76 ? -23.047 18.391 10.555 1 80 76 PRO B C 1
ATOM 2622 O O . PRO B 1 76 ? -21.969 19 10.609 1 80 76 PRO B O 1
ATOM 2625 N N . SER B 1 77 ? -24.078 18.719 11.234 1 76.5 77 SER B N 1
ATOM 2626 C CA . SER B 1 77 ? -24.094 19.938 12.023 1 76.5 77 SER B CA 1
ATOM 2627 C C . SER B 1 77 ? -23.281 19.781 13.305 1 76.5 77 SER B C 1
ATOM 2629 O O . SER B 1 77 ? -22.844 20.781 13.891 1 76.5 77 SER B O 1
ATOM 2631 N N . GLY B 1 78 ? -22.984 18.578 13.727 1 75.5 78 GLY B N 1
ATOM 2632 C CA . GLY B 1 78 ? -22.297 18.359 14.984 1 75.5 78 GLY B CA 1
ATOM 2633 C C . GLY B 1 78 ? -20.953 17.672 14.805 1 75.5 78 GLY B C 1
ATOM 2634 O O . GLY B 1 78 ? -20.562 16.844 15.633 1 75.5 78 GLY B O 1
ATOM 2635 N N . ARG B 1 79 ? -20.219 17.906 13.789 1 71.25 79 ARG B N 1
ATOM 2636 C CA . ARG B 1 79 ? -18.984 17.203 13.438 1 71.25 79 ARG B CA 1
ATOM 2637 C C . ARG B 1 79 ? -18.016 17.203 14.602 1 71.25 79 ARG B C 1
ATOM 2639 O O . ARG B 1 79 ? -17.312 16.203 14.836 1 71.25 79 ARG B O 1
ATOM 2646 N N . GLY B 1 80 ? -18.047 18.203 15.312 1 75.56 80 GLY B N 1
ATOM 2647 C CA . GLY B 1 80 ? -17.109 18.344 16.422 1 75.56 80 GLY B CA 1
ATOM 2648 C C . GLY B 1 80 ? -17.469 17.453 17.609 1 75.56 80 GLY B C 1
ATOM 2649 O O . GLY B 1 80 ? -16.641 17.219 18.484 1 75.56 80 GLY B O 1
ATOM 2650 N N . GLU B 1 81 ? -18.656 16.859 17.656 1 81.88 81 GLU B N 1
ATOM 2651 C CA . GLU B 1 81 ? -19.156 16.094 18.812 1 81.88 81 GLU B CA 1
ATOM 2652 C C . GLU B 1 81 ? -19.016 14.594 18.562 1 81.88 81 GLU B C 1
ATOM 2654 O O . GLU B 1 81 ? -19.422 13.789 19.406 1 81.88 81 GLU B O 1
ATOM 2659 N N . ARG B 1 82 ? -18.344 14.289 17.438 1 87.75 82 ARG B N 1
ATOM 2660 C CA . ARG B 1 82 ? -18.188 12.875 17.125 1 87.75 82 ARG B CA 1
ATOM 2661 C C . ARG B 1 82 ? -17.203 12.211 18.094 1 87.75 82 ARG B C 1
ATOM 2663 O O . ARG B 1 82 ? -16.109 12.719 18.312 1 87.75 82 ARG B O 1
ATOM 2670 N N . CYS B 1 83 ? -17.656 11.125 18.594 1 90.75 83 CYS B N 1
ATOM 2671 C CA . CYS B 1 83 ? -16.75 10.344 19.438 1 90.75 83 CYS B CA 1
ATOM 2672 C C . CYS B 1 83 ? -15.758 9.57 18.578 1 90.75 83 CYS B C 1
ATOM 2674 O O . CYS B 1 83 ? -15.898 9.516 17.359 1 90.75 83 CYS B O 1
ATOM 2676 N N . ARG B 1 84 ? -14.805 8.945 19.25 1 90.44 84 ARG B N 1
ATOM 2677 C CA . ARG B 1 84 ? -13.742 8.219 18.562 1 90.44 84 ARG B CA 1
ATOM 2678 C C . ARG B 1 84 ? -14.312 7.027 17.781 1 90.44 84 ARG B C 1
ATOM 2680 O O . ARG B 1 84 ? -13.867 6.73 16.672 1 90.44 84 ARG B O 1
ATOM 2687 N N . LEU B 1 85 ? -15.258 6.387 18.359 1 92.69 85 LEU B N 1
ATOM 2688 C CA . LEU B 1 85 ? -15.852 5.207 17.75 1 92.69 85 LEU B CA 1
ATOM 2689 C C . LEU B 1 85 ? -16.547 5.57 16.438 1 92.69 85 LEU B C 1
ATOM 2691 O O . LEU B 1 85 ? -16.422 4.859 15.445 1 92.69 85 LEU B O 1
ATOM 2695 N N . GLN B 1 86 ? -17.25 6.629 16.406 1 93.81 86 GLN B N 1
ATOM 2696 C CA . GLN B 1 86 ? -17.906 7.09 15.188 1 93.81 86 GLN B CA 1
ATOM 2697 C C . GLN B 1 86 ? -16.891 7.48 14.117 1 93.81 86 GLN B C 1
ATOM 2699 O O . GLN B 1 86 ? -17.094 7.223 12.93 1 93.81 86 GLN B O 1
ATOM 2704 N N . ARG B 1 87 ? -15.844 8.07 14.57 1 92.75 87 ARG B N 1
ATOM 2705 C CA . ARG B 1 87 ? -14.805 8.469 13.625 1 92.75 87 ARG B CA 1
ATOM 2706 C C . ARG B 1 87 ? -14.195 7.246 12.938 1 92.75 87 ARG B C 1
ATOM 2708 O O . ARG B 1 87 ? -13.984 7.246 11.727 1 92.75 87 ARG B O 1
ATOM 2715 N N . TRP B 1 88 ? -13.969 6.262 13.742 1 92.69 88 TRP B N 1
ATOM 2716 C CA . TRP B 1 88 ? -13.43 5.02 13.203 1 92.69 88 TRP B CA 1
ATOM 2717 C C . TRP B 1 88 ? -14.414 4.367 12.242 1 92.69 88 TRP B C 1
ATOM 2719 O O . TRP B 1 88 ? -14.023 3.926 11.156 1 92.69 88 TRP B O 1
ATOM 2729 N N . ARG B 1 89 ? -15.602 4.344 12.648 1 95.69 89 ARG B N 1
ATOM 2730 C CA . ARG B 1 89 ? -16.641 3.748 11.828 1 95.69 89 ARG B CA 1
ATOM 2731 C C . ARG B 1 89 ? -16.781 4.484 10.492 1 95.69 89 ARG B C 1
ATOM 2733 O O . ARG B 1 89 ? -16.844 3.855 9.438 1 95.69 89 ARG B O 1
ATOM 2740 N N . ASP B 1 90 ? -16.797 5.805 10.555 1 95.62 90 ASP B N 1
ATOM 2741 C CA . ASP B 1 90 ? -16.969 6.625 9.359 1 95.62 90 ASP B CA 1
ATOM 2742 C C . ASP B 1 90 ? -15.812 6.43 8.391 1 95.62 90 ASP B C 1
ATOM 2744 O O . ASP B 1 90 ? -16.031 6.25 7.188 1 95.62 90 ASP B O 1
ATOM 2748 N N . ASN B 1 91 ? -14.648 6.441 8.984 1 94.12 91 ASN B N 1
ATOM 2749 C CA . ASN B 1 91 ? -13.469 6.246 8.148 1 94.12 91 ASN B CA 1
ATOM 2750 C C . ASN B 1 91 ? -13.438 4.852 7.535 1 94.12 91 ASN B C 1
ATOM 2752 O O . ASN B 1 91 ? -13.078 4.695 6.367 1 94.12 91 ASN B O 1
ATOM 2756 N N . PHE B 1 92 ? -13.781 3.891 8.289 1 96.62 92 PHE B N 1
ATOM 2757 C CA . PHE B 1 92 ? -13.781 2.5 7.852 1 96.62 92 PHE B CA 1
ATOM 2758 C C . PHE B 1 92 ? -14.773 2.287 6.711 1 96.62 92 PHE B C 1
ATOM 2760 O O . PHE B 1 92 ? -14.445 1.651 5.707 1 96.62 92 PHE B O 1
ATOM 2767 N N . LEU B 1 93 ? -15.938 2.844 6.828 1 97.62 93 LEU B N 1
ATOM 2768 C CA . LEU B 1 93 ? -16.938 2.727 5.77 1 97.62 93 LEU B CA 1
ATOM 2769 C C . LEU B 1 93 ? -16.469 3.434 4.5 1 97.62 93 LEU B C 1
ATOM 2771 O O . LEU B 1 93 ? -16.547 2.871 3.406 1 97.62 93 LEU B O 1
ATOM 2775 N N . ALA B 1 94 ? -15.969 4.598 4.672 1 96.12 94 ALA B N 1
ATOM 2776 C CA . ALA B 1 94 ? -15.641 5.461 3.541 1 96.12 94 ALA B CA 1
ATOM 2777 C C . ALA B 1 94 ? -14.484 4.883 2.73 1 96.12 94 ALA B C 1
ATOM 2779 O O . ALA B 1 94 ? -14.508 4.91 1.499 1 96.12 94 ALA B O 1
ATOM 2780 N N . THR B 1 95 ? -13.531 4.246 3.439 1 95.31 95 THR B N 1
ATOM 2781 C CA . THR B 1 95 ? -12.273 3.949 2.748 1 95.31 95 THR B CA 1
ATOM 2782 C C . THR B 1 95 ? -12.164 2.457 2.447 1 95.31 95 THR B C 1
ATOM 2784 O O . THR B 1 95 ? -11.469 2.059 1.513 1 95.31 95 THR B O 1
ATOM 2787 N N . VAL B 1 96 ? -12.82 1.635 3.221 1 97 96 VAL B N 1
ATOM 2788 C CA . VAL B 1 96 ? -12.609 0.198 3.076 1 97 96 VAL B CA 1
ATOM 2789 C C . VAL B 1 96 ? -13.93 -0.483 2.711 1 97 96 VAL B C 1
ATOM 2791 O O . VAL B 1 96 ? -14.078 -1.005 1.604 1 97 96 VAL B O 1
ATOM 2794 N N . VAL B 1 97 ? -14.891 -0.259 3.523 1 98.31 97 VAL B N 1
ATOM 2795 C CA . VAL B 1 97 ? -16.078 -1.095 3.469 1 98.31 97 VAL B CA 1
ATOM 2796 C C . VAL B 1 97 ? -16.875 -0.775 2.207 1 98.31 97 VAL B C 1
ATOM 2798 O O . VAL B 1 97 ? -17.219 -1.675 1.431 1 98.31 97 VAL B O 1
ATOM 2801 N N . PHE B 1 98 ? -17.125 0.492 1.972 1 98.38 98 PHE B N 1
ATOM 2802 C CA . PHE B 1 98 ? -18.016 0.845 0.874 1 98.38 98 PHE B CA 1
ATOM 2803 C C . PHE B 1 98 ? -17.344 0.595 -0.471 1 98.38 98 PHE B C 1
ATOM 2805 O O . PHE B 1 98 ? -17.906 -0.101 -1.327 1 98.38 98 PHE B O 1
ATOM 2812 N N . PRO B 1 99 ? -16.156 1.109 -0.704 1 98 99 PRO B N 1
ATOM 2813 C CA . PRO B 1 99 ? -15.539 0.877 -2.016 1 98 99 PRO B CA 1
ATOM 2814 C C . PRO B 1 99 ? -15.273 -0.601 -2.287 1 98 99 PRO B C 1
ATOM 2816 O O . PRO B 1 99 ? -15.477 -1.073 -3.408 1 98 99 PRO B O 1
ATOM 2819 N N . LEU B 1 100 ? -14.828 -1.345 -1.32 1 98.25 100 LEU B N 1
ATOM 2820 C CA . LEU B 1 100 ? -14.555 -2.766 -1.499 1 98.25 100 LEU B CA 1
ATOM 2821 C C . LEU B 1 100 ? -15.844 -3.545 -1.722 1 98.25 100 LEU B C 1
ATOM 2823 O O . LEU B 1 100 ? -15.883 -4.48 -2.525 1 98.25 100 LEU B O 1
ATOM 2827 N N . GLY B 1 101 ? -16.875 -3.148 -0.974 1 98.44 101 GLY B N 1
ATOM 2828 C CA . GLY B 1 101 ? -18.172 -3.789 -1.175 1 98.44 101 GLY B CA 1
ATOM 2829 C C . GLY B 1 101 ? -18.719 -3.605 -2.578 1 98.44 101 GLY B C 1
ATOM 2830 O O . GLY B 1 101 ? -19.125 -4.574 -3.219 1 98.44 101 GLY B O 1
ATOM 2831 N N . MET B 1 102 ? -18.672 -2.393 -3.014 1 98.06 102 MET B N 1
ATOM 2832 C CA . MET B 1 102 ? -19.125 -2.117 -4.375 1 98.06 102 MET B CA 1
ATOM 2833 C C . MET B 1 102 ? -18.25 -2.857 -5.391 1 98.06 102 MET B C 1
ATOM 2835 O O . MET B 1 102 ? -18.766 -3.357 -6.398 1 98.06 102 MET B O 1
ATOM 2839 N N . PHE B 1 103 ? -17 -2.896 -5.137 1 98.56 103 PHE B N 1
ATOM 2840 C CA . PHE B 1 103 ? -16.062 -3.58 -6.008 1 98.56 103 PHE B CA 1
ATOM 2841 C C . PHE B 1 103 ? -16.406 -5.055 -6.141 1 98.56 103 PHE B C 1
ATOM 2843 O O . PHE B 1 103 ? -16.453 -5.59 -7.25 1 98.56 103 PHE B O 1
ATOM 2850 N N . VAL B 1 104 ? -16.656 -5.691 -5.004 1 98.25 104 VAL B N 1
ATOM 2851 C CA . VAL B 1 104 ? -16.984 -7.113 -4.988 1 98.25 104 VAL B CA 1
ATOM 2852 C C . VAL B 1 104 ? -18.266 -7.355 -5.777 1 98.25 104 VAL B C 1
ATOM 2854 O O . VAL B 1 104 ? -18.328 -8.242 -6.637 1 98.25 104 VAL B O 1
ATOM 2857 N N . VAL B 1 105 ? -19.281 -6.551 -5.57 1 98.56 105 VAL B N 1
ATOM 2858 C CA . VAL B 1 105 ? -20.578 -6.742 -6.223 1 98.56 105 VAL B CA 1
ATOM 2859 C C . VAL B 1 105 ? -20.422 -6.531 -7.727 1 98.56 105 VAL B C 1
ATOM 2861 O O . VAL B 1 105 ? -20.828 -7.383 -8.523 1 98.56 105 VAL B O 1
ATOM 2864 N N . LEU B 1 106 ? -19.797 -5.508 -8.141 1 98.31 106 LEU B N 1
ATOM 2865 C CA . LEU B 1 106 ? -19.734 -5.137 -9.547 1 98.31 106 LEU B CA 1
ATOM 2866 C C . LEU B 1 106 ? -18.844 -6.105 -10.32 1 98.31 106 LEU B C 1
ATOM 2868 O O . LEU B 1 106 ? -19.172 -6.52 -11.43 1 98.31 106 LEU B O 1
ATOM 2872 N N . THR B 1 107 ? -17.703 -6.473 -9.758 1 98.19 107 THR B N 1
ATOM 2873 C CA . THR B 1 107 ? -16.781 -7.352 -10.477 1 98.19 107 THR B CA 1
ATOM 2874 C C . THR B 1 107 ? -17.328 -8.781 -10.523 1 98.19 107 THR B C 1
ATOM 2876 O O . THR B 1 107 ? -17.219 -9.453 -11.547 1 98.19 107 THR B O 1
ATOM 2879 N N . PHE B 1 108 ? -17.906 -9.211 -9.422 1 98.06 108 PHE B N 1
ATOM 2880 C CA . PHE B 1 108 ? -18.453 -10.562 -9.398 1 98.06 108 PHE B CA 1
ATOM 2881 C C . PHE B 1 108 ? -19.562 -10.711 -10.438 1 98.06 108 PHE B C 1
ATOM 2883 O O . PHE B 1 108 ? -19.469 -11.555 -11.336 1 98.06 108 PHE B O 1
ATOM 2890 N N . TRP B 1 109 ? -20.531 -9.883 -10.359 1 98.25 109 TRP B N 1
ATOM 2891 C CA . TRP B 1 109 ? -21.672 -10.031 -11.258 1 98.25 109 TRP B CA 1
ATOM 2892 C C . TRP B 1 109 ? -21.312 -9.602 -12.68 1 98.25 109 TRP B C 1
ATOM 2894 O O . TRP B 1 109 ? -21.875 -10.109 -13.648 1 98.25 109 TRP B O 1
ATOM 2904 N N . GLY B 1 110 ? -20.344 -8.648 -12.828 1 98.19 110 GLY B N 1
ATOM 2905 C CA . GLY B 1 110 ? -19.844 -8.297 -14.148 1 98.19 110 GLY B CA 1
ATOM 2906 C C . GLY B 1 110 ? -19.188 -9.461 -14.867 1 98.19 110 GLY B C 1
ATOM 2907 O O . GLY B 1 110 ? -19.5 -9.75 -16.016 1 98.19 110 GLY B O 1
ATOM 2908 N N . ILE B 1 111 ? -18.328 -10.172 -14.18 1 97.44 111 ILE B N 1
ATOM 2909 C CA . ILE B 1 111 ? -17.641 -11.32 -14.758 1 97.44 111 ILE B CA 1
ATOM 2910 C C . ILE B 1 111 ? -18.609 -12.484 -14.914 1 97.44 111 ILE B C 1
ATOM 2912 O O . ILE B 1 111 ? -18.578 -13.203 -15.914 1 97.44 111 ILE B O 1
ATOM 2916 N N . TYR B 1 112 ? -19.453 -12.625 -13.938 1 97.56 112 TYR B N 1
ATOM 2917 C CA . TYR B 1 112 ? -20.469 -13.664 -13.953 1 97.56 112 TYR B CA 1
ATOM 2918 C C . TYR B 1 112 ? -21.344 -13.555 -15.195 1 97.56 112 TYR B C 1
ATOM 2920 O O . TYR B 1 112 ? -21.703 -14.57 -15.797 1 97.56 112 TYR B O 1
ATOM 2928 N N . ALA B 1 113 ? -21.656 -12.336 -15.633 1 97.62 113 ALA B N 1
ATOM 2929 C CA . ALA B 1 113 ? -22.516 -12.086 -16.797 1 97.62 113 ALA B CA 1
ATOM 2930 C C . ALA B 1 113 ? -21.812 -12.461 -18.094 1 97.62 113 ALA B C 1
ATOM 2932 O O . ALA B 1 113 ? -22.469 -12.859 -19.062 1 97.62 113 ALA B O 1
ATOM 2933 N N . ILE B 1 114 ? -20.547 -12.328 -18.125 1 96.69 114 ILE B N 1
ATOM 2934 C CA . ILE B 1 114 ? -19.766 -12.711 -19.297 1 96.69 114 ILE B CA 1
ATOM 2935 C C . ILE B 1 114 ? -19.625 -14.234 -19.359 1 96.69 114 ILE B C 1
ATOM 2937 O O . ILE B 1 114 ? -20.047 -14.867 -20.328 1 96.69 114 ILE B O 1
ATOM 2941 N N . ASP B 1 115 ? -19.141 -14.789 -18.359 1 97.44 115 ASP B N 1
ATOM 2942 C CA . ASP B 1 115 ? -19 -16.234 -18.156 1 97.44 115 ASP B CA 1
ATOM 2943 C C . ASP B 1 115 ? -18.797 -16.562 -16.688 1 97.44 115 ASP B C 1
ATOM 2945 O O . ASP B 1 115 ? -17.734 -16.297 -16.125 1 97.44 115 ASP B O 1
ATOM 2949 N N . ARG B 1 116 ? -19.766 -17.188 -16.078 1 96.12 116 ARG B N 1
ATOM 2950 C CA . ARG B 1 116 ? -19.703 -17.453 -14.641 1 96.12 116 ARG B CA 1
ATOM 2951 C C . ARG B 1 116 ? -18.516 -18.344 -14.297 1 96.12 116 ARG B C 1
ATOM 2953 O O . ARG B 1 116 ? -18 -18.312 -13.172 1 96.12 116 ARG B O 1
ATOM 2960 N N . GLU B 1 117 ? -17.938 -19.172 -15.227 1 95.69 117 GLU B N 1
ATOM 2961 C CA . GLU B 1 117 ? -16.828 -20.078 -14.977 1 95.69 117 GLU B CA 1
ATOM 2962 C C . GLU B 1 117 ? -15.539 -19.312 -14.695 1 95.69 117 GLU B C 1
ATOM 2964 O O . GLU B 1 117 ? -14.586 -19.875 -14.156 1 95.69 117 GLU B O 1
ATOM 2969 N N . LEU B 1 118 ? -15.547 -18.031 -15.031 1 95.62 118 LEU B N 1
ATOM 2970 C CA . LEU B 1 118 ? -14.359 -17.203 -14.852 1 95.62 118 LEU B CA 1
ATOM 2971 C C . LEU B 1 118 ? -14.289 -16.656 -13.422 1 95.62 118 LEU B C 1
ATOM 2973 O O . LEU B 1 118 ? -13.258 -16.141 -13.008 1 95.62 118 LEU B O 1
ATOM 2977 N N . VAL B 1 119 ? -15.43 -16.844 -12.672 1 95.5 119 VAL B N 1
ATOM 2978 C CA . VAL B 1 119 ? -15.391 -16.266 -11.328 1 95.5 119 VAL B CA 1
ATOM 2979 C C . VAL B 1 119 ? -16.062 -17.219 -10.344 1 95.5 119 VAL B C 1
ATOM 2981 O O . VAL B 1 119 ? -15.633 -17.328 -9.195 1 95.5 119 VAL B O 1
ATOM 2984 N N . TYR B 1 120 ? -17.094 -17.875 -10.766 1 94.25 120 TYR B N 1
ATOM 2985 C CA . TYR B 1 120 ? -17.891 -18.75 -9.914 1 94.25 120 TYR B CA 1
ATOM 2986 C C . TYR B 1 120 ? -18.359 -19.984 -10.688 1 94.25 120 TYR B C 1
ATOM 2988 O O . TYR B 1 120 ? -19.5 -20.062 -11.117 1 94.25 120 TYR B O 1
ATOM 2996 N N . PRO B 1 121 ? -17.484 -20.922 -10.742 1 92.19 121 PRO B N 1
ATOM 2997 C CA . PRO B 1 121 ? -17.828 -22.141 -11.492 1 92.19 121 PRO B CA 1
ATOM 2998 C C . PRO B 1 121 ? -19.078 -22.844 -10.961 1 92.19 121 PRO B C 1
ATOM 3000 O O . PRO B 1 121 ? -19.344 -22.812 -9.75 1 92.19 121 PRO B O 1
ATOM 3003 N N . LYS B 1 122 ? -19.719 -23.531 -11.82 1 92.19 122 LYS B N 1
ATOM 3004 C CA . LYS B 1 122 ? -20.969 -24.219 -11.5 1 92.19 122 LYS B CA 1
ATOM 3005 C C . LYS B 1 122 ? -20.781 -25.234 -10.375 1 92.19 122 LYS B C 1
ATOM 3007 O O . LYS B 1 122 ? -21.688 -25.438 -9.562 1 92.19 122 LYS B O 1
ATOM 3012 N N . ALA B 1 123 ? -19.609 -25.797 -10.234 1 87.06 123 ALA B N 1
ATOM 3013 C CA . ALA B 1 123 ? -19.297 -26.797 -9.211 1 87.06 123 ALA B CA 1
ATOM 3014 C C . ALA B 1 123 ? -19.453 -26.219 -7.809 1 87.06 123 ALA B C 1
ATOM 3016 O O . ALA B 1 123 ? -19.719 -26.938 -6.852 1 87.06 123 ALA B O 1
ATOM 3017 N N . LEU B 1 124 ? -19.359 -24.922 -7.727 1 88.94 124 LEU B N 1
ATOM 3018 C CA . LEU B 1 124 ? -19.453 -24.25 -6.426 1 88.94 124 LEU B CA 1
ATOM 3019 C C . LEU B 1 124 ? -20.891 -24.234 -5.93 1 88.94 124 LEU B C 1
ATOM 3021 O O . LEU B 1 124 ? -21.125 -24.062 -4.73 1 88.94 124 LEU B O 1
ATOM 3025 N N . ASP B 1 125 ? -21.828 -24.438 -6.816 1 91.5 125 ASP B N 1
ATOM 3026 C CA . ASP B 1 125 ? -23.234 -24.469 -6.426 1 91.5 125 ASP B CA 1
ATOM 3027 C C . ASP B 1 125 ? -23.516 -25.641 -5.48 1 91.5 125 ASP B C 1
ATOM 3029 O O . ASP B 1 125 ? -24.484 -25.609 -4.715 1 91.5 125 ASP B O 1
ATOM 3033 N N . LYS B 1 126 ? -22.672 -26.625 -5.551 1 88.5 126 LYS B N 1
ATOM 3034 C CA . LYS B 1 126 ? -22.875 -27.812 -4.727 1 88.5 126 LYS B CA 1
ATOM 3035 C C . LYS B 1 126 ? -22.344 -27.594 -3.311 1 88.5 126 LYS B C 1
ATOM 3037 O O . LYS B 1 126 ? -22.719 -28.312 -2.381 1 88.5 126 LYS B O 1
ATOM 3042 N N . VAL B 1 127 ? -21.562 -26.656 -3.182 1 86.75 127 VAL B N 1
ATOM 3043 C CA . VAL B 1 127 ? -20.875 -26.438 -1.913 1 86.75 127 VAL B CA 1
ATOM 3044 C C . VAL B 1 127 ? -21.453 -25.203 -1.213 1 86.75 127 VAL B C 1
ATOM 3046 O O . VAL B 1 127 ? -21.609 -25.188 0.012 1 86.75 127 VAL B O 1
ATOM 3049 N N . ILE B 1 128 ? -21.781 -24.203 -1.996 1 92.44 128 ILE B N 1
ATOM 3050 C CA . ILE B 1 128 ? -22.281 -22.938 -1.457 1 92.44 128 ILE B CA 1
ATOM 3051 C C . ILE B 1 128 ? -23.75 -22.766 -1.82 1 92.44 128 ILE B C 1
ATOM 3053 O O . ILE B 1 128 ? -24.094 -22.609 -2.996 1 92.44 128 ILE B O 1
ATOM 3057 N N . PRO B 1 129 ? -24.562 -22.766 -0.792 1 95.31 129 PRO B N 1
ATOM 3058 C CA . PRO B 1 129 ? -25.984 -22.547 -1.114 1 95.31 129 PRO B CA 1
ATOM 3059 C C . PRO B 1 129 ? -26.234 -21.172 -1.74 1 95.31 129 PRO B C 1
ATOM 3061 O O . PRO B 1 129 ? -25.516 -20.219 -1.456 1 95.31 129 PRO B O 1
ATOM 3064 N N . SER B 1 130 ? -27.281 -21.078 -2.5 1 96.25 130 SER B N 1
ATOM 3065 C CA . SER B 1 130 ? -27.578 -19.891 -3.287 1 96.25 130 SER B CA 1
ATOM 3066 C C . SER B 1 130 ? -27.75 -18.656 -2.391 1 96.25 130 SER B C 1
ATOM 3068 O O . SER B 1 130 ? -27.266 -17.578 -2.715 1 96.25 130 SER B O 1
ATOM 3070 N N . TRP B 1 131 ? -28.453 -18.812 -1.301 1 97.12 131 TRP B N 1
ATOM 3071 C CA . TRP B 1 131 ? -28.688 -17.672 -0.417 1 97.12 131 TRP B CA 1
ATOM 3072 C C . TRP B 1 131 ? -27.375 -17.109 0.119 1 97.12 131 TRP B C 1
ATOM 3074 O O . TRP B 1 131 ? -27.234 -15.898 0.256 1 97.12 131 TRP B O 1
ATOM 3084 N N . LEU B 1 132 ? -26.438 -17.938 0.417 1 97 132 LEU B N 1
ATOM 3085 C CA . LEU B 1 132 ? -25.141 -17.5 0.914 1 97 132 LEU B CA 1
ATOM 3086 C C . LEU B 1 132 ? -24.344 -16.781 -0.178 1 97 132 LEU B C 1
ATOM 3088 O O . LEU B 1 132 ? -23.688 -15.773 0.089 1 97 132 LEU B O 1
ATOM 3092 N N . ASN B 1 133 ? -24.469 -17.266 -1.398 1 96.5 133 ASN B N 1
ATOM 3093 C CA . ASN B 1 133 ? -23.859 -16.578 -2.527 1 96.5 133 ASN B CA 1
ATOM 3094 C C . ASN B 1 133 ? -24.375 -15.148 -2.662 1 96.5 133 ASN B C 1
ATOM 3096 O O . ASN B 1 133 ? -23.609 -14.219 -2.877 1 96.5 133 ASN B O 1
ATOM 3100 N N . HIS B 1 134 ? -25.672 -14.984 -2.455 1 97.56 134 HIS B N 1
ATOM 3101 C CA . HIS B 1 134 ? -26.266 -13.656 -2.576 1 97.56 134 HIS B CA 1
ATOM 3102 C C . HIS B 1 134 ? -25.891 -12.773 -1.391 1 97.56 134 HIS B C 1
ATOM 3104 O O . HIS B 1 134 ? -25.734 -11.562 -1.54 1 97.56 134 HIS B O 1
ATOM 3110 N N . ILE B 1 135 ? -25.672 -13.344 -0.222 1 97.56 135 ILE B N 1
ATOM 3111 C CA . ILE B 1 135 ? -25.188 -12.586 0.927 1 97.56 135 ILE B CA 1
ATOM 3112 C C . ILE B 1 135 ? -23.781 -12.086 0.653 1 97.56 135 ILE B C 1
ATOM 3114 O O . ILE B 1 135 ? -23.453 -10.93 0.95 1 97.56 135 ILE B O 1
ATOM 3118 N N . MET B 1 136 ? -23 -12.914 -0.02 1 96.88 136 MET B N 1
ATOM 3119 C CA . MET B 1 136 ? -21.594 -12.625 -0.209 1 96.88 136 MET B CA 1
ATOM 3120 C C . MET B 1 136 ? -21.375 -11.719 -1.413 1 96.88 136 MET B C 1
ATOM 3122 O O . MET B 1 136 ? -20.328 -11.086 -1.538 1 96.88 136 MET B O 1
ATOM 3126 N N . HIS B 1 137 ? -22.406 -11.664 -2.361 1 97.81 137 HIS B N 1
ATOM 3127 C CA . HIS B 1 137 ? -22.078 -10.992 -3.611 1 97.81 137 HIS B CA 1
ATOM 3128 C C . HIS B 1 137 ? -23.188 -10.023 -4.023 1 97.81 137 HIS B C 1
ATOM 3130 O O . HIS B 1 137 ? -23 -9.234 -4.953 1 97.81 137 HIS B O 1
ATOM 3136 N N . THR B 1 138 ? -24.359 -10 -3.35 1 97.94 138 THR B N 1
ATOM 3137 C CA . THR B 1 138 ? -25.484 -9.188 -3.812 1 97.94 138 THR B CA 1
ATOM 3138 C C . THR B 1 138 ? -25.922 -8.203 -2.734 1 97.94 138 THR B C 1
ATOM 3140 O O . THR B 1 138 ? -25.922 -6.988 -2.963 1 97.94 138 THR B O 1
ATOM 3143 N N . THR B 1 139 ? -26.203 -8.695 -1.565 1 97.5 139 THR B N 1
ATOM 3144 C CA . THR B 1 139 ? -26.859 -7.902 -0.536 1 97.5 139 THR B CA 1
ATOM 3145 C C . THR B 1 139 ? -25.922 -6.852 0.035 1 97.5 139 THR B C 1
ATOM 3147 O O . THR B 1 139 ? -26.344 -5.922 0.721 1 97.5 139 THR B O 1
ATOM 3150 N N . ILE B 1 140 ? -24.672 -6.977 -0.275 1 97.12 140 ILE B N 1
ATOM 3151 C CA . ILE B 1 140 ? -23.656 -6.051 0.211 1 97.12 140 ILE B CA 1
ATOM 3152 C C . ILE B 1 140 ? -24.047 -4.617 -0.129 1 97.12 140 ILE B C 1
ATOM 3154 O O . ILE B 1 140 ? -24.125 -3.76 0.754 1 97.12 140 ILE B O 1
ATOM 3158 N N . LEU B 1 141 ? -24.375 -4.402 -1.37 1 97.06 141 LEU B N 1
ATOM 3159 C CA . LEU B 1 141 ? -24.578 -3.057 -1.884 1 97.06 141 LEU B CA 1
ATOM 3160 C C . LEU B 1 141 ? -25.844 -2.441 -1.292 1 97.06 141 LEU B C 1
ATOM 3162 O O . LEU B 1 141 ? -25.812 -1.334 -0.753 1 97.06 141 LEU B O 1
ATOM 3166 N N . PRO B 1 142 ? -27.016 -3.121 -1.277 1 97.62 142 PRO B N 1
ATOM 3167 C CA . PRO B 1 142 ? -28.203 -2.527 -0.652 1 97.62 142 PRO B CA 1
ATOM 3168 C C . PRO B 1 142 ? -28 -2.232 0.833 1 97.62 142 PRO B C 1
ATOM 3170 O O . PRO B 1 142 ? -28.469 -1.211 1.333 1 97.62 142 PRO B O 1
ATOM 3173 N N . PHE B 1 143 ? -27.312 -3.104 1.557 1 98.31 143 PHE B N 1
ATOM 3174 C CA . PHE B 1 143 ? -27.062 -2.861 2.971 1 98.31 143 PHE B CA 1
ATOM 3175 C C . PHE B 1 143 ? -26.25 -1.585 3.16 1 98.31 143 PHE B C 1
ATOM 3177 O O . PHE B 1 143 ? -26.547 -0.771 4.035 1 98.31 143 PHE B O 1
ATOM 3184 N N . LEU B 1 144 ? -25.266 -1.394 2.332 1 98.12 144 LEU B N 1
ATOM 3185 C CA . LEU B 1 144 ? -24.391 -0.241 2.467 1 98.12 144 LEU B CA 1
ATOM 3186 C C . LEU B 1 144 ? -25.094 1.039 2.035 1 98.12 144 LEU B C 1
ATOM 3188 O O . LEU B 1 144 ? -24.906 2.092 2.654 1 98.12 144 LEU B O 1
ATOM 3192 N N . LEU B 1 145 ? -25.875 0.961 0.99 1 97.38 145 LEU B N 1
ATOM 3193 C CA . LEU B 1 145 ? -26.578 2.143 0.508 1 97.38 145 LEU B CA 1
ATOM 3194 C C . LEU B 1 145 ? -27.609 2.607 1.523 1 97.38 145 LEU B C 1
ATOM 3196 O O . LEU B 1 145 ? -27.75 3.807 1.771 1 97.38 145 LEU B O 1
ATOM 3200 N N . VAL B 1 146 ? -28.328 1.648 2.092 1 97.31 146 VAL B N 1
ATOM 3201 C CA . VAL B 1 146 ? -29.297 1.999 3.131 1 97.31 146 VAL B CA 1
ATOM 3202 C C . VAL B 1 146 ? -28.562 2.641 4.312 1 97.31 146 VAL B C 1
ATOM 3204 O O . VAL B 1 146 ? -29.031 3.633 4.871 1 97.31 146 VAL B O 1
ATOM 3207 N N . ASP B 1 147 ? -27.438 2.088 4.648 1 96.75 147 ASP B N 1
ATOM 3208 C CA . ASP B 1 147 ? -26.656 2.646 5.742 1 96.75 147 ASP B CA 1
ATOM 3209 C C . ASP B 1 147 ? -26.234 4.086 5.449 1 96.75 147 ASP B C 1
ATOM 3211 O O . ASP B 1 147 ? -26.328 4.957 6.316 1 96.75 147 ASP B O 1
ATOM 3215 N N . LYS B 1 148 ? -25.812 4.355 4.273 1 95.44 148 LYS B N 1
ATOM 3216 C CA . LYS B 1 148 ? -25.406 5.699 3.873 1 95.44 148 LYS B CA 1
ATOM 3217 C C . LYS B 1 148 ? -26.578 6.668 3.908 1 95.44 148 LYS B C 1
ATOM 3219 O O . LYS B 1 148 ? -26.406 7.867 4.133 1 95.44 148 LYS B O 1
ATOM 3224 N N . PHE B 1 149 ? -27.75 6.102 3.693 1 94.5 149 PHE B N 1
ATOM 3225 C CA . PHE B 1 149 ? -28.953 6.93 3.709 1 94.5 149 PHE B CA 1
ATOM 3226 C C . PHE B 1 149 ? -29.375 7.234 5.141 1 94.5 149 PHE B C 1
ATOM 3228 O O . PHE B 1 149 ? -29.875 8.328 5.426 1 94.5 149 PHE B O 1
ATOM 3235 N N . LEU B 1 150 ? -29.156 6.32 6.016 1 93.88 150 LEU B N 1
ATOM 3236 C CA . LEU B 1 150 ? -29.656 6.434 7.379 1 93.88 150 LEU B CA 1
ATOM 3237 C C . LEU B 1 150 ? -28.688 7.211 8.258 1 93.88 150 LEU B C 1
ATOM 3239 O O . LEU B 1 150 ? -29.109 7.918 9.18 1 93.88 150 LEU B O 1
ATOM 3243 N N . VAL B 1 151 ? -27.453 7.012 7.984 1 93.44 151 VAL B N 1
ATOM 3244 C CA . VAL B 1 151 ? -26.438 7.555 8.883 1 93.44 151 VAL B CA 1
ATOM 3245 C C . VAL B 1 151 ? -25.422 8.359 8.086 1 93.44 151 VAL B C 1
ATOM 3247 O O . VAL B 1 151 ? -24.953 7.918 7.027 1 93.44 151 VAL B O 1
ATOM 3250 N N . TYR B 1 152 ? -25.062 9.516 8.656 1 92.06 152 TYR B N 1
ATOM 3251 C CA . TYR B 1 152 ? -24.047 10.344 8.023 1 92.06 152 TYR B CA 1
ATOM 3252 C C . TYR B 1 152 ? -22.641 9.836 8.352 1 92.06 152 TYR B C 1
ATOM 3254 O O . TYR B 1 152 ? -22.359 9.5 9.508 1 92.06 152 TYR B O 1
ATOM 3262 N N . HIS B 1 153 ? -21.828 9.758 7.336 1 94.19 153 HIS B N 1
ATOM 3263 C CA . HIS B 1 153 ? -20.422 9.367 7.496 1 94.19 153 HIS B CA 1
ATOM 3264 C C . HIS B 1 153 ? -19.484 10.461 7 1 94.19 153 HIS B C 1
ATOM 3266 O O . HIS B 1 153 ? -19.5 10.812 5.816 1 94.19 153 HIS B O 1
ATOM 3272 N N . GLN B 1 154 ? -18.688 10.969 7.914 1 92.12 154 GLN B N 1
ATOM 3273 C CA . GLN B 1 154 ? -17.688 11.961 7.523 1 92.12 154 GLN B CA 1
ATOM 3274 C C . GLN B 1 154 ? -16.516 11.305 6.789 1 92.12 154 GLN B C 1
ATOM 3276 O O . GLN B 1 154 ? -15.898 10.367 7.305 1 92.12 154 GLN B O 1
ATOM 3281 N N . TYR B 1 155 ? -16.25 11.75 5.562 1 93.5 155 TYR B N 1
ATOM 3282 C CA . TYR B 1 155 ? -15.148 11.219 4.762 1 93.5 155 TYR B CA 1
ATOM 3283 C C . TYR B 1 155 ? -13.828 11.852 5.156 1 93.5 155 TYR B C 1
ATOM 3285 O O . TYR B 1 155 ? -13.766 13.047 5.469 1 93.5 155 TYR B O 1
ATOM 3293 N N . PRO B 1 156 ? -12.797 11.047 5.148 1 92.06 156 PRO B N 1
ATOM 3294 C CA . PRO B 1 156 ? -11.469 11.641 5.336 1 92.06 156 PRO B CA 1
ATOM 3295 C C . PRO B 1 156 ? -11 12.438 4.121 1 92.06 156 PRO B C 1
ATOM 3297 O O . PRO B 1 156 ? -11.719 12.539 3.131 1 92.06 156 PRO B O 1
ATOM 3300 N N . SER B 1 157 ? -9.828 13.047 4.27 1 89 157 SER B N 1
ATOM 3301 C CA . SER B 1 157 ? -9.266 13.727 3.111 1 89 157 SER B CA 1
ATOM 3302 C C . SER B 1 157 ? -9.078 12.773 1.94 1 89 157 SER B C 1
ATOM 3304 O O . SER B 1 157 ? -8.883 11.57 2.139 1 89 157 SER B O 1
ATOM 3306 N N . ARG B 1 158 ? -9.117 13.266 0.727 1 89.94 158 ARG B N 1
ATOM 3307 C CA . ARG B 1 158 ? -8.977 12.43 -0.462 1 89.94 158 ARG B CA 1
ATOM 3308 C C . ARG B 1 158 ? -7.617 11.734 -0.476 1 89.94 158 ARG B C 1
ATOM 3310 O O . ARG B 1 158 ? -7.516 10.57 -0.88 1 89.94 158 ARG B O 1
ATOM 3317 N N . LYS B 1 159 ? -6.672 12.43 -0.068 1 86.62 159 LYS B N 1
ATOM 3318 C CA . LYS B 1 159 ? -5.336 11.844 -0.012 1 86.62 159 LYS B CA 1
ATOM 3319 C C . LYS B 1 159 ? -5.305 10.641 0.918 1 86.62 159 LYS B C 1
ATOM 3321 O O . LYS B 1 159 ? -4.809 9.57 0.544 1 86.62 159 LYS B O 1
ATOM 3326 N N . ALA B 1 160 ? -5.867 10.828 2.111 1 86.5 160 ALA B N 1
ATOM 3327 C CA . ALA B 1 160 ? -5.906 9.734 3.078 1 86.5 160 ALA B CA 1
ATOM 3328 C C . ALA B 1 160 ? -6.719 8.562 2.545 1 86.5 160 ALA B C 1
ATOM 3330 O O . ALA B 1 160 ? -6.348 7.402 2.732 1 86.5 160 ALA B O 1
ATOM 3331 N N . GLY B 1 161 ? -7.801 8.906 1.875 1 91.56 161 GLY B N 1
ATOM 3332 C CA . GLY B 1 161 ? -8.625 7.875 1.275 1 91.56 161 GLY B CA 1
ATOM 3333 C C . GLY B 1 161 ? -7.906 7.082 0.203 1 91.56 161 GLY B C 1
ATOM 3334 O O . GLY B 1 161 ? -7.922 5.848 0.219 1 91.56 161 GLY B O 1
ATOM 3335 N N . PHE B 1 162 ? -7.238 7.754 -0.619 1 90.94 162 PHE B N 1
ATOM 3336 C CA . PHE B 1 162 ? -6.531 7.113 -1.721 1 90.94 162 PHE B CA 1
ATOM 3337 C C . PHE B 1 162 ? -5.402 6.23 -1.199 1 90.94 162 PHE B C 1
ATOM 3339 O O . PHE B 1 162 ? -5.199 5.117 -1.691 1 90.94 162 PHE B O 1
ATOM 3346 N N . VAL B 1 163 ? -4.734 6.73 -0.269 1 89.12 163 VAL B N 1
ATOM 3347 C CA . VAL B 1 163 ? -3.619 5.969 0.287 1 89.12 163 VAL B CA 1
ATOM 3348 C C . VAL B 1 163 ? -4.141 4.684 0.928 1 89.12 163 VAL B C 1
ATOM 3350 O O . VAL B 1 163 ? -3.543 3.615 0.766 1 89.12 163 VAL B O 1
ATOM 3353 N N . THR B 1 164 ? -5.246 4.762 1.608 1 90.38 164 THR B N 1
ATOM 3354 C CA . THR B 1 164 ? -5.812 3.594 2.275 1 90.38 164 THR B CA 1
ATOM 3355 C C . THR B 1 164 ? -6.262 2.553 1.255 1 90.38 164 THR B C 1
ATOM 3357 O O . THR B 1 164 ? -5.93 1.372 1.377 1 90.38 164 THR B O 1
ATOM 3360 N N . ILE B 1 165 ? -6.934 2.99 0.266 1 93.81 165 ILE B N 1
ATOM 3361 C CA . ILE B 1 165 ? -7.48 2.047 -0.703 1 93.81 165 ILE B CA 1
ATOM 3362 C C . ILE B 1 165 ? -6.352 1.43 -1.521 1 93.81 165 ILE B C 1
ATOM 3364 O O . ILE B 1 165 ? -6.395 0.244 -1.856 1 93.81 165 ILE B O 1
ATOM 3368 N N . MET B 1 166 ? -5.344 2.203 -1.822 1 92.75 166 MET B N 1
ATOM 3369 C CA . MET B 1 166 ? -4.215 1.674 -2.584 1 92.75 166 MET B CA 1
ATOM 3370 C C . MET B 1 166 ? -3.434 0.654 -1.763 1 92.75 166 MET B C 1
ATOM 3372 O O . MET B 1 166 ? -2.98 -0.362 -2.293 1 92.75 166 MET B O 1
ATOM 3376 N N . SER B 1 167 ? -3.299 0.949 -0.501 1 93.12 167 SER B N 1
ATOM 3377 C CA . SER B 1 167 ? -2.617 0.005 0.379 1 93.12 167 SER B CA 1
ATOM 3378 C C . SER B 1 167 ? -3.371 -1.318 0.459 1 93.12 167 SER B C 1
ATOM 3380 O O . SER B 1 167 ? -2.76 -2.389 0.438 1 93.12 167 SER B O 1
ATOM 3382 N N . LEU B 1 168 ? -4.629 -1.206 0.554 1 95.06 168 LEU B N 1
ATOM 3383 C CA . LEU B 1 168 ? -5.457 -2.408 0.604 1 95.06 168 LEU B CA 1
ATOM 3384 C C . LEU B 1 168 ? -5.344 -3.199 -0.696 1 95.06 168 LEU B C 1
ATOM 3386 O O . LEU B 1 168 ? -5.211 -4.426 -0.672 1 95.06 168 LEU B O 1
ATOM 3390 N N . ALA B 1 169 ? -5.375 -2.492 -1.788 1 96.38 169 ALA B N 1
ATOM 3391 C CA . ALA B 1 169 ? -5.246 -3.137 -3.094 1 96.38 169 ALA B CA 1
ATOM 3392 C C . ALA B 1 169 ? -3.893 -3.824 -3.234 1 96.38 169 ALA B C 1
ATOM 3394 O O . ALA B 1 169 ? -3.814 -4.969 -3.689 1 96.38 169 ALA B O 1
ATOM 3395 N N . LEU B 1 170 ? -2.865 -3.154 -2.844 1 95.06 170 LEU B N 1
ATOM 3396 C CA . LEU B 1 170 ? -1.521 -3.711 -2.949 1 95.06 170 LEU B CA 1
ATOM 3397 C C . LEU B 1 170 ? -1.35 -4.902 -2.012 1 95.06 170 LEU B C 1
ATOM 3399 O O . LEU B 1 170 ? -0.662 -5.867 -2.348 1 95.06 170 LEU B O 1
ATOM 3403 N N . LEU B 1 171 ? -1.964 -4.762 -0.852 1 95.44 171 LEU B N 1
ATOM 3404 C CA . LEU B 1 171 ? -1.907 -5.867 0.099 1 95.44 171 LEU B CA 1
ATOM 3405 C C . LEU B 1 171 ? -2.523 -7.129 -0.497 1 95.44 171 LEU B C 1
ATOM 3407 O O . LEU B 1 171 ? -1.931 -8.203 -0.426 1 95.44 171 LEU B O 1
ATOM 3411 N N . TYR B 1 172 ? -3.658 -6.984 -1.092 1 97.5 172 TYR B N 1
ATOM 3412 C CA . TYR B 1 172 ? -4.309 -8.148 -1.691 1 97.5 172 TYR B CA 1
ATOM 3413 C C . TYR B 1 172 ? -3.533 -8.633 -2.91 1 97.5 172 TYR B C 1
ATOM 3415 O O . TYR B 1 172 ? -3.412 -9.844 -3.133 1 97.5 172 TYR B O 1
ATOM 3423 N N . LEU B 1 173 ? -3.061 -7.719 -3.711 1 96.19 173 LEU B N 1
ATOM 3424 C CA . LEU B 1 173 ? -2.275 -8.102 -4.879 1 96.19 173 LEU B CA 1
ATOM 3425 C C . LEU B 1 173 ? -1.031 -8.883 -4.465 1 96.19 173 LEU B C 1
ATOM 3427 O O . LEU B 1 173 ? -0.687 -9.891 -5.09 1 96.19 173 LEU B O 1
ATOM 3431 N N . THR B 1 174 ? -0.398 -8.438 -3.404 1 95.38 174 THR B N 1
ATOM 3432 C CA . THR B 1 174 ? 0.745 -9.164 -2.861 1 95.38 174 THR B CA 1
ATOM 3433 C C . THR B 1 174 ? 0.348 -10.586 -2.469 1 95.38 174 THR B C 1
ATOM 3435 O O . THR B 1 174 ? 1.06 -11.539 -2.779 1 95.38 174 THR B O 1
ATOM 3438 N N . TRP B 1 175 ? -0.788 -10.656 -1.896 1 95.75 175 TRP B N 1
ATOM 3439 C CA . TRP B 1 175 ? -1.281 -11.953 -1.444 1 95.75 175 TRP B CA 1
ATOM 3440 C C . TRP B 1 175 ? -1.532 -12.883 -2.627 1 95.75 175 TRP B C 1
ATOM 3442 O O . TRP B 1 175 ? -1.069 -14.023 -2.635 1 95.75 175 TRP B O 1
ATOM 3452 N N . ILE B 1 176 ? -2.172 -12.43 -3.639 1 95.31 176 ILE B N 1
ATOM 3453 C CA . ILE B 1 176 ? -2.541 -13.336 -4.719 1 95.31 176 ILE B CA 1
ATOM 3454 C C . ILE B 1 176 ? -1.312 -13.664 -5.562 1 95.31 176 ILE B C 1
ATOM 3456 O O . ILE B 1 176 ? -1.206 -14.758 -6.121 1 95.31 176 ILE B O 1
ATOM 3460 N N . LEU B 1 177 ? -0.29 -12.797 -5.641 1 94.69 177 LEU B N 1
ATOM 3461 C CA . LEU B 1 177 ? 0.953 -13.094 -6.344 1 94.69 177 LEU B CA 1
ATOM 3462 C C . LEU B 1 177 ? 1.782 -14.109 -5.57 1 94.69 177 LEU B C 1
ATOM 3464 O O . LEU B 1 177 ? 2.436 -14.969 -6.164 1 94.69 177 LEU B O 1
ATOM 3468 N N . TRP B 1 178 ? 1.716 -13.984 -4.266 1 93.69 178 TRP B N 1
ATOM 3469 C CA . TRP B 1 178 ? 2.383 -14.992 -3.443 1 93.69 178 TRP B CA 1
ATOM 3470 C C . TRP B 1 178 ? 1.771 -16.375 -3.666 1 93.69 178 TRP B C 1
ATOM 3472 O O . TRP B 1 178 ? 2.492 -17.359 -3.852 1 93.69 178 TRP B O 1
ATOM 3482 N N . VAL B 1 179 ? 0.454 -16.422 -3.67 1 92.88 179 VAL B N 1
ATOM 3483 C CA . VAL B 1 179 ? -0.252 -17.688 -3.877 1 92.88 179 VAL B CA 1
ATOM 3484 C C . VAL B 1 179 ? 0.091 -18.25 -5.254 1 92.88 179 VAL B C 1
ATOM 3486 O O . VAL B 1 179 ? 0.356 -19.438 -5.395 1 92.88 179 VAL B O 1
ATOM 3489 N N . ALA B 1 180 ? 0.093 -17.391 -6.242 1 91.94 180 ALA B N 1
ATOM 3490 C CA . ALA B 1 180 ? 0.431 -17.812 -7.598 1 91.94 180 ALA B CA 1
ATOM 3491 C C . ALA B 1 180 ? 1.865 -18.328 -7.668 1 91.94 180 ALA B C 1
ATOM 3493 O O . ALA B 1 180 ? 2.131 -19.359 -8.289 1 91.94 180 ALA B O 1
ATOM 3494 N N . TYR B 1 181 ? 2.766 -17.672 -7.02 1 88.88 181 TYR B N 1
ATOM 3495 C CA . TYR B 1 181 ? 4.176 -18.047 -7.035 1 88.88 181 TYR B CA 1
ATOM 3496 C C . TYR B 1 181 ? 4.41 -19.328 -6.266 1 88.88 181 TYR B C 1
ATOM 3498 O O . TYR B 1 181 ? 5.039 -20.266 -6.777 1 88.88 181 TYR B O 1
ATOM 3506 N N . TYR B 1 182 ? 3.826 -19.391 -5.082 1 87.44 182 TYR B N 1
ATOM 3507 C CA . TYR B 1 182 ? 4.133 -20.484 -4.176 1 87.44 182 TYR B CA 1
ATOM 3508 C C . TYR B 1 182 ? 3.354 -21.75 -4.555 1 87.44 182 TYR B C 1
ATOM 3510 O O . TYR B 1 182 ? 3.91 -22.844 -4.586 1 87.44 182 TYR B O 1
ATOM 3518 N N . ALA B 1 183 ? 2.08 -21.562 -4.863 1 88.81 183 ALA B N 1
ATOM 3519 C CA . ALA B 1 183 ? 1.21 -22.734 -5.047 1 88.81 183 ALA B CA 1
ATOM 3520 C C . ALA B 1 183 ? 0.84 -22.906 -6.516 1 88.81 183 ALA B C 1
ATOM 3522 O O . ALA B 1 183 ? 0.145 -23.859 -6.871 1 88.81 183 ALA B O 1
ATOM 3523 N N . ASN B 1 184 ? 1.264 -21.969 -7.395 1 88.12 184 ASN B N 1
ATOM 3524 C CA . ASN B 1 184 ? 0.944 -22.031 -8.82 1 88.12 184 ASN B CA 1
ATOM 3525 C C . ASN B 1 184 ? -0.564 -22.047 -9.055 1 88.12 184 ASN B C 1
ATOM 3527 O O . ASN B 1 184 ? -1.062 -22.812 -9.867 1 88.12 184 ASN B O 1
ATOM 3531 N N . ILE B 1 185 ? -1.225 -21.266 -8.203 1 88.5 185 ILE B N 1
ATOM 3532 C CA . ILE B 1 185 ? -2.674 -21.109 -8.297 1 88.5 185 ILE B CA 1
ATOM 3533 C C . ILE B 1 185 ? -3.037 -19.641 -8.461 1 88.5 185 ILE B C 1
ATOM 3535 O O . ILE B 1 185 ? -2.525 -18.781 -7.738 1 88.5 185 ILE B O 1
ATOM 3539 N N . TRP B 1 186 ? -3.857 -19.406 -9.461 1 91.44 186 TRP B N 1
ATOM 3540 C CA . TRP B 1 186 ? -4.504 -18.109 -9.516 1 91.44 186 TRP B CA 1
ATOM 3541 C C . TRP B 1 186 ? -5.875 -18.156 -8.844 1 91.44 186 TRP B C 1
ATOM 3543 O O . TRP B 1 186 ? -6.688 -19.031 -9.141 1 91.44 186 TRP B O 1
ATOM 3553 N N . VAL B 1 187 ? -6.18 -17.344 -8.016 1 90.81 187 VAL B N 1
ATOM 3554 C CA . VAL B 1 187 ? -7.309 -17.344 -7.094 1 90.81 187 VAL B CA 1
ATOM 3555 C C . VAL B 1 187 ? -8.617 -17.312 -7.879 1 90.81 187 VAL B C 1
ATOM 3557 O O . VAL B 1 187 ? -9.586 -17.984 -7.512 1 90.81 187 VAL B O 1
ATOM 3560 N N . TYR B 1 188 ? -8.633 -16.547 -8.977 1 93 188 TYR B N 1
ATOM 3561 C CA . TYR B 1 188 ? -9.812 -16.469 -9.82 1 93 188 TYR B CA 1
ATOM 3562 C C . TYR B 1 188 ? -9.539 -17.047 -11.203 1 93 188 TYR B C 1
ATOM 3564 O O . TYR B 1 188 ? -8.516 -16.734 -11.82 1 93 188 TYR B O 1
ATOM 3572 N N . PRO B 1 189 ? -10.477 -17.828 -11.703 1 93.31 189 PRO B N 1
ATOM 3573 C CA . PRO B 1 189 ? -10.266 -18.484 -13 1 93.31 189 PRO B CA 1
ATOM 3574 C C . PRO B 1 189 ? -9.992 -17.484 -14.117 1 93.31 189 PRO B C 1
ATOM 3576 O O . PRO B 1 189 ? -9.258 -17.797 -15.062 1 93.31 189 PRO B O 1
ATOM 3579 N N . ILE B 1 190 ? -10.469 -16.312 -13.984 1 95.12 190 ILE B N 1
ATOM 3580 C CA . ILE B 1 190 ? -10.219 -15.32 -15.016 1 95.12 190 ILE B CA 1
ATOM 3581 C C . ILE B 1 190 ? -8.719 -15.031 -15.086 1 95.12 190 ILE B C 1
ATOM 3583 O O . ILE B 1 190 ? -8.172 -14.836 -16.172 1 95.12 190 ILE B O 1
ATOM 3587 N N . LEU B 1 191 ? -8.055 -15.047 -14.016 1 94.62 191 LEU B N 1
ATOM 3588 C CA . LEU B 1 191 ? -6.625 -14.781 -13.984 1 94.62 191 LEU B CA 1
ATOM 3589 C C . LEU B 1 191 ? -5.84 -15.984 -14.508 1 94.62 191 LEU B C 1
ATOM 3591 O O . LEU B 1 191 ? -4.738 -15.828 -15.039 1 94.62 191 LEU B O 1
ATOM 3595 N N . LYS B 1 192 ? -6.473 -17.125 -14.414 1 91.31 192 LYS B N 1
ATOM 3596 C CA . LYS B 1 192 ? -5.832 -18.344 -14.898 1 91.31 192 LYS B CA 1
ATOM 3597 C C . LYS B 1 192 ? -5.789 -18.359 -16.422 1 91.31 192 LYS B C 1
ATOM 3599 O O . LYS B 1 192 ? -4.801 -18.797 -17.016 1 91.31 192 LYS B O 1
ATOM 3604 N N . VAL B 1 193 ? -6.789 -17.875 -17.016 1 94.62 193 VAL B N 1
ATOM 3605 C CA . VAL B 1 193 ? -6.914 -18.016 -18.453 1 94.62 193 VAL B CA 1
ATOM 3606 C C . VAL B 1 193 ? -6.211 -16.859 -19.156 1 94.62 193 VAL B C 1
ATOM 3608 O O . VAL B 1 193 ? -5.871 -16.969 -20.344 1 94.62 193 VAL B O 1
ATOM 3611 N N . LEU B 1 194 ? -5.938 -15.781 -18.516 1 95.31 194 LEU B N 1
ATOM 3612 C CA . LEU B 1 194 ? -5.32 -14.602 -19.109 1 95.31 194 LEU B CA 1
ATOM 3613 C C . LEU B 1 194 ? -3.812 -14.781 -19.25 1 95.31 194 LEU B C 1
ATOM 3615 O O . LEU B 1 194 ? -3.17 -15.359 -18.359 1 95.31 194 LEU B O 1
ATOM 3619 N N . GLN B 1 195 ? -3.322 -14.289 -20.328 1 95.5 195 GLN B N 1
ATOM 3620 C CA . GLN B 1 195 ? -1.876 -14.195 -20.5 1 95.5 195 GLN B CA 1
ATOM 3621 C C . GLN B 1 195 ? -1.28 -13.172 -19.531 1 95.5 195 GLN B C 1
ATOM 3623 O O . GLN B 1 195 ? -1.999 -12.32 -19 1 95.5 195 GLN B O 1
ATOM 3628 N N . PRO B 1 196 ? -0.017 -13.219 -19.359 1 91.31 196 PRO B N 1
ATOM 3629 C CA . PRO B 1 196 ? 0.602 -12.344 -18.359 1 91.31 196 PRO B CA 1
ATOM 3630 C C . PRO B 1 196 ? 0.34 -10.859 -18.641 1 91.31 196 PRO B C 1
ATOM 3632 O O . PRO B 1 196 ? 0.013 -10.109 -17.719 1 91.31 196 PRO B O 1
ATOM 3635 N N . HIS B 1 197 ? 0.505 -10.484 -19.891 1 91.38 197 HIS B N 1
ATOM 3636 C CA . HIS B 1 197 ? 0.266 -9.078 -20.203 1 91.38 197 HIS B CA 1
ATOM 3637 C C . HIS B 1 197 ? -1.198 -8.711 -20 1 91.38 197 HIS B C 1
ATOM 3639 O O . HIS B 1 197 ? -1.508 -7.594 -19.578 1 91.38 197 HIS B O 1
ATOM 3645 N N . GLN B 1 198 ? -2.066 -9.68 -20.25 1 96 198 GLN B N 1
ATOM 3646 C CA . GLN B 1 198 ? -3.494 -9.461 -20.031 1 96 198 GLN B CA 1
ATOM 3647 C C . GLN B 1 198 ? -3.828 -9.383 -18.547 1 96 198 GLN B C 1
ATOM 3649 O O . GLN B 1 198 ? -4.703 -8.617 -18.141 1 96 198 GLN B O 1
ATOM 3654 N N . LYS B 1 199 ? -3.123 -10.141 -17.766 1 96.5 199 LYS B N 1
ATOM 3655 C CA . LYS B 1 199 ? -3.293 -10.07 -16.328 1 96.5 199 LYS B CA 1
ATOM 3656 C C . LYS B 1 199 ? -2.969 -8.672 -15.797 1 96.5 199 LYS B C 1
ATOM 3658 O O . LYS B 1 199 ? -3.717 -8.117 -14.984 1 96.5 199 LYS B O 1
ATOM 3663 N N . VAL B 1 200 ? -1.907 -8.141 -16.328 1 94.19 200 VAL B N 1
ATOM 3664 C CA . VAL B 1 200 ? -1.466 -6.82 -15.875 1 94.19 200 VAL B CA 1
ATOM 3665 C C . VAL B 1 200 ? -2.512 -5.773 -16.25 1 94.19 200 VAL B C 1
ATOM 3667 O O . VAL B 1 200 ? -2.887 -4.941 -15.414 1 94.19 200 VAL B O 1
ATOM 3670 N N . VAL B 1 201 ? -2.996 -5.852 -17.438 1 96.31 201 VAL B N 1
ATOM 3671 C CA . VAL B 1 201 ? -4.012 -4.906 -17.891 1 96.31 201 VAL B CA 1
ATOM 3672 C C . VAL B 1 201 ? -5.277 -5.062 -17.062 1 96.31 201 VAL B C 1
ATOM 3674 O O . VAL B 1 201 ? -5.883 -4.07 -16.656 1 96.31 201 VAL B O 1
ATOM 3677 N N . PHE B 1 202 ? -5.68 -6.27 -16.859 1 97.38 202 PHE B N 1
ATOM 3678 C CA . PHE B 1 202 ? -6.867 -6.551 -16.062 1 97.38 202 PHE B CA 1
ATOM 3679 C C . PHE B 1 202 ? -6.727 -5.992 -14.656 1 97.38 202 PHE B C 1
ATOM 3681 O O . PHE B 1 202 ? -7.625 -5.312 -14.156 1 97.38 202 PHE B O 1
ATOM 3688 N N . ILE B 1 203 ? -5.586 -6.195 -14.055 1 96.56 203 ILE B N 1
ATOM 3689 C CA . ILE B 1 203 ? -5.336 -5.754 -12.688 1 96.56 203 ILE B CA 1
ATOM 3690 C C . ILE B 1 203 ? -5.324 -4.23 -12.633 1 96.56 203 ILE B C 1
ATOM 3692 O O . ILE B 1 203 ? -5.879 -3.631 -11.703 1 96.56 203 ILE B O 1
ATOM 3696 N N . LEU B 1 204 ? -4.73 -3.605 -13.594 1 95.81 204 LEU B N 1
ATOM 3697 C CA . LEU B 1 204 ? -4.715 -2.146 -13.656 1 95.81 204 LEU B CA 1
ATOM 3698 C C . LEU B 1 204 ? -6.133 -1.597 -13.805 1 95.81 204 LEU B C 1
ATOM 3700 O O . LEU B 1 204 ? -6.484 -0.599 -13.172 1 95.81 204 LEU B O 1
ATOM 3704 N N . ALA B 1 205 ? -6.91 -2.23 -14.609 1 97.38 205 ALA B N 1
ATOM 3705 C CA . ALA B 1 205 ? -8.305 -1.823 -14.781 1 97.38 205 ALA B CA 1
ATOM 3706 C C . ALA B 1 205 ? -9.07 -1.955 -13.469 1 97.38 205 ALA B C 1
ATOM 3708 O O . ALA B 1 205 ? -9.898 -1.1 -13.141 1 97.38 205 ALA B O 1
ATOM 3709 N N . MET B 1 206 ? -8.844 -3.01 -12.742 1 97.94 206 MET B N 1
ATOM 3710 C CA . MET B 1 206 ? -9.492 -3.217 -11.445 1 97.94 206 MET B CA 1
ATOM 3711 C C . MET B 1 206 ? -9.07 -2.145 -10.445 1 97.94 206 MET B C 1
ATOM 3713 O O . MET B 1 206 ? -9.883 -1.697 -9.633 1 97.94 206 MET B O 1
ATOM 3717 N N . LEU B 1 207 ? -7.785 -1.755 -10.508 1 96.38 207 LEU B N 1
ATOM 3718 C CA . LEU B 1 207 ? -7.301 -0.702 -9.617 1 96.38 207 LEU B CA 1
ATOM 3719 C C . LEU B 1 207 ? -7.992 0.623 -9.914 1 96.38 207 LEU B C 1
ATOM 3721 O O . LEU B 1 207 ? -8.406 1.333 -9 1 96.38 207 LEU B O 1
ATOM 3725 N N . VAL B 1 208 ? -8.133 0.917 -11.141 1 96.81 208 VAL B N 1
ATOM 3726 C CA . VAL B 1 208 ? -8.82 2.137 -11.555 1 96.81 208 VAL B CA 1
ATOM 3727 C C . VAL B 1 208 ? -10.281 2.088 -11.102 1 96.81 208 VAL B C 1
ATOM 3729 O O . VAL B 1 208 ? -10.805 3.072 -10.57 1 96.81 208 VAL B O 1
ATOM 3732 N N . LEU B 1 209 ? -10.875 0.98 -11.297 1 97.56 209 LEU B N 1
ATOM 3733 C CA . LEU B 1 209 ? -12.25 0.809 -10.852 1 97.56 209 LEU B CA 1
ATOM 3734 C C . LEU B 1 209 ? -12.367 1.024 -9.344 1 97.56 209 LEU B C 1
ATOM 3736 O O . LEU B 1 209 ? -13.289 1.703 -8.883 1 97.56 209 LEU B O 1
ATOM 3740 N N . PHE B 1 210 ? -11.438 0.47 -8.672 1 97.06 210 PHE B N 1
ATOM 3741 C CA . PHE B 1 210 ? -11.438 0.569 -7.219 1 97.06 210 PHE B CA 1
ATOM 3742 C C . PHE B 1 210 ? -11.367 2.025 -6.777 1 97.06 210 PHE B C 1
ATOM 3744 O O . PHE B 1 210 ? -12.133 2.453 -5.91 1 97.06 210 PHE B O 1
ATOM 3751 N N . VAL B 1 211 ? -10.523 2.793 -7.379 1 95.62 211 VAL B N 1
ATOM 3752 C CA . VAL B 1 211 ? -10.375 4.215 -7.082 1 95.62 211 VAL B CA 1
ATOM 3753 C C . VAL B 1 211 ? -11.656 4.953 -7.457 1 95.62 211 VAL B C 1
ATOM 3755 O O . VAL B 1 211 ? -12.133 5.797 -6.695 1 95.62 211 VAL B O 1
ATOM 3758 N N . PHE B 1 212 ? -12.195 4.641 -8.539 1 97.44 212 PHE B N 1
ATOM 3759 C CA . PHE B 1 212 ? -13.43 5.258 -9.008 1 97.44 212 PHE B CA 1
ATOM 3760 C C . PHE B 1 212 ? -14.562 5.016 -8.016 1 97.44 212 PHE B C 1
ATOM 3762 O O . PHE B 1 212 ? -15.367 5.914 -7.746 1 97.44 212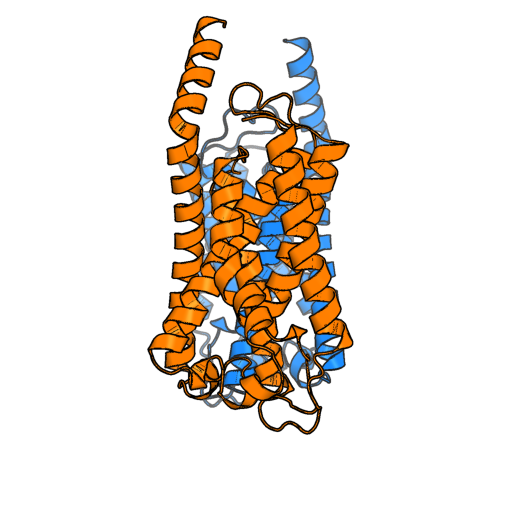 PHE B O 1
ATOM 3769 N N . LEU B 1 213 ? -14.602 3.875 -7.484 1 97.5 213 LEU B N 1
ATOM 3770 C CA . LEU B 1 213 ? -15.688 3.518 -6.578 1 97.5 213 LEU B CA 1
ATOM 3771 C C . LEU B 1 213 ? -15.562 4.266 -5.258 1 97.5 213 LEU B C 1
ATOM 3773 O O . LEU B 1 213 ? -16.562 4.586 -4.621 1 97.5 213 LEU B O 1
ATOM 3777 N N . TYR B 1 214 ? -14.328 4.508 -4.82 1 97 214 TYR B N 1
ATOM 3778 C CA . TYR B 1 214 ? -14.141 5.379 -3.664 1 97 214 TYR B CA 1
ATOM 3779 C C . TYR B 1 214 ? -14.742 6.754 -3.914 1 97 214 TYR B C 1
ATOM 3781 O O . TYR B 1 214 ? -15.484 7.277 -3.076 1 97 214 TYR B O 1
ATOM 3789 N N . LEU B 1 215 ? -14.453 7.305 -5.094 1 96.88 215 LEU B N 1
ATOM 3790 C CA . LEU B 1 215 ? -14.961 8.625 -5.461 1 96.88 215 LEU B CA 1
ATOM 3791 C C . LEU B 1 215 ? -16.484 8.594 -5.602 1 96.88 215 LEU B C 1
ATOM 3793 O O . LEU B 1 215 ? -17.156 9.562 -5.238 1 96.88 215 LEU B O 1
ATOM 3797 N N . LEU B 1 216 ? -16.969 7.543 -6.113 1 96.75 216 LEU B N 1
ATOM 3798 C CA . LEU B 1 216 ? -18.406 7.383 -6.234 1 96.75 216 LEU B CA 1
ATOM 3799 C C . LEU B 1 216 ? -19.078 7.352 -4.859 1 96.75 216 LEU B C 1
ATOM 3801 O O . LEU B 1 216 ? -20.141 7.941 -4.668 1 96.75 216 LEU B O 1
ATOM 3805 N N . GLY B 1 217 ? -18.469 6.605 -3.934 1 96.44 217 GLY B N 1
ATOM 3806 C CA . GLY B 1 217 ? -18.984 6.609 -2.572 1 96.44 217 GLY B CA 1
ATOM 3807 C C . GLY B 1 217 ? -19.031 7.996 -1.958 1 96.44 217 GLY B C 1
ATOM 3808 O O . GLY B 1 217 ? -20 8.352 -1.281 1 96.44 217 GLY B O 1
ATOM 3809 N N . GLU B 1 218 ? -17.969 8.734 -2.191 1 95.44 218 GLU B N 1
ATOM 3810 C CA . GLU B 1 218 ? -17.922 10.117 -1.715 1 95.44 218 GLU B CA 1
ATOM 3811 C C . GLU B 1 218 ? -19.031 10.953 -2.346 1 95.44 218 GLU B C 1
ATOM 3813 O O . GLU B 1 218 ? -19.703 11.734 -1.661 1 95.44 218 GLU B O 1
ATOM 3818 N N . PHE B 1 219 ? -19.234 10.82 -3.605 1 95.69 219 PHE B N 1
ATOM 3819 C CA . PHE B 1 219 ? -20.266 11.531 -4.348 1 95.69 219 PHE B CA 1
ATOM 3820 C C . PHE B 1 219 ? -21.641 11.219 -3.793 1 95.69 219 PHE B C 1
ATOM 3822 O O . PHE B 1 219 ? -22.453 12.125 -3.58 1 95.69 219 PHE B O 1
ATOM 3829 N N . ILE B 1 220 ? -21.891 9.977 -3.557 1 96.31 220 ILE B N 1
ATOM 3830 C CA . ILE B 1 220 ? -23.172 9.547 -3.021 1 96.31 220 ILE B CA 1
ATOM 3831 C C . ILE B 1 220 ? -23.391 10.172 -1.647 1 96.31 220 ILE B C 1
ATOM 3833 O O . ILE B 1 220 ? -24.484 10.672 -1.354 1 96.31 220 ILE B O 1
ATOM 3837 N N . ASN B 1 221 ? -22.375 10.117 -0.858 1 94.19 221 ASN B N 1
ATOM 3838 C CA . ASN B 1 221 ? -22.453 10.719 0.47 1 94.19 221 ASN B CA 1
ATOM 3839 C C . ASN B 1 221 ? -22.781 12.203 0.394 1 94.19 221 ASN B C 1
ATOM 3841 O O . ASN B 1 221 ? -23.609 12.711 1.158 1 94.19 221 ASN B O 1
ATOM 3845 N N . LYS B 1 222 ? -22.203 12.883 -0.498 1 92.25 222 LYS B N 1
ATOM 3846 C CA . LYS B 1 222 ? -22.438 14.312 -0.688 1 92.25 222 LYS B CA 1
ATOM 3847 C C . LYS B 1 222 ? -23.844 14.57 -1.215 1 92.25 222 LYS B C 1
ATOM 3849 O O . LYS B 1 222 ? -24.484 15.562 -0.843 1 92.25 222 LYS B O 1
ATOM 3854 N N . THR B 1 223 ? -24.266 13.781 -2.086 1 93.81 223 THR B N 1
ATOM 3855 C CA . THR B 1 223 ? -25.594 13.938 -2.674 1 93.81 223 THR B CA 1
ATOM 3856 C C . THR B 1 223 ? -26.672 13.742 -1.617 1 93.81 223 THR B C 1
ATOM 3858 O O . THR B 1 223 ? -27.672 14.477 -1.588 1 93.81 223 THR B O 1
ATOM 3861 N N . ILE B 1 224 ? -26.5 12.828 -0.757 1 92.44 224 ILE B N 1
ATOM 3862 C CA . ILE B 1 224 ? -27.516 12.492 0.238 1 92.44 224 ILE B CA 1
ATOM 3863 C C . ILE B 1 224 ? -27.5 13.523 1.358 1 92.44 224 ILE B C 1
ATOM 3865 O O . ILE B 1 224 ? -28.562 13.969 1.816 1 92.44 224 ILE B O 1
ATOM 3869 N N . TRP B 1 225 ? -26.297 13.961 1.731 1 92 225 TRP B N 1
ATOM 3870 C CA . TRP B 1 225 ? -26.203 14.766 2.947 1 92 225 TRP B CA 1
ATOM 3871 C C . TRP B 1 225 ? -25.688 16.172 2.637 1 92 225 TRP B C 1
ATOM 3873 O O . TRP B 1 225 ? -25.469 16.969 3.545 1 92 225 TRP B O 1
ATOM 3883 N N . GLY B 1 226 ? -25.453 16.469 1.414 1 85.81 226 GLY B N 1
ATOM 3884 C CA . GLY B 1 226 ? -24.859 17.734 1.002 1 85.81 226 GLY B CA 1
ATOM 3885 C C . GLY B 1 226 ? -25.672 18.938 1.427 1 85.81 226 GLY B C 1
ATOM 3886 O O . GLY B 1 226 ? -25.109 19.953 1.843 1 85.81 226 GLY B O 1
ATOM 3887 N N . GLU B 1 227 ? -26.953 18.781 1.352 1 82.5 227 GLU B N 1
ATOM 3888 C CA . GLU B 1 227 ? -27.812 19.891 1.728 1 82.5 227 GLU B CA 1
ATOM 3889 C C . GLU B 1 227 ? -27.703 20.203 3.219 1 82.5 227 GLU B C 1
ATOM 3891 O O . GLU B 1 227 ? -27.578 21.359 3.613 1 82.5 227 GLU B O 1
ATOM 3896 N N . GLU B 1 228 ? -27.75 19.188 3.965 1 82.69 228 GLU B N 1
ATOM 3897 C CA . GLU B 1 228 ? -27.625 19.375 5.406 1 82.69 228 GLU B CA 1
ATOM 3898 C C . GLU B 1 228 ? -26.25 19.906 5.777 1 82.69 228 GLU B C 1
ATOM 3900 O O . GLU B 1 228 ? -26.109 20.75 6.672 1 82.69 228 GLU B O 1
ATOM 3905 N N . ARG B 1 229 ? -25.312 19.5 5.125 1 81.81 229 ARG B N 1
ATOM 3906 C CA . ARG B 1 229 ? -23.953 19.922 5.375 1 81.81 229 ARG B CA 1
ATOM 3907 C C . ARG B 1 229 ? -23.766 21.406 5.043 1 81.81 229 ARG B C 1
ATOM 3909 O O . ARG B 1 229 ? -23.125 22.141 5.797 1 81.81 229 ARG B O 1
ATOM 3916 N N . SER B 1 230 ? -24.328 21.766 3.92 1 81.19 230 SER B N 1
ATOM 3917 C CA . SER B 1 230 ? -24.234 23.156 3.494 1 81.19 230 SER B CA 1
ATOM 3918 C C . SER B 1 230 ? -24.969 24.078 4.461 1 81.19 230 SER B C 1
ATOM 3920 O O . SER B 1 230 ? -24.484 25.172 4.781 1 81.19 230 SER B O 1
ATOM 3922 N N . HIS B 1 231 ? -26.047 23.625 4.898 1 79 231 HIS B N 1
ATOM 3923 C CA . HIS B 1 231 ? -26.828 24.406 5.848 1 79 231 HIS B CA 1
ATOM 3924 C C . HIS B 1 231 ? -26.094 24.562 7.176 1 79 231 HIS B C 1
ATOM 3926 O O . HIS B 1 231 ? -26.125 25.641 7.785 1 79 231 HIS B O 1
ATOM 3932 N N . ALA B 1 232 ? -25.453 23.516 7.57 1 74.5 232 ALA B N 1
ATOM 3933 C CA . ALA B 1 232 ? -24.703 23.531 8.82 1 74.5 232 ALA B CA 1
ATOM 3934 C C . ALA B 1 232 ? -23.516 24.484 8.734 1 74.5 232 ALA B C 1
ATOM 3936 O O . ALA B 1 232 ? -23.203 25.188 9.688 1 74.5 232 ALA B O 1
ATOM 3937 N N . GLN B 1 233 ? -22.875 24.5 7.633 1 74.31 233 GLN B N 1
ATOM 3938 C CA . GLN B 1 233 ? -21.734 25.391 7.422 1 74.31 233 GLN B CA 1
ATOM 3939 C C . GLN B 1 233 ? -22.172 26.844 7.387 1 74.31 233 GLN B C 1
ATOM 3941 O O . GLN B 1 233 ? -21.469 27.719 7.914 1 74.31 233 GLN B O 1
ATOM 3946 N N . LYS B 1 234 ? -23.297 27.109 6.844 1 76.19 234 LYS B N 1
ATOM 3947 C CA . LYS B 1 234 ? -23.828 28.469 6.773 1 76.19 234 LYS B CA 1
ATOM 3948 C C . LYS B 1 234 ? -24.234 28.969 8.156 1 76.19 234 LYS B C 1
ATOM 3950 O O . LYS B 1 234 ? -23.969 30.125 8.5 1 76.19 234 LYS B O 1
ATOM 3955 N N . LYS B 1 235 ? -24.688 28.156 8.914 1 72.44 235 LYS B N 1
ATOM 3956 C CA . LYS B 1 235 ? -25.094 28.531 10.273 1 72.44 235 LYS B CA 1
ATOM 3957 C C . LYS B 1 235 ? -23.875 28.812 11.148 1 72.44 235 LYS B C 1
ATOM 3959 O O . LYS B 1 235 ? -23.875 29.766 11.93 1 72.44 235 LYS B O 1
ATOM 3964 N N . LYS B 1 236 ? -22.859 28.078 10.992 1 71.38 236 LYS B N 1
ATOM 3965 C CA . LYS B 1 236 ? -21.625 28.297 11.75 1 71.38 236 LYS B CA 1
ATOM 3966 C C . LYS B 1 236 ? -20.953 29.609 11.352 1 71.38 236 LYS B C 1
ATOM 3968 O O . LYS B 1 236 ? -20.438 30.328 12.203 1 71.38 236 LYS B O 1
ATOM 3973 N N . LYS B 1 237 ? -20.906 30 10.109 1 71.75 237 LYS B N 1
ATOM 3974 C CA . LYS B 1 237 ? -20.312 31.25 9.609 1 71.75 237 LYS B CA 1
ATOM 3975 C C . LYS B 1 237 ? -21.094 32.469 10.117 1 71.75 237 LYS B C 1
ATOM 3977 O O . LYS B 1 237 ? -20.5 33.5 10.43 1 71.75 237 LYS B O 1
ATOM 3982 N N . LYS B 1 238 ? -22.328 32.375 10.352 1 73.44 238 LYS B N 1
ATOM 3983 C CA . LYS B 1 238 ? -23.172 33.469 10.836 1 73.44 238 LYS B CA 1
ATOM 3984 C C . LYS B 1 238 ? -23 33.656 12.336 1 73.44 238 LYS B C 1
ATOM 3986 O O . LYS B 1 238 ? -23.125 34.781 12.836 1 73.44 238 LYS B O 1
ATOM 3991 N N . SER B 1 239 ? -22.734 32.562 12.945 1 68.88 239 SER B N 1
ATOM 3992 C CA . SER B 1 239 ? -22.578 32.656 14.391 1 68.88 239 SER B CA 1
ATOM 3993 C C . SER B 1 239 ? -21.156 33.062 14.781 1 68.88 239 SER B C 1
ATOM 3995 O O . SER B 1 239 ? -20.906 33.438 15.93 1 68.88 239 SER B O 1
ATOM 3997 N N . SER B 1 240 ? -20.203 33.031 13.969 1 61.16 240 SER B N 1
ATOM 3998 C CA . SER B 1 240 ? -18.859 33.5 14.273 1 61.16 240 SER B CA 1
ATOM 3999 C C . SER B 1 240 ? -18.672 34.938 13.859 1 61.16 240 SER B C 1
ATOM 4001 O O . SER B 1 240 ? -18.031 35.719 14.57 1 61.16 240 SER B O 1
#

InterPro domains:
  IPR006838 ADTRP/AIG1 [PF04750] (9-222)
  IPR006838 ADTRP/AIG1 [PTHR10989] (5-239)

Organism: Magallana gigas (NCBI:txid29159)